Protein AF-A0A5C8J9L7-F1 (afdb_monomer_lite)

Foldseek 3Di:
DQAQAAEDDDCPDCCVPDADDLVVSVVVRYYHQVNQQVVVCVVCVVVVWHKFKKFFALPCQQVLQVDDDDPPSGDGIWMWTDDPPDIATGRSNQHQWFADSLAADDRRSQWIQTPDPPTDHIDGHDRRPHWWWEKEKEWEWADQDPLFKIKIKIKMKITHPRLSVVVVVCVVDPQVVVLVVVQVLCCVQQVQKDFPDRKDKDDDRHRRMIMIIGMIMGGGQWDDDPVFPQKTKGKDFQSVVVVQQDDDPDLQDPFKAFHDPFYKYKYKYKYQYNAFDDDDWDKDWQDAPFKIKIWTWDADRVRRIIMIIIMIGTPDRIDGNVRSVVSNVSSVVVVVPTMDMDIDRVVLVVPPDVPQFDVVLVVLLVVLLVVLVVVLVVLLQDADAFPDDDDPVQFDAQDDVSVVVLVCLVCVLVVLVVCVVPVSLGGPSVLCQQPPPSHPSDNVLVVVLSSVVSSLSSSLSSLSVSLSVLSNVLARSNLVSVLVNLVCQQVVLVVSQVSCVVVVHDDDPVSVVSNVVSVVVSVPVNCCSVPPPNNSRRNRDGPDPPPDDPPDPDDDPPDPDDDD

Structure (mmCIF, N/CA/C/O backbone):
data_AF-A0A5C8J9L7-F1
#
_entry.id   AF-A0A5C8J9L7-F1
#
loop_
_atom_site.group_PDB
_atom_site.id
_atom_site.type_symbol
_atom_site.label_atom_id
_atom_site.label_alt_id
_atom_site.label_comp_id
_atom_site.label_asym_id
_atom_site.label_entity_id
_atom_site.label_seq_id
_atom_site.pdbx_PDB_ins_code
_atom_site.Cartn_x
_atom_site.Cartn_y
_atom_site.Cartn_z
_atom_site.occupancy
_atom_site.B_iso_or_equiv
_atom_site.auth_seq_id
_atom_site.auth_comp_id
_atom_site.auth_asym_id
_atom_site.auth_atom_id
_atom_site.pdbx_PDB_model_num
ATOM 1 N N . MET A 1 1 ? 9.520 -6.392 -34.028 1.00 87.94 1 MET A N 1
ATOM 2 C CA . MET A 1 1 ? 10.998 -6.379 -33.887 1.00 87.94 1 MET A CA 1
ATOM 3 C C . MET A 1 1 ? 11.422 -6.641 -32.448 1.00 87.94 1 MET A C 1
ATOM 5 O O . MET A 1 1 ? 12.147 -7.604 -32.248 1.00 87.94 1 MET A O 1
ATOM 9 N N . GLN A 1 2 ? 10.969 -5.848 -31.465 1.00 89.00 2 GLN A N 1
ATOM 10 C CA . GLN A 1 2 ? 11.336 -6.007 -30.044 1.00 89.00 2 GLN A CA 1
ATOM 11 C C . GLN A 1 2 ? 11.136 -7.438 -29.510 1.00 89.00 2 GLN A C 1
ATOM 13 O O . GLN A 1 2 ? 12.018 -7.952 -28.836 1.00 89.00 2 GLN A O 1
ATOM 18 N N . ASP A 1 3 ? 10.046 -8.108 -29.892 1.00 91.25 3 ASP A N 1
ATOM 19 C CA . ASP A 1 3 ? 9.745 -9.483 -29.458 1.00 91.25 3 ASP A CA 1
ATOM 20 C C . ASP A 1 3 ? 10.592 -10.576 -30.137 1.00 91.25 3 ASP A C 1
ATOM 22 O O . ASP A 1 3 ? 10.715 -11.671 -29.598 1.00 91.25 3 ASP A O 1
ATOM 26 N N . GLU A 1 4 ? 11.174 -10.279 -31.302 1.00 91.81 4 GLU A N 1
ATOM 27 C CA . GLU A 1 4 ? 11.815 -11.257 -32.198 1.00 91.81 4 GLU A CA 1
ATOM 28 C C . GLU A 1 4 ? 13.345 -11.150 -32.208 1.00 91.81 4 GLU A C 1
ATOM 30 O O . GLU A 1 4 ? 14.032 -12.033 -32.714 1.00 91.81 4 GLU A O 1
ATOM 35 N N . VAL A 1 5 ? 13.907 -10.048 -31.701 1.00 93.00 5 VAL A N 1
ATOM 36 C CA . VAL A 1 5 ? 15.355 -9.794 -31.699 1.00 93.00 5 VAL A CA 1
ATOM 37 C C . VAL A 1 5 ? 15.824 -9.612 -30.264 1.00 93.00 5 VAL A C 1
ATOM 39 O O . VAL A 1 5 ? 15.550 -8.583 -29.644 1.00 93.00 5 VAL A O 1
ATOM 42 N N . ARG A 1 6 ? 16.564 -10.590 -29.743 1.00 91.81 6 ARG A N 1
ATOM 43 C CA . ARG A 1 6 ? 17.053 -10.595 -28.358 1.00 91.81 6 ARG A CA 1
ATOM 44 C C . ARG A 1 6 ? 18.154 -9.558 -28.155 1.00 91.81 6 ARG A C 1
ATOM 46 O O . ARG A 1 6 ? 18.984 -9.343 -29.040 1.00 91.81 6 ARG A O 1
ATOM 53 N N . TYR A 1 7 ? 18.168 -8.922 -26.988 1.00 90.81 7 TYR A N 1
ATOM 54 C CA . TYR A 1 7 ? 19.268 -8.038 -26.622 1.00 90.81 7 TYR A CA 1
ATOM 55 C C . TYR A 1 7 ? 20.501 -8.860 -26.239 1.00 90.81 7 TYR A C 1
ATOM 57 O O . TYR A 1 7 ? 20.413 -9.748 -25.393 1.00 90.81 7 TYR A O 1
ATOM 65 N N . LEU A 1 8 ? 21.644 -8.562 -26.854 1.00 89.38 8 LEU A N 1
ATOM 66 C CA . LEU A 1 8 ? 22.938 -9.134 -26.491 1.00 89.38 8 LEU A CA 1
ATOM 67 C C . LEU A 1 8 ? 24.005 -8.046 -26.610 1.00 89.38 8 LEU A C 1
ATOM 69 O O . LEU A 1 8 ? 24.351 -7.643 -27.719 1.00 89.38 8 LEU A O 1
ATOM 73 N N . GLY A 1 9 ? 24.507 -7.575 -25.468 1.00 81.50 9 GLY A N 1
ATOM 74 C CA . GLY A 1 9 ? 25.546 -6.548 -25.414 1.00 81.50 9 GLY A CA 1
ATOM 75 C C . GLY A 1 9 ? 26.871 -7.064 -25.972 1.00 81.50 9 GLY A C 1
ATOM 76 O O . GLY A 1 9 ? 27.390 -8.076 -25.502 1.00 81.50 9 GLY A O 1
ATOM 77 N N . PHE A 1 10 ? 27.426 -6.371 -26.967 1.00 77.50 10 PHE A N 1
ATOM 78 C CA . PHE A 1 10 ? 28.761 -6.646 -27.489 1.00 77.50 10 PHE A CA 1
ATOM 79 C C . PHE A 1 10 ? 29.555 -5.341 -27.588 1.00 77.50 10 PHE A C 1
ATOM 81 O O . PHE A 1 10 ? 29.411 -4.569 -28.533 1.00 77.50 10 PHE A O 1
ATOM 88 N N . GLU A 1 11 ? 30.395 -5.090 -26.586 1.00 77.31 11 GLU A N 1
ATOM 89 C CA . GLU A 1 11 ? 31.050 -3.787 -26.393 1.00 77.31 11 GLU A CA 1
ATOM 90 C C . GLU A 1 11 ? 32.563 -3.820 -26.665 1.00 77.31 11 GLU A C 1
ATOM 92 O O . GLU A 1 11 ? 33.262 -2.824 -26.496 1.00 77.31 11 GLU A O 1
ATOM 97 N N . ALA A 1 12 ? 33.092 -4.957 -27.127 1.00 77.12 12 ALA A N 1
ATOM 98 C CA . ALA A 1 12 ? 34.522 -5.128 -27.352 1.00 77.12 12 ALA A CA 1
ATOM 99 C C . ALA A 1 12 ? 35.013 -4.427 -28.636 1.00 77.12 12 ALA A C 1
ATOM 101 O O . ALA A 1 12 ? 34.501 -4.651 -29.739 1.00 77.12 12 ALA A O 1
ATOM 102 N N . GLY A 1 13 ? 36.076 -3.625 -28.499 1.00 84.50 13 GLY A N 1
ATOM 103 C CA . GLY A 1 13 ? 36.803 -3.007 -29.612 1.00 84.50 13 GLY A CA 1
ATOM 104 C C . GLY A 1 13 ? 35.923 -2.133 -30.510 1.00 84.50 13 GLY A C 1
ATOM 105 O O . GLY A 1 13 ? 35.061 -1.392 -30.042 1.00 84.50 13 GLY A O 1
ATOM 106 N N . ILE A 1 14 ? 36.112 -2.234 -31.832 1.00 84.12 14 ILE A N 1
ATOM 107 C CA . ILE A 1 14 ? 35.293 -1.494 -32.811 1.00 84.12 14 ILE A CA 1
ATOM 108 C C . ILE A 1 14 ? 33.805 -1.861 -32.729 1.00 84.12 14 ILE A C 1
ATOM 110 O O . ILE A 1 14 ? 32.945 -1.046 -33.066 1.00 84.12 14 ILE A O 1
ATOM 114 N N . GLY A 1 15 ? 33.508 -3.069 -32.237 1.00 80.44 15 GLY A N 1
ATOM 115 C CA . GLY A 1 15 ? 32.158 -3.555 -31.998 1.00 80.44 15 GLY A CA 1
ATOM 116 C C . GLY A 1 15 ? 31.408 -2.743 -30.950 1.00 80.44 15 GLY A C 1
ATOM 117 O O . GLY A 1 15 ? 30.191 -2.764 -30.985 1.00 80.44 15 GLY A O 1
ATOM 118 N N . GLY A 1 16 ? 32.081 -1.964 -30.095 1.00 82.06 16 GLY A N 1
ATOM 119 C CA . GLY A 1 16 ? 31.428 -1.012 -29.190 1.00 82.06 16 GLY A CA 1
ATOM 120 C C . GLY A 1 16 ? 30.773 0.173 -29.911 1.00 82.06 16 GLY A C 1
ATOM 121 O O . GLY A 1 16 ? 29.731 0.653 -29.474 1.00 82.06 16 GLY A O 1
ATOM 122 N N . TYR A 1 17 ? 31.304 0.577 -31.069 1.00 85.44 17 TYR A N 1
ATOM 123 C CA . TYR A 1 17 ? 30.881 1.790 -31.787 1.00 85.44 17 TYR A CA 1
ATOM 124 C C . TYR A 1 17 ? 30.155 1.502 -33.101 1.00 85.44 17 TYR A C 1
ATOM 126 O O . TYR A 1 17 ? 29.214 2.207 -33.465 1.00 85.44 17 TYR A O 1
ATOM 134 N N . LYS A 1 18 ? 30.593 0.477 -33.837 1.00 90.94 18 LYS A N 1
ATOM 135 C CA . LYS A 1 18 ? 30.063 0.152 -35.162 1.00 90.94 18 LYS A CA 1
ATOM 136 C C . LYS A 1 18 ? 28.961 -0.910 -35.047 1.00 90.94 18 LYS A C 1
ATOM 138 O O . LYS A 1 18 ? 29.272 -2.022 -34.622 1.00 90.94 18 LYS A O 1
ATOM 143 N N . PRO A 1 19 ? 27.706 -0.614 -35.438 1.00 93.38 19 PRO A N 1
ATOM 144 C CA . PRO A 1 19 ? 26.652 -1.624 -35.474 1.00 93.38 19 PRO A CA 1
ATOM 145 C C . PRO A 1 19 ? 26.916 -2.662 -36.573 1.00 93.38 19 PRO A C 1
ATOM 147 O O . PRO A 1 19 ? 27.535 -2.361 -37.604 1.00 93.38 19 PRO A O 1
ATOM 150 N N . ARG A 1 20 ? 26.414 -3.880 -36.367 1.00 94.62 20 ARG A N 1
ATOM 151 C CA . ARG A 1 20 ? 26.351 -4.928 -37.395 1.00 94.62 20 ARG A CA 1
ATOM 152 C C . ARG A 1 20 ? 25.351 -4.553 -38.490 1.00 94.62 20 ARG A C 1
ATOM 154 O O . ARG A 1 20 ? 24.487 -3.691 -38.316 1.00 94.62 20 ARG A O 1
ATOM 161 N N . ALA A 1 21 ? 25.469 -5.207 -39.645 1.00 96.19 21 ALA A N 1
ATOM 162 C CA . ALA A 1 21 ? 24.557 -4.963 -40.757 1.00 96.19 21 ALA A CA 1
ATOM 163 C C . ALA A 1 21 ? 23.113 -5.355 -40.367 1.00 96.19 21 ALA A C 1
ATOM 165 O O . ALA A 1 21 ? 22.919 -6.432 -39.799 1.00 96.19 21 ALA A O 1
ATOM 166 N N . PRO A 1 22 ? 22.080 -4.557 -40.705 1.00 96.62 22 PRO A N 1
ATOM 167 C CA . PRO A 1 22 ? 20.687 -4.890 -40.386 1.00 96.62 22 PRO A CA 1
ATOM 168 C C . PRO A 1 22 ? 20.241 -6.268 -40.882 1.00 96.62 22 PRO A C 1
ATOM 170 O O . PRO A 1 22 ? 19.516 -6.963 -40.176 1.00 96.62 22 PRO A O 1
ATOM 173 N N . SER A 1 23 ? 20.705 -6.695 -42.061 1.00 96.75 23 SER A N 1
ATOM 174 C CA . SER A 1 23 ? 20.434 -8.031 -42.606 1.00 96.75 23 SER A CA 1
ATOM 175 C C . SER A 1 23 ? 20.997 -9.148 -41.724 1.00 96.75 23 SER A C 1
ATOM 177 O O . SER A 1 23 ? 20.335 -10.163 -41.519 1.00 96.75 23 SER A O 1
ATOM 179 N N . GLU A 1 24 ? 22.185 -8.947 -41.152 1.00 96.31 24 GLU A N 1
ATOM 180 C CA . GLU A 1 24 ? 22.815 -9.886 -40.227 1.00 96.31 24 GLU A CA 1
ATOM 181 C C . GLU A 1 24 ? 22.048 -9.955 -38.900 1.00 96.31 24 GLU A C 1
ATOM 183 O O . GLU A 1 24 ? 21.728 -11.049 -38.438 1.00 96.31 24 GLU A O 1
ATOM 188 N N . VAL A 1 25 ? 21.705 -8.804 -38.311 1.00 95.88 25 VAL A N 1
ATOM 189 C CA . VAL A 1 25 ? 20.923 -8.722 -37.061 1.00 95.88 25 VAL A CA 1
ATOM 190 C C . VAL A 1 25 ? 19.549 -9.372 -37.246 1.00 95.88 25 VAL A C 1
ATOM 192 O O . VAL A 1 25 ? 19.097 -10.140 -36.395 1.00 95.88 25 VAL A O 1
ATOM 195 N N . PHE A 1 26 ? 18.897 -9.112 -38.383 1.00 95.44 26 PHE A N 1
ATOM 196 C CA . PHE A 1 26 ? 17.609 -9.707 -38.723 1.00 95.44 26 PHE A CA 1
ATOM 197 C C . PHE A 1 26 ? 17.702 -11.230 -38.864 1.00 95.44 26 PHE A C 1
ATOM 199 O O . PHE A 1 26 ? 16.860 -11.931 -38.312 1.00 95.44 26 PHE A O 1
ATOM 206 N N . ALA A 1 27 ? 18.724 -11.748 -39.551 1.00 96.38 27 ALA A N 1
ATOM 207 C CA . ALA A 1 27 ? 18.914 -13.187 -39.720 1.00 96.38 27 ALA A CA 1
ATOM 208 C C . ALA A 1 27 ? 19.263 -13.892 -38.399 1.00 96.38 27 ALA A C 1
ATOM 210 O O . ALA A 1 27 ? 18.727 -14.958 -38.107 1.00 96.38 27 ALA A O 1
ATOM 211 N N . LYS A 1 28 ? 20.140 -13.289 -37.587 1.00 94.88 28 LYS A N 1
ATOM 212 C CA . LYS A 1 28 ? 20.638 -13.883 -36.336 1.00 94.88 28 LYS A CA 1
ATOM 213 C C . LYS A 1 28 ? 19.699 -13.709 -35.142 1.00 94.88 28 LYS A C 1
ATOM 215 O O . LYS A 1 28 ? 19.861 -14.417 -34.154 1.00 94.88 28 LYS A O 1
ATOM 220 N N . ARG A 1 29 ? 18.732 -12.785 -35.213 1.00 95.06 29 ARG A N 1
ATOM 221 C CA . ARG A 1 29 ? 17.742 -12.512 -34.150 1.00 95.06 29 ARG A CA 1
ATOM 222 C C . ARG A 1 29 ? 18.357 -12.084 -32.807 1.00 95.06 29 ARG A C 1
ATOM 224 O O . ARG A 1 29 ? 17.731 -12.243 -31.761 1.00 95.06 29 ARG A O 1
ATOM 231 N N . PHE A 1 30 ? 19.544 -11.475 -32.826 1.00 93.75 30 PHE A N 1
ATOM 232 C CA . PHE A 1 30 ? 20.129 -10.816 -31.656 1.00 93.75 30 PHE A CA 1
ATOM 233 C C . PHE A 1 30 ? 20.951 -9.577 -32.030 1.00 93.75 30 PHE A C 1
ATOM 235 O O . PHE A 1 30 ? 21.480 -9.479 -33.139 1.00 93.75 30 PHE A O 1
ATOM 242 N N . GLY A 1 31 ? 21.081 -8.644 -31.088 1.00 93.56 31 GLY A N 1
ATOM 243 C CA . GLY A 1 31 ? 21.946 -7.471 -31.212 1.00 93.56 31 GLY A CA 1
ATOM 244 C C . GLY A 1 31 ? 21.899 -6.572 -29.979 1.00 93.56 31 GLY A C 1
ATOM 245 O O . GLY A 1 31 ? 21.046 -6.749 -29.110 1.00 93.56 31 GLY A O 1
ATOM 246 N N . ASP A 1 32 ? 22.808 -5.609 -29.908 1.00 94.25 32 ASP A N 1
ATOM 247 C CA . ASP A 1 32 ? 22.848 -4.599 -28.848 1.00 94.25 32 ASP A CA 1
ATOM 248 C C . ASP A 1 32 ? 22.014 -3.349 -29.209 1.00 94.25 32 ASP A C 1
ATOM 250 O O . ASP A 1 32 ? 21.196 -3.364 -30.137 1.00 94.25 32 ASP A O 1
ATOM 254 N N . CYS A 1 33 ? 22.195 -2.252 -28.467 1.00 95.44 33 CYS A N 1
ATOM 255 C CA . CYS A 1 33 ? 21.412 -1.028 -28.631 1.00 95.44 33 CYS A CA 1
ATOM 256 C C . CYS A 1 33 ? 21.562 -0.380 -30.011 1.00 95.44 33 CYS A C 1
ATOM 258 O O . CYS A 1 33 ? 20.568 0.024 -30.619 1.00 95.44 33 CYS A O 1
ATOM 260 N N . LYS A 1 34 ? 22.779 -0.330 -30.556 1.00 95.12 34 LYS A N 1
ATOM 261 C CA . LYS A 1 34 ? 23.052 0.267 -31.871 1.00 95.12 34 LYS A CA 1
ATOM 262 C C . LYS A 1 34 ? 22.605 -0.651 -33.004 1.00 95.12 34 LYS A C 1
ATOM 264 O O . LYS A 1 34 ? 22.068 -0.155 -33.994 1.00 95.12 34 LYS A O 1
ATOM 269 N N . ASP A 1 35 ? 22.747 -1.966 -32.844 1.00 96.25 35 ASP A N 1
ATOM 270 C CA . ASP A 1 35 ? 22.267 -2.948 -33.820 1.00 96.25 35 ASP A CA 1
ATOM 271 C C . ASP A 1 35 ? 20.746 -2.884 -33.982 1.00 96.25 35 ASP A C 1
ATOM 273 O O . ASP A 1 35 ? 20.221 -2.782 -35.095 1.00 96.25 35 ASP A O 1
ATOM 277 N N . LYS A 1 36 ? 20.030 -2.922 -32.853 1.00 96.94 36 LYS A N 1
ATOM 278 C CA . LYS A 1 36 ? 18.566 -2.901 -32.821 1.00 96.94 36 LYS A CA 1
ATOM 279 C C . LYS A 1 36 ? 18.031 -1.549 -33.297 1.00 96.94 36 LYS A C 1
ATOM 281 O O . LYS A 1 36 ? 17.084 -1.525 -34.084 1.00 96.94 36 LYS A O 1
ATOM 286 N N . SER A 1 37 ? 18.673 -0.442 -32.924 1.00 97.19 37 SER A N 1
ATOM 287 C CA . SER A 1 37 ? 18.328 0.894 -33.428 1.00 97.19 37 SER A CA 1
ATOM 288 C C . SER A 1 37 ? 18.534 1.030 -34.933 1.00 97.19 37 SER A C 1
ATOM 290 O O . SER A 1 37 ? 17.633 1.498 -35.632 1.00 97.19 37 SER A O 1
ATOM 292 N N . LEU A 1 38 ? 19.659 0.554 -35.473 1.00 97.38 38 LEU A N 1
ATOM 293 C CA . LEU A 1 38 ? 19.900 0.606 -36.915 1.00 97.38 38 LEU A CA 1
ATOM 294 C C . LEU A 1 38 ? 18.933 -0.294 -37.702 1.00 97.38 38 LEU A C 1
ATOM 296 O O . LEU A 1 38 ? 18.458 0.103 -38.772 1.00 97.38 38 LEU A O 1
ATOM 300 N N . LEU A 1 39 ? 18.613 -1.481 -37.176 1.00 97.62 39 LEU A N 1
ATOM 301 C CA . LEU A 1 39 ? 17.615 -2.369 -37.772 1.00 97.62 39 LEU A CA 1
ATOM 302 C C . LEU A 1 39 ? 16.234 -1.700 -37.822 1.00 97.62 39 LEU A C 1
ATOM 304 O O . LEU A 1 39 ? 15.619 -1.673 -38.887 1.00 97.62 39 LEU A O 1
ATOM 308 N N . LEU A 1 40 ? 15.772 -1.110 -36.713 1.00 96.94 40 LEU A N 1
ATOM 309 C CA . LEU A 1 40 ? 14.484 -0.410 -36.669 1.00 96.94 40 LEU A CA 1
ATOM 310 C C . LEU A 1 40 ? 14.442 0.760 -37.658 1.00 96.94 40 LEU A C 1
ATOM 312 O O . LEU A 1 40 ? 13.490 0.876 -38.426 1.00 96.94 40 LEU A O 1
ATOM 316 N N . VAL A 1 41 ? 15.491 1.587 -37.693 1.00 97.94 41 VAL A N 1
ATOM 317 C CA . VAL A 1 41 ? 15.600 2.704 -38.647 1.00 97.94 41 VAL A CA 1
ATOM 318 C C . VAL A 1 41 ? 15.521 2.211 -40.088 1.00 97.94 41 VAL A C 1
ATOM 320 O O . VAL A 1 41 ? 14.837 2.820 -40.907 1.00 97.94 41 VAL A O 1
ATOM 323 N N . THR A 1 42 ? 16.196 1.107 -40.405 1.00 97.75 42 THR A N 1
ATOM 324 C CA . THR A 1 42 ? 16.203 0.533 -41.756 1.00 97.75 42 THR A CA 1
ATOM 325 C C . THR A 1 42 ? 14.811 0.041 -42.150 1.00 97.75 42 THR A C 1
ATOM 327 O O . THR A 1 42 ? 14.355 0.331 -43.254 1.00 97.75 42 THR A O 1
ATOM 330 N N . MET A 1 43 ? 14.108 -0.639 -41.240 1.00 96.94 43 MET A N 1
ATOM 331 C CA . MET A 1 43 ? 12.731 -1.090 -41.465 1.00 96.94 43 MET A CA 1
ATOM 332 C C . MET A 1 43 ? 11.767 0.088 -41.664 1.00 96.94 43 MET A C 1
ATOM 334 O O . MET A 1 43 ? 10.991 0.081 -42.613 1.00 96.94 43 MET A O 1
ATOM 338 N N . LEU A 1 44 ? 11.838 1.120 -40.817 1.00 96.75 44 LEU A N 1
ATOM 339 C CA . LEU A 1 44 ? 10.973 2.302 -40.921 1.00 96.75 44 LEU A CA 1
ATOM 340 C C . LEU A 1 44 ? 11.217 3.082 -42.217 1.00 96.75 44 LEU A C 1
ATOM 342 O O . LEU A 1 44 ? 10.267 3.429 -42.915 1.00 96.75 44 LEU A O 1
ATOM 346 N N . ARG A 1 45 ? 12.484 3.291 -42.592 1.00 97.19 45 ARG A N 1
ATOM 347 C CA . ARG A 1 45 ? 12.832 3.973 -43.848 1.00 97.19 45 ARG A CA 1
ATOM 348 C C . ARG A 1 45 ? 12.362 3.199 -45.077 1.00 97.19 45 ARG A C 1
ATOM 350 O O . ARG A 1 45 ? 11.917 3.820 -46.035 1.00 97.19 45 ARG A O 1
ATOM 357 N N . ALA A 1 46 ? 12.408 1.865 -45.044 1.00 97.25 46 ALA A N 1
ATOM 358 C CA . ALA A 1 46 ? 11.859 1.030 -46.114 1.00 97.25 46 ALA A CA 1
ATOM 359 C C . ALA A 1 46 ? 10.330 1.177 -46.263 1.00 97.25 46 ALA A C 1
ATOM 361 O O . ALA A 1 46 ? 9.805 0.966 -47.352 1.00 97.25 46 ALA A O 1
ATOM 362 N N . LEU A 1 47 ? 9.629 1.583 -45.198 1.00 96.56 47 LEU A N 1
ATOM 363 C CA . LEU A 1 47 ? 8.198 1.909 -45.201 1.00 96.56 47 LEU A CA 1
ATOM 364 C C . LEU A 1 47 ? 7.911 3.388 -45.532 1.00 96.56 47 LEU A C 1
ATOM 366 O O . LEU A 1 47 ? 6.772 3.830 -45.413 1.00 96.56 47 LEU A O 1
ATOM 370 N N . GLY A 1 48 ? 8.925 4.171 -45.918 1.00 96.50 48 GLY A N 1
ATOM 371 C CA . GLY A 1 48 ? 8.776 5.600 -46.212 1.00 96.50 48 GLY A CA 1
ATOM 372 C C . GLY A 1 48 ? 8.677 6.499 -44.974 1.00 96.50 48 GLY A C 1
ATOM 373 O O . GLY A 1 48 ? 8.336 7.671 -45.103 1.00 96.50 48 GLY A O 1
ATOM 374 N N . ILE A 1 49 ? 8.983 5.980 -43.781 1.00 96.75 49 ILE A N 1
ATOM 375 C CA . ILE A 1 49 ? 8.946 6.738 -42.526 1.00 96.75 49 ILE A CA 1
ATOM 376 C C . ILE A 1 49 ? 10.338 7.310 -42.229 1.00 96.75 49 ILE A C 1
ATOM 378 O O . ILE A 1 49 ? 11.336 6.583 -42.191 1.00 96.75 49 ILE A O 1
ATOM 382 N N . GLU A 1 50 ? 10.422 8.621 -41.980 1.00 96.31 50 GLU A N 1
ATOM 383 C CA . GLU A 1 50 ? 11.683 9.260 -41.601 1.00 96.31 50 GLU A CA 1
ATOM 384 C C . GLU A 1 50 ? 12.086 8.832 -40.180 1.00 96.31 50 GLU A C 1
ATOM 386 O O . GLU A 1 50 ? 11.408 9.136 -39.200 1.00 96.31 50 GLU A O 1
ATOM 391 N N . ALA A 1 51 ? 13.227 8.154 -40.057 1.00 97.00 51 ALA A N 1
ATOM 392 C CA . ALA A 1 51 ? 13.785 7.729 -38.777 1.00 97.00 51 ALA A CA 1
ATOM 393 C C . ALA A 1 51 ? 15.308 7.894 -38.744 1.00 97.00 51 ALA A C 1
ATOM 395 O O . ALA A 1 51 ? 15.969 7.760 -39.779 1.00 97.00 51 ALA A O 1
ATOM 396 N N . HIS A 1 52 ? 15.879 8.150 -37.566 1.00 97.56 52 HIS A N 1
ATOM 397 C CA . HIS A 1 52 ? 17.321 8.328 -37.359 1.00 97.56 52 HIS A CA 1
ATOM 398 C C . HIS A 1 52 ? 17.774 7.667 -36.051 1.00 97.56 52 HIS A C 1
ATOM 400 O O . HIS A 1 52 ? 17.072 7.795 -35.046 1.00 97.56 52 HIS A O 1
ATOM 406 N N . PRO A 1 53 ? 18.946 7.003 -36.016 1.00 97.38 53 PRO A N 1
ATOM 407 C CA . PRO A 1 53 ? 19.550 6.589 -34.757 1.00 97.38 53 PRO A CA 1
ATOM 408 C C . PRO A 1 53 ? 19.882 7.820 -33.913 1.00 97.38 53 PRO A C 1
ATOM 410 O O . PRO A 1 53 ? 20.233 8.875 -34.453 1.00 97.38 53 PRO A O 1
ATOM 413 N N . ALA A 1 54 ? 19.808 7.691 -32.597 1.00 96.88 54 ALA A N 1
ATOM 414 C CA . ALA A 1 54 ? 20.134 8.767 -31.680 1.00 96.88 54 ALA A CA 1
ATOM 415 C C . ALA A 1 54 ? 20.883 8.232 -30.460 1.00 96.88 54 ALA A C 1
ATOM 417 O O . ALA A 1 54 ? 20.450 7.276 -29.820 1.00 96.88 54 ALA A O 1
ATOM 418 N N . LEU A 1 55 ? 22.012 8.858 -30.142 1.00 96.12 55 LEU A N 1
ATOM 419 C CA . LEU A 1 55 ? 22.826 8.492 -28.990 1.00 96.12 55 LEU A CA 1
ATOM 420 C C . LEU A 1 55 ? 22.316 9.212 -27.744 1.00 96.12 55 LEU A C 1
ATOM 422 O O . LEU A 1 55 ? 22.050 10.414 -27.787 1.00 96.12 55 LEU A O 1
ATOM 426 N N . VAL A 1 56 ? 22.199 8.484 -26.640 1.00 95.62 56 VAL A N 1
ATOM 427 C CA . VAL A 1 56 ? 21.749 9.003 -25.343 1.00 95.62 56 VAL A CA 1
ATOM 428 C C . VAL A 1 56 ? 22.676 8.527 -24.233 1.00 95.62 56 VAL A C 1
ATOM 430 O O . VAL A 1 56 ? 23.512 7.639 -24.424 1.00 95.62 56 VAL A O 1
ATOM 433 N N . ASN A 1 57 ? 22.529 9.129 -23.059 1.00 94.56 57 ASN A N 1
ATOM 434 C CA . ASN A 1 57 ? 23.142 8.625 -21.842 1.00 94.56 57 ASN A CA 1
ATOM 435 C C . ASN A 1 57 ? 22.044 8.223 -20.855 1.00 94.56 57 ASN A C 1
ATOM 437 O O . ASN A 1 57 ? 21.278 9.069 -20.394 1.00 94.56 57 ASN A O 1
ATOM 441 N N . SER A 1 58 ? 21.949 6.931 -20.550 1.00 89.50 58 SER A N 1
ATOM 442 C CA . SER A 1 58 ? 20.931 6.371 -19.653 1.00 89.50 58 SER A CA 1
ATOM 443 C C . SER A 1 58 ? 21.093 6.816 -18.196 1.00 89.50 58 SER A C 1
ATOM 445 O O . SER A 1 58 ? 20.105 6.864 -17.460 1.00 89.50 58 SER A O 1
ATOM 447 N N . SER A 1 59 ? 22.312 7.193 -17.799 1.00 87.94 59 SER A N 1
ATOM 448 C CA . SER A 1 59 ? 22.653 7.559 -16.422 1.00 87.94 59 SER A CA 1
ATOM 449 C C . SER A 1 59 ? 22.671 9.073 -16.227 1.00 87.94 59 SER A C 1
ATOM 451 O O . SER A 1 59 ? 21.911 9.604 -15.425 1.00 87.94 59 SER A O 1
ATOM 453 N N . SER A 1 60 ? 23.505 9.785 -16.989 1.00 87.38 60 SER A N 1
ATOM 454 C CA . SER A 1 60 ? 23.648 11.243 -16.894 1.00 87.38 60 SER A CA 1
ATOM 455 C C . SER A 1 60 ? 22.483 11.999 -17.535 1.00 87.38 60 SER A C 1
ATOM 457 O O . SER A 1 60 ? 22.278 13.167 -17.219 1.00 87.38 60 SER A O 1
ATOM 459 N N . ARG A 1 61 ? 21.690 11.347 -18.398 1.00 89.06 61 ARG A N 1
ATOM 460 C CA . ARG A 1 61 ? 20.463 11.898 -18.998 1.00 89.06 61 ARG A CA 1
ATOM 461 C C . ARG A 1 61 ? 20.695 13.304 -19.568 1.00 89.06 61 ARG A C 1
ATOM 463 O O . ARG A 1 61 ? 21.435 13.462 -20.531 1.00 89.06 61 ARG A O 1
ATOM 470 N N . GLY A 1 62 ? 20.102 14.332 -18.956 1.00 88.19 62 GLY A N 1
ATOM 471 C CA . GLY A 1 62 ? 20.209 15.726 -19.391 1.00 88.19 62 GLY A CA 1
ATOM 472 C C . GLY A 1 62 ? 21.551 16.387 -19.076 1.00 88.19 62 GLY A C 1
ATOM 473 O O . GLY A 1 62 ? 21.952 17.297 -19.801 1.00 88.19 62 GLY A O 1
ATOM 474 N N . GLU A 1 63 ? 22.276 15.895 -18.068 1.00 88.94 63 GLU A N 1
ATOM 475 C CA . GLU A 1 63 ? 23.560 16.457 -17.624 1.00 88.94 63 GLU A CA 1
ATOM 476 C C . GLU A 1 63 ? 24.649 16.349 -18.695 1.00 88.94 63 GLU A C 1
ATOM 478 O O . GLU A 1 63 ? 25.621 17.099 -18.672 1.00 88.94 63 GLU A O 1
ATOM 483 N N . ILE A 1 64 ? 24.468 15.486 -19.703 1.00 93.06 64 ILE A N 1
ATOM 484 C CA . ILE A 1 64 ? 25.382 15.412 -20.852 1.00 93.06 64 ILE A CA 1
ATOM 485 C C . ILE A 1 64 ? 25.502 16.741 -21.604 1.00 93.06 64 ILE A C 1
ATOM 487 O O . ILE A 1 64 ? 26.512 16.977 -22.258 1.00 93.06 64 ILE A O 1
ATOM 491 N N . ALA A 1 65 ? 24.498 17.621 -21.513 1.00 92.25 65 ALA A N 1
ATOM 492 C CA . ALA A 1 65 ? 24.544 18.943 -22.133 1.00 92.25 65 ALA A CA 1
ATOM 493 C C . ALA A 1 65 ? 25.565 19.886 -21.475 1.00 92.25 65 ALA A C 1
ATOM 495 O O . ALA A 1 65 ? 25.953 20.876 -22.088 1.00 92.25 65 ALA A O 1
ATOM 496 N N . GLN A 1 66 ? 25.995 19.579 -20.249 1.00 91.88 66 GLN A N 1
ATOM 497 C CA . GLN A 1 66 ? 27.011 20.331 -19.511 1.00 91.88 66 GLN A CA 1
ATOM 498 C C . GLN A 1 66 ? 28.410 19.707 -19.650 1.00 91.88 66 GLN A C 1
ATOM 500 O O . GLN A 1 66 ? 29.393 20.261 -19.161 1.00 91.88 66 GLN A O 1
ATOM 505 N N . MET A 1 67 ? 28.515 18.548 -20.306 1.00 90.62 67 MET A N 1
ATOM 506 C CA . MET A 1 67 ? 29.780 17.849 -20.509 1.00 90.62 67 MET A CA 1
ATOM 507 C C . MET A 1 67 ? 30.504 18.363 -21.753 1.00 90.62 67 MET A C 1
ATOM 509 O O . MET A 1 67 ? 29.892 18.791 -22.732 1.00 90.62 67 MET A O 1
ATOM 513 N N . LEU A 1 68 ? 31.833 18.259 -21.741 1.00 91.50 68 LEU A N 1
ATOM 514 C CA . LEU A 1 68 ? 32.625 18.489 -22.945 1.00 91.50 68 LEU A CA 1
ATOM 515 C C . LEU A 1 68 ? 32.299 17.426 -24.012 1.00 91.50 68 LEU A C 1
ATOM 517 O O . LEU A 1 68 ? 32.099 16.257 -23.663 1.00 91.50 68 LEU A O 1
ATOM 521 N N . PRO A 1 69 ? 32.289 17.791 -25.309 1.00 89.44 69 PRO A N 1
ATOM 522 C CA . PRO A 1 69 ? 32.074 16.834 -26.387 1.00 89.44 69 PRO A CA 1
ATOM 523 C C . PRO A 1 69 ? 33.063 15.668 -26.318 1.00 89.44 69 PRO A C 1
ATOM 525 O O . PRO A 1 69 ? 34.278 15.862 -26.322 1.00 89.44 69 PRO A O 1
ATOM 528 N N . SER A 1 70 ? 32.536 14.447 -26.272 1.00 90.19 70 SER A N 1
ATOM 529 C CA . SER A 1 70 ? 33.332 13.226 -26.188 1.00 90.19 70 SER A CA 1
ATOM 530 C C . SER A 1 70 ? 32.582 12.056 -26.827 1.00 90.19 70 SER A C 1
ATOM 532 O O . SER A 1 70 ? 31.373 11.931 -26.614 1.00 90.19 70 SER A O 1
ATOM 534 N N . PRO A 1 71 ? 33.262 11.156 -27.564 1.00 83.75 71 PRO A N 1
ATOM 535 C CA . PRO A 1 71 ? 32.641 9.923 -28.048 1.00 83.75 71 PRO A CA 1
ATOM 536 C C . PRO A 1 71 ? 32.196 8.995 -26.904 1.00 83.75 71 PRO A C 1
ATOM 538 O O . PRO A 1 71 ? 31.352 8.135 -27.124 1.00 83.75 71 PRO A O 1
ATOM 541 N N . TYR A 1 72 ? 32.715 9.198 -25.688 1.00 87.44 72 TYR A N 1
ATOM 542 C CA . TYR A 1 72 ? 32.351 8.453 -24.479 1.00 87.44 72 TYR A CA 1
ATOM 543 C C . TYR A 1 72 ? 31.189 9.085 -23.693 1.00 87.44 72 TYR A C 1
ATOM 545 O O . TYR A 1 72 ? 30.778 8.547 -22.669 1.00 87.44 72 TYR A O 1
ATOM 553 N N . ALA A 1 73 ? 30.660 10.233 -24.135 1.00 92.00 73 ALA A N 1
ATOM 554 C CA . ALA A 1 73 ? 29.563 10.917 -23.440 1.00 92.00 73 ALA A CA 1
ATOM 555 C C . ALA A 1 73 ? 28.227 10.155 -23.525 1.00 92.00 73 ALA A C 1
ATOM 557 O O . ALA A 1 73 ? 27.311 10.414 -22.743 1.00 92.00 73 ALA A O 1
ATOM 558 N N . PHE A 1 74 ? 28.112 9.213 -24.463 1.00 93.31 74 PHE A N 1
ATOM 559 C CA . PHE A 1 74 ? 26.916 8.415 -24.703 1.00 93.31 74 PHE A CA 1
ATOM 560 C C . PHE A 1 74 ? 27.192 6.949 -24.383 1.00 93.31 74 PHE A C 1
ATOM 562 O O . PHE A 1 74 ? 28.248 6.427 -24.731 1.00 93.31 74 PHE A O 1
ATOM 569 N N . ASN A 1 75 ? 26.228 6.285 -23.749 1.00 93.06 75 ASN A N 1
ATOM 570 C CA . ASN A 1 75 ? 26.329 4.875 -23.363 1.00 93.06 75 ASN A CA 1
ATOM 571 C C . ASN A 1 75 ? 25.195 4.015 -23.944 1.00 93.06 75 ASN A C 1
ATOM 573 O O . ASN A 1 75 ? 25.141 2.818 -23.683 1.00 93.06 75 ASN A O 1
ATOM 577 N N . HIS A 1 76 ? 24.277 4.614 -24.710 1.00 95.56 76 HIS A N 1
ATOM 578 C CA . HIS A 1 76 ? 23.113 3.922 -25.253 1.00 95.56 76 HIS A CA 1
ATOM 579 C C . HIS A 1 76 ? 22.646 4.536 -26.579 1.00 95.56 76 HIS A C 1
ATOM 581 O O . HIS A 1 76 ? 22.961 5.686 -26.894 1.00 95.56 76 HIS A O 1
ATOM 587 N N . CYS A 1 77 ? 21.891 3.769 -27.367 1.00 96.00 77 CYS A N 1
ATOM 588 C CA . CYS A 1 77 ? 21.403 4.174 -28.686 1.00 96.00 77 CYS A CA 1
ATOM 589 C C . CYS A 1 77 ? 19.920 3.828 -28.847 1.00 96.00 77 CYS A C 1
ATOM 591 O O . CYS A 1 77 ? 19.536 2.668 -28.700 1.00 96.00 77 CYS A O 1
ATOM 593 N N . ILE A 1 78 ? 19.121 4.836 -29.194 1.00 96.69 78 ILE A N 1
ATOM 594 C CA . ILE A 1 78 ? 17.673 4.757 -29.427 1.00 96.69 78 ILE A CA 1
ATOM 595 C C . ILE A 1 78 ? 17.333 5.273 -30.835 1.00 96.69 78 ILE A C 1
ATOM 597 O O . ILE A 1 78 ? 18.225 5.564 -31.639 1.00 96.69 78 ILE A O 1
ATOM 601 N N . VAL A 1 79 ? 16.045 5.411 -31.152 1.00 96.75 79 VAL A N 1
ATOM 602 C CA . VAL A 1 79 ? 15.575 5.869 -32.467 1.00 96.75 79 VAL A CA 1
ATOM 603 C C . VAL A 1 79 ? 14.658 7.082 -32.343 1.00 96.75 79 VAL A C 1
ATOM 605 O O . VAL A 1 79 ? 13.669 7.048 -31.616 1.00 96.75 79 VAL A O 1
ATOM 608 N N . GLN A 1 80 ? 14.960 8.131 -33.111 1.00 96.19 80 GLN A N 1
ATOM 609 C CA . GLN A 1 80 ? 14.033 9.222 -33.407 1.00 96.19 80 GLN A CA 1
ATOM 610 C C . GLN A 1 80 ? 13.211 8.858 -34.646 1.00 96.19 80 GLN A C 1
ATOM 612 O O . GLN A 1 80 ? 13.783 8.483 -35.670 1.00 96.19 80 GLN A O 1
ATOM 617 N N . VAL A 1 81 ? 11.894 9.025 -34.581 1.00 95.19 81 VAL A N 1
ATOM 618 C CA . VAL A 1 81 ? 10.963 8.782 -35.691 1.00 95.19 81 VAL A CA 1
ATOM 619 C C . VAL A 1 81 ? 10.118 10.024 -35.908 1.00 95.19 81 VAL A C 1
ATOM 621 O O . VAL A 1 81 ? 9.563 10.566 -34.955 1.00 95.19 81 VAL A O 1
ATOM 624 N N . LYS A 1 82 ? 9.996 10.479 -37.152 1.00 93.38 82 LYS A N 1
ATOM 625 C CA . LYS A 1 82 ? 9.041 11.525 -37.510 1.00 93.38 82 LYS A CA 1
ATOM 626 C C . LYS A 1 82 ? 7.828 10.901 -38.173 1.00 93.38 82 LYS A C 1
ATOM 628 O O . LYS A 1 82 ? 7.946 10.241 -39.206 1.00 93.38 82 LYS A O 1
ATOM 633 N N . LEU A 1 83 ? 6.673 11.129 -37.563 1.00 90.19 83 LEU A N 1
ATOM 634 C CA . LEU A 1 83 ? 5.381 10.695 -38.069 1.00 90.19 83 LEU A CA 1
ATOM 635 C C . LEU A 1 83 ? 4.488 11.931 -38.153 1.00 90.19 83 LEU A C 1
ATOM 637 O O . LEU A 1 83 ? 4.167 12.537 -37.128 1.00 90.19 83 LEU A O 1
ATOM 641 N N . TRP A 1 84 ? 4.126 12.319 -39.377 1.00 87.19 84 TRP A N 1
ATOM 642 C CA . TRP A 1 84 ? 3.442 13.587 -39.652 1.00 87.19 84 TRP A CA 1
ATOM 643 C C . TRP A 1 84 ? 4.211 14.773 -39.037 1.00 87.19 84 TRP A C 1
ATOM 645 O O . TRP A 1 84 ? 5.433 14.841 -39.169 1.00 87.19 84 TRP A O 1
ATOM 655 N N . ASP A 1 85 ? 3.529 15.675 -38.330 1.00 88.06 85 ASP A N 1
ATOM 656 C CA . ASP A 1 85 ? 4.135 16.847 -37.684 1.00 88.06 85 ASP A CA 1
ATOM 657 C C . ASP A 1 85 ? 4.676 16.560 -36.270 1.00 88.06 85 ASP A C 1
ATOM 659 O O . ASP A 1 85 ? 4.974 17.482 -35.507 1.00 88.06 85 ASP A O 1
ATOM 663 N N . LYS A 1 86 ? 4.798 15.282 -35.884 1.00 90.81 86 LYS A N 1
ATOM 664 C CA . LYS A 1 86 ? 5.236 14.870 -34.545 1.00 90.81 86 LYS A CA 1
ATOM 665 C C . LYS A 1 86 ? 6.534 14.072 -34.587 1.00 90.81 86 LYS A C 1
ATOM 667 O O . LYS A 1 86 ? 6.793 13.271 -35.484 1.00 90.81 86 LYS A O 1
ATOM 672 N N . THR A 1 87 ? 7.355 14.296 -33.564 1.00 91.75 87 THR A N 1
ATOM 673 C CA . THR A 1 87 ? 8.575 13.525 -33.315 1.00 91.75 87 THR A CA 1
ATOM 674 C C . THR A 1 87 ? 8.324 12.546 -32.179 1.00 91.75 87 THR A C 1
ATOM 676 O O . THR A 1 87 ? 7.917 12.949 -31.093 1.00 91.75 87 THR A O 1
ATOM 679 N N . TYR A 1 88 ? 8.607 11.276 -32.436 1.00 92.38 88 TYR A N 1
ATOM 680 C CA . TYR A 1 88 ? 8.519 10.173 -31.492 1.00 92.38 88 TYR A CA 1
ATOM 681 C C . TYR A 1 88 ? 9.905 9.594 -31.221 1.00 92.38 88 TYR A C 1
ATOM 683 O O . TYR A 1 88 ? 10.821 9.698 -32.045 1.00 92.38 88 TYR A O 1
ATOM 691 N N . TRP A 1 89 ? 10.047 8.964 -30.062 1.00 93.44 89 TRP A N 1
ATOM 692 C CA . TRP A 1 89 ? 11.285 8.347 -29.611 1.00 93.44 89 TRP A CA 1
ATOM 693 C C . TRP A 1 89 ? 10.994 6.926 -29.160 1.00 93.44 89 TRP A C 1
ATOM 695 O O . TRP A 1 89 ? 10.090 6.706 -28.357 1.00 93.44 89 TRP A O 1
ATOM 705 N N . TYR A 1 90 ? 11.770 5.974 -29.666 1.00 93.38 90 TYR A N 1
ATOM 706 C CA . TYR A 1 90 ? 11.618 4.564 -29.331 1.00 93.38 90 TYR A CA 1
ATOM 707 C C . TYR A 1 90 ? 12.955 3.987 -28.913 1.00 93.38 90 TYR A C 1
ATOM 709 O O . TYR A 1 90 ? 13.959 4.168 -29.608 1.00 93.38 90 TYR A O 1
ATOM 717 N N . ASP A 1 91 ? 12.949 3.246 -27.811 1.00 93.88 91 ASP A N 1
ATOM 718 C CA . ASP A 1 91 ? 14.069 2.405 -27.427 1.00 93.88 91 ASP A CA 1
ATOM 719 C C . ASP A 1 91 ? 13.785 0.950 -27.845 1.00 93.88 91 ASP A C 1
ATOM 721 O O . ASP A 1 91 ? 13.042 0.226 -27.177 1.00 93.88 91 ASP A O 1
ATOM 725 N N . PRO A 1 92 ? 14.382 0.473 -28.950 1.00 93.81 92 PRO A N 1
ATOM 726 C CA . PRO A 1 92 ? 14.134 -0.876 -29.437 1.00 93.81 92 PRO A CA 1
ATOM 727 C C . PRO A 1 92 ? 14.742 -1.971 -28.552 1.00 93.81 92 PRO A C 1
ATOM 729 O O . PRO A 1 92 ? 14.557 -3.155 -28.853 1.00 93.81 92 PRO A O 1
ATOM 732 N N . THR A 1 93 ? 15.506 -1.612 -27.517 1.00 92.88 93 THR A N 1
ATOM 733 C CA . THR A 1 93 ? 16.108 -2.557 -26.566 1.00 92.88 93 THR A CA 1
ATOM 734 C C . THR A 1 93 ? 15.146 -3.007 -25.479 1.00 92.88 93 THR A C 1
ATOM 736 O O . THR A 1 93 ? 15.293 -4.119 -24.969 1.00 92.88 93 THR A O 1
ATOM 739 N N . ILE A 1 94 ? 14.110 -2.213 -25.213 1.00 90.19 94 ILE A N 1
ATOM 740 C CA . ILE A 1 94 ? 13.033 -2.588 -24.302 1.00 90.19 94 ILE A CA 1
ATOM 741 C C . ILE A 1 94 ? 12.196 -3.675 -24.984 1.00 90.19 94 ILE A C 1
ATOM 743 O O . ILE A 1 94 ? 11.724 -3.515 -26.111 1.00 90.19 94 ILE A O 1
ATOM 747 N N . SER A 1 95 ? 12.078 -4.827 -24.331 1.00 88.25 95 SER A N 1
ATOM 748 C CA . SER A 1 95 ? 11.393 -6.001 -24.878 1.00 88.25 95 SER A CA 1
ATOM 749 C C . SER A 1 95 ? 9.932 -6.037 -24.441 1.00 88.25 95 SER A C 1
ATOM 751 O O . SER A 1 95 ? 9.570 -5.440 -23.433 1.00 88.25 95 SER A O 1
ATOM 753 N N . LYS A 1 96 ? 9.093 -6.748 -25.206 1.00 91.19 96 LYS A N 1
ATOM 754 C CA . LYS A 1 96 ? 7.682 -7.013 -24.871 1.00 91.19 96 LYS A CA 1
ATOM 755 C C . LYS A 1 96 ? 6.830 -5.767 -24.601 1.00 91.19 96 LYS A C 1
ATOM 757 O O . LYS A 1 96 ? 5.799 -5.876 -23.942 1.00 91.19 96 LYS A O 1
ATOM 762 N N . GLN A 1 97 ? 7.212 -4.619 -25.161 1.00 90.88 97 GLN A N 1
ATOM 763 C CA . GLN A 1 97 ? 6.418 -3.405 -25.025 1.00 90.88 97 GLN A CA 1
ATOM 764 C C . GLN A 1 97 ? 5.057 -3.554 -25.695 1.00 90.88 97 GLN A C 1
ATOM 766 O O . GLN A 1 97 ? 4.953 -4.170 -26.766 1.00 90.88 97 GLN A O 1
ATOM 771 N N . ARG A 1 98 ? 4.021 -3.007 -25.060 1.00 91.69 98 ARG A N 1
ATOM 772 C CA . ARG A 1 98 ? 2.649 -2.948 -25.588 1.00 91.69 98 ARG A CA 1
ATOM 773 C C . ARG A 1 98 ? 2.085 -1.523 -25.497 1.00 91.69 98 ARG A C 1
ATOM 775 O O . ARG A 1 98 ? 2.788 -0.596 -25.111 1.00 91.69 98 ARG A O 1
ATOM 782 N N . GLY A 1 99 ? 0.826 -1.347 -25.893 1.00 88.25 99 GLY A N 1
ATOM 783 C CA . GLY A 1 99 ? 0.194 -0.042 -26.095 1.00 88.25 99 GLY A CA 1
ATOM 784 C C . GLY A 1 99 ? 0.230 0.427 -27.553 1.00 88.25 99 GLY A C 1
ATOM 785 O O . GLY A 1 99 ? 0.653 -0.297 -28.459 1.00 88.25 99 GLY A O 1
ATOM 786 N N . SER A 1 100 ? -0.258 1.643 -27.790 1.00 86.62 100 SER A N 1
ATOM 787 C CA . SER A 1 100 ? -0.212 2.293 -29.102 1.00 86.62 100 SER A CA 1
ATOM 788 C C . SER A 1 100 ? 1.164 2.900 -29.378 1.00 86.62 100 SER A C 1
ATOM 790 O O . SER A 1 100 ? 1.951 3.153 -28.471 1.00 86.62 100 SER A O 1
ATOM 792 N N . TYR A 1 101 ? 1.456 3.190 -30.647 1.00 85.31 101 TYR A N 1
ATOM 793 C CA . TYR A 1 101 ? 2.734 3.779 -31.067 1.00 85.31 101 TYR A CA 1
ATOM 794 C C . TYR A 1 101 ? 3.065 5.118 -30.375 1.00 85.31 101 TYR A C 1
ATOM 796 O O . TYR A 1 101 ? 4.231 5.500 -30.324 1.00 85.31 101 TYR A O 1
ATOM 804 N N . ASP A 1 102 ? 2.068 5.835 -29.858 1.00 84.12 102 ASP A N 1
ATOM 805 C CA . ASP A 1 102 ? 2.185 7.113 -29.152 1.00 84.12 102 ASP A CA 1
ATOM 806 C C . ASP A 1 102 ? 2.023 7.005 -27.624 1.00 84.12 102 ASP A C 1
ATOM 808 O O . ASP A 1 102 ? 2.142 8.016 -26.932 1.00 84.12 102 ASP A O 1
ATOM 812 N N . ALA A 1 103 ? 1.817 5.795 -27.095 1.00 80.94 103 ALA A N 1
ATOM 813 C CA . ALA A 1 103 ? 1.673 5.501 -25.667 1.00 80.94 103 ALA A CA 1
ATOM 814 C C . ALA A 1 103 ? 2.585 4.339 -25.216 1.00 80.94 103 ALA A C 1
ATOM 816 O O . ALA A 1 103 ? 2.214 3.520 -24.376 1.00 80.94 103 ALA A O 1
ATOM 817 N N . ILE A 1 104 ? 3.790 4.263 -25.786 1.00 84.62 104 ILE A N 1
ATOM 818 C CA . ILE A 1 104 ? 4.841 3.312 -25.395 1.00 84.62 104 ILE A CA 1
ATOM 819 C C . ILE A 1 104 ? 5.732 3.926 -24.313 1.00 84.62 104 ILE A C 1
ATOM 821 O O . ILE A 1 104 ? 6.099 5.097 -24.393 1.00 84.62 104 ILE A O 1
ATOM 825 N N . SER A 1 105 ? 6.125 3.126 -23.321 1.00 84.25 105 SER A N 1
ATOM 826 C CA . SER A 1 105 ? 7.038 3.575 -22.268 1.00 84.25 105 SER A CA 1
ATOM 827 C C . SER A 1 105 ? 8.431 3.896 -22.820 1.00 84.25 105 SER A C 1
ATOM 829 O O . SER A 1 105 ? 9.000 3.130 -23.602 1.00 84.25 105 SER A O 1
ATOM 831 N N . LEU A 1 106 ? 9.002 5.017 -22.379 1.00 87.12 106 LEU A N 1
ATOM 832 C CA . LEU A 1 106 ? 10.370 5.414 -22.689 1.00 87.12 106 LEU A CA 1
ATOM 833 C C . LEU A 1 106 ? 11.045 5.954 -21.420 1.00 87.12 106 LEU A C 1
ATOM 835 O O . LEU A 1 106 ? 10.497 6.859 -20.784 1.00 87.12 106 LEU A O 1
ATOM 839 N N . PRO A 1 107 ? 12.247 5.468 -21.064 1.00 86.00 107 PRO A N 1
ATOM 840 C CA . PRO A 1 107 ? 13.034 6.063 -19.996 1.00 86.00 107 PRO A CA 1
ATOM 841 C C . PRO A 1 107 ? 13.296 7.557 -20.234 1.00 86.00 107 PRO A C 1
ATOM 843 O O . PRO A 1 107 ? 13.450 8.015 -21.368 1.00 86.00 107 PRO A O 1
ATOM 846 N N . HIS A 1 108 ? 13.397 8.328 -19.149 1.00 85.38 108 HIS A N 1
ATOM 847 C CA . HIS A 1 108 ? 13.652 9.772 -19.192 1.00 85.38 108 HIS A CA 1
ATOM 848 C C . HIS A 1 108 ? 15.103 10.098 -19.602 1.00 85.38 108 HIS A C 1
ATOM 850 O O . HIS A 1 108 ? 15.899 10.586 -18.803 1.00 85.38 108 HIS A O 1
ATOM 856 N N . TYR A 1 109 ? 15.462 9.871 -20.869 1.00 89.00 109 TYR A N 1
ATOM 857 C CA . TYR A 1 109 ? 16.803 10.168 -21.393 1.00 89.00 109 TYR A CA 1
ATOM 858 C C . TYR A 1 109 ? 17.129 11.670 -21.436 1.00 89.00 109 TYR A C 1
ATOM 860 O O . TYR A 1 109 ? 18.300 12.034 -21.395 1.00 89.00 109 TYR A O 1
ATOM 868 N N . LYS A 1 110 ? 16.108 12.542 -21.468 1.00 90.56 110 LYS A N 1
ATOM 869 C CA . LYS A 1 110 ? 16.165 14.022 -21.498 1.00 90.56 110 LYS A CA 1
ATOM 870 C C . LYS A 1 110 ? 16.865 14.627 -22.729 1.00 90.56 110 LYS A C 1
ATOM 872 O O . LYS A 1 110 ? 16.282 15.498 -23.365 1.00 90.56 110 LYS A O 1
ATOM 877 N N . LYS A 1 111 ? 18.067 14.181 -23.105 1.00 94.50 111 LYS A N 1
ATOM 878 C CA . LYS A 1 111 ? 18.854 14.706 -24.236 1.00 94.50 111 LYS A CA 1
ATOM 879 C C . LYS A 1 111 ? 19.384 13.579 -25.126 1.00 94.50 111 LYS A C 1
ATOM 881 O O . LYS A 1 111 ? 19.783 12.527 -24.633 1.00 94.50 111 LYS A O 1
ATOM 886 N N . ALA A 1 112 ? 19.430 13.829 -26.434 1.00 95.88 112 ALA A N 1
ATOM 887 C CA . ALA A 1 112 ? 19.968 12.907 -27.431 1.00 95.88 112 ALA A CA 1
ATOM 888 C C . ALA A 1 112 ? 20.792 13.618 -28.510 1.00 95.88 112 ALA A C 1
ATOM 890 O O . ALA A 1 112 ? 20.467 14.731 -28.928 1.00 95.88 112 ALA A O 1
ATOM 891 N N . LEU A 1 113 ? 21.810 12.941 -29.037 1.00 96.12 113 LEU A N 1
ATOM 892 C CA . LEU A 1 113 ? 22.501 13.334 -30.262 1.00 96.12 113 LEU A CA 1
ATOM 893 C C . LEU A 1 113 ? 21.935 12.544 -31.445 1.00 96.12 113 LEU A C 1
ATOM 895 O O . LEU A 1 113 ? 22.225 11.359 -31.610 1.00 96.12 113 LEU A O 1
ATOM 899 N N . VAL A 1 114 ? 21.128 13.200 -32.281 1.00 96.88 114 VAL A N 1
ATOM 900 C CA . VAL A 1 114 ? 20.523 12.573 -33.466 1.00 96.88 114 VAL A CA 1
ATOM 901 C C . VAL A 1 114 ? 21.564 12.418 -34.571 1.00 96.88 114 VAL A C 1
ATOM 903 O O . VAL A 1 114 ? 22.138 13.407 -35.034 1.00 96.88 114 VAL A O 1
ATOM 906 N N . ILE A 1 115 ? 21.766 11.195 -35.053 1.00 95.25 115 ILE A N 1
ATOM 907 C CA . ILE A 1 115 ? 22.765 10.872 -36.073 1.00 95.25 115 ILE A CA 1
ATOM 908 C C . ILE A 1 115 ? 22.206 11.173 -37.468 1.00 95.25 115 ILE A C 1
ATOM 910 O O . ILE A 1 115 ? 21.687 10.304 -38.169 1.00 95.25 115 ILE A O 1
ATOM 914 N N . LYS A 1 116 ? 22.317 12.444 -37.864 1.00 93.38 116 LYS A N 1
ATOM 915 C CA . LYS A 1 116 ? 22.026 12.957 -39.212 1.00 93.38 116 LYS A CA 1
ATOM 916 C C . LYS A 1 116 ? 23.049 14.042 -39.588 1.00 93.38 116 LYS A C 1
ATOM 918 O O . LYS A 1 116 ? 23.484 14.773 -38.697 1.00 93.38 116 LYS A O 1
ATOM 923 N N . PRO A 1 117 ? 23.403 14.211 -40.878 1.00 88.88 117 PRO A N 1
ATOM 924 C CA . PRO A 1 117 ? 24.463 15.138 -41.301 1.00 88.88 117 PRO A CA 1
ATOM 925 C C . PRO A 1 117 ? 24.287 16.591 -40.833 1.00 88.88 117 PRO A C 1
ATOM 927 O O . PRO A 1 117 ? 25.265 17.290 -40.603 1.00 88.88 117 PRO A O 1
ATOM 930 N N . ALA A 1 118 ? 23.042 17.050 -40.679 1.00 90.00 118 ALA A N 1
ATOM 931 C CA . ALA A 1 118 ? 22.727 18.422 -40.283 1.00 90.00 118 ALA A CA 1
ATOM 932 C C . ALA A 1 118 ? 22.708 18.661 -38.757 1.00 90.00 118 ALA A C 1
ATOM 934 O O . ALA A 1 118 ? 22.459 19.789 -38.327 1.00 90.00 118 ALA A O 1
ATOM 935 N N . THR A 1 119 ? 22.915 17.637 -37.920 1.00 93.75 119 THR A N 1
ATOM 936 C CA . THR A 1 119 ? 22.878 17.808 -36.459 1.00 93.75 119 THR A CA 1
ATOM 937 C C . THR A 1 119 ? 24.105 18.563 -35.966 1.00 93.75 119 THR A C 1
ATOM 939 O O . THR A 1 119 ? 25.232 18.139 -36.193 1.00 93.75 119 THR A O 1
ATOM 942 N N . LYS A 1 120 ? 23.872 19.659 -35.239 1.00 90.94 120 LYS A N 1
ATOM 943 C CA . LYS A 1 120 ? 24.924 20.449 -34.576 1.00 90.94 120 LYS A CA 1
ATOM 944 C C . LYS A 1 120 ? 24.786 20.507 -33.054 1.00 90.94 120 LYS A C 1
ATOM 946 O O . LYS A 1 120 ? 25.756 20.811 -32.378 1.00 90.94 120 LYS A O 1
ATOM 951 N N . ASN A 1 121 ? 23.596 20.210 -32.533 1.00 92.69 121 ASN A N 1
ATOM 952 C CA . ASN A 1 121 ? 23.247 20.345 -31.122 1.00 92.69 121 ASN A CA 1
ATOM 953 C C . ASN A 1 121 ? 22.553 19.078 -30.616 1.00 92.69 121 ASN A C 1
ATOM 955 O O . ASN A 1 121 ? 21.967 18.321 -31.399 1.00 92.69 121 ASN A O 1
ATOM 959 N N . LEU A 1 122 ? 22.564 18.892 -29.297 1.00 94.69 122 LEU A N 1
ATOM 960 C CA . LEU A 1 122 ? 21.695 17.923 -28.638 1.00 94.69 122 LEU A CA 1
ATOM 961 C C . LEU A 1 122 ? 20.226 18.310 -28.838 1.00 94.69 122 LEU A C 1
ATOM 963 O O . LEU A 1 122 ? 19.869 19.487 -28.837 1.00 94.69 122 LEU A O 1
ATOM 967 N N . THR A 1 123 ? 19.381 17.303 -29.006 1.00 94.62 123 THR A N 1
ATOM 968 C CA . THR A 1 123 ? 17.927 17.434 -29.125 1.00 94.62 123 THR A CA 1
ATOM 969 C C . THR A 1 123 ? 17.276 16.974 -27.827 1.00 94.62 123 THR A C 1
ATOM 971 O O . THR A 1 123 ? 17.739 16.011 -27.214 1.00 94.62 123 THR A O 1
ATOM 974 N N . ASP A 1 124 ? 16.208 17.647 -27.410 1.00 93.81 124 ASP A N 1
ATOM 975 C CA . ASP A 1 124 ? 15.385 17.191 -26.294 1.00 93.81 124 ASP A CA 1
ATOM 976 C C . ASP A 1 124 ? 14.658 15.888 -26.636 1.00 93.81 124 ASP A C 1
ATOM 978 O O . ASP A 1 124 ? 14.056 15.744 -27.704 1.00 93.81 124 ASP A O 1
ATOM 982 N N . VAL A 1 125 ? 14.723 14.934 -25.710 1.00 90.44 125 VAL A N 1
ATOM 983 C CA . VAL A 1 125 ? 13.961 13.687 -25.772 1.00 90.44 125 VAL A CA 1
ATOM 984 C C . VAL A 1 125 ? 12.692 13.887 -24.966 1.00 90.44 125 VAL A C 1
ATOM 986 O O . VAL A 1 125 ? 12.701 13.825 -23.736 1.00 90.44 125 VAL A O 1
ATOM 989 N N . THR A 1 126 ? 11.595 14.140 -25.666 1.00 80.69 126 THR A N 1
ATOM 990 C CA . THR A 1 126 ? 10.267 14.225 -25.062 1.00 80.69 126 THR A CA 1
ATOM 991 C C . THR A 1 126 ? 9.663 12.826 -25.032 1.00 80.69 126 THR A C 1
ATOM 993 O O . THR A 1 126 ? 9.333 12.272 -26.080 1.00 80.69 126 THR A O 1
ATOM 996 N N . ALA A 1 127 ? 9.558 12.232 -23.843 1.00 66.38 127 ALA A N 1
ATOM 997 C CA . ALA A 1 127 ? 8.844 10.971 -23.676 1.00 66.38 127 ALA A CA 1
ATOM 998 C C . ALA A 1 127 ? 7.338 11.183 -23.938 1.00 66.38 127 ALA A C 1
ATOM 1000 O O . ALA A 1 127 ? 6.812 12.253 -23.610 1.00 66.38 127 ALA A O 1
ATOM 1001 N N . PRO A 1 128 ? 6.626 10.202 -24.519 1.00 60.16 128 PRO A N 1
ATOM 1002 C CA . PRO A 1 128 ? 5.172 10.250 -24.577 1.00 60.16 128 PRO A CA 1
ATOM 1003 C C . PRO A 1 128 ? 4.598 10.299 -23.151 1.00 60.16 128 PRO A C 1
ATOM 1005 O O . PRO A 1 128 ? 4.939 9.493 -22.290 1.00 60.16 128 PRO A O 1
ATOM 1008 N N . VAL A 1 129 ? 3.727 11.279 -22.908 1.00 51.66 129 VAL A N 1
ATOM 1009 C CA . VAL A 1 129 ? 3.183 11.649 -21.585 1.00 51.66 129 VAL A CA 1
ATOM 1010 C C . VAL A 1 129 ? 2.295 10.548 -20.967 1.00 51.66 129 VAL A C 1
ATOM 1012 O O . VAL A 1 129 ? 1.989 10.586 -19.783 1.00 51.66 129 VAL A O 1
ATOM 1015 N N . ALA A 1 130 ? 1.873 9.546 -21.743 1.00 50.72 130 ALA A N 1
ATOM 1016 C CA . ALA A 1 130 ? 0.720 8.704 -21.414 1.00 50.72 130 ALA A CA 1
ATOM 1017 C C . ALA A 1 130 ? 1.011 7.362 -20.703 1.00 50.72 130 ALA A C 1
ATOM 1019 O O . ALA A 1 130 ? 0.082 6.582 -20.523 1.00 50.72 130 ALA A O 1
ATOM 1020 N N . GLY A 1 131 ? 2.247 7.051 -20.297 1.00 55.62 131 GLY A N 1
ATOM 1021 C CA . GLY A 1 131 ? 2.601 5.674 -19.900 1.00 55.62 131 GLY A CA 1
ATOM 1022 C C . GLY A 1 131 ? 3.547 5.536 -18.713 1.00 55.62 131 GLY A C 1
ATOM 1023 O O . GLY A 1 131 ? 4.443 4.693 -18.751 1.00 55.62 131 GLY A O 1
ATOM 1024 N N . HIS A 1 132 ? 3.404 6.375 -17.687 1.00 68.31 132 HIS A N 1
ATOM 1025 C CA . HIS A 1 132 ? 4.203 6.246 -16.468 1.00 68.31 132 HIS A CA 1
ATOM 1026 C C . HIS A 1 132 ? 3.943 4.907 -15.764 1.00 68.31 132 HIS A C 1
ATOM 1028 O O . HIS A 1 132 ? 2.827 4.388 -15.797 1.00 68.31 132 HIS A O 1
ATOM 1034 N N . GLY A 1 133 ? 4.992 4.351 -15.152 1.00 76.25 133 GLY A N 1
ATOM 1035 C CA . GLY A 1 133 ? 4.893 3.128 -14.364 1.00 76.25 133 GLY A CA 1
ATOM 1036 C C . GLY A 1 133 ? 3.915 3.320 -13.210 1.00 76.25 133 GLY A C 1
ATOM 1037 O O . GLY A 1 133 ? 4.039 4.266 -12.423 1.00 76.25 133 GLY A O 1
ATOM 1038 N N . LYS A 1 134 ? 2.901 2.460 -13.162 1.00 91.19 134 LYS A N 1
ATOM 1039 C CA . LYS A 1 134 ? 1.911 2.429 -12.094 1.00 91.19 134 LYS A CA 1
ATOM 1040 C C . LYS A 1 134 ? 1.674 0.989 -11.691 1.00 91.19 134 LYS A C 1
ATOM 1042 O O . LYS A 1 134 ? 1.514 0.119 -12.549 1.00 91.19 134 LYS A O 1
ATOM 1047 N N . VAL A 1 135 ? 1.586 0.770 -10.387 1.00 96.94 135 VAL A N 1
ATOM 1048 C CA . VAL A 1 135 ? 1.249 -0.527 -9.807 1.00 96.94 135 VAL A CA 1
ATOM 1049 C C . VAL A 1 135 ? 0.065 -0.363 -8.870 1.00 96.94 135 VAL A C 1
ATOM 1051 O O . VAL A 1 135 ? 0.047 0.538 -8.030 1.00 96.94 135 VAL A O 1
ATOM 1054 N N . LYS A 1 136 ? -0.937 -1.223 -9.032 1.00 98.19 136 LYS A N 1
ATOM 1055 C CA . LYS A 1 136 ? -2.057 -1.352 -8.102 1.00 98.19 136 LYS A CA 1
ATOM 1056 C C . LYS A 1 136 ? -2.043 -2.742 -7.498 1.00 98.19 136 LYS A C 1
ATOM 1058 O O . LYS A 1 136 ? -1.998 -3.716 -8.240 1.00 98.19 136 LYS A O 1
ATOM 1063 N N . VAL A 1 137 ? -2.103 -2.824 -6.180 1.00 98.62 137 VAL A N 1
ATOM 1064 C CA . VAL A 1 137 ? -2.108 -4.082 -5.435 1.00 98.62 137 VAL A CA 1
ATOM 1065 C C . VAL A 1 137 ? -3.369 -4.136 -4.598 1.00 98.62 137 VAL A C 1
ATOM 1067 O O . VAL A 1 137 ? -3.710 -3.161 -3.927 1.00 98.62 137 VAL A O 1
ATOM 1070 N N . GLN A 1 138 ? -4.046 -5.273 -4.637 1.00 98.75 138 GLN A N 1
ATOM 1071 C CA . GLN A 1 138 ? -5.131 -5.592 -3.729 1.00 98.75 138 GLN A CA 1
ATOM 1072 C C . GLN A 1 138 ? -4.835 -6.936 -3.073 1.00 98.75 138 GLN A C 1
ATOM 1074 O O . GLN A 1 138 ? -4.734 -7.945 -3.767 1.00 98.75 138 GLN A O 1
ATOM 1079 N N . GLU A 1 139 ? -4.733 -6.932 -1.752 1.00 98.62 139 GLU A N 1
ATOM 1080 C CA . GLU A 1 139 ? -4.607 -8.123 -0.915 1.00 98.62 139 GLU A CA 1
ATOM 1081 C C . GLU A 1 139 ? -5.918 -8.293 -0.147 1.00 98.62 139 GLU A C 1
ATOM 1083 O O . GLU A 1 139 ? -6.360 -7.371 0.537 1.00 98.62 139 GLU A O 1
ATOM 1088 N N . ALA A 1 140 ? -6.580 -9.434 -0.292 1.00 98.69 140 ALA A N 1
ATOM 1089 C CA . ALA A 1 140 ? -7.826 -9.739 0.397 1.00 98.69 140 ALA A CA 1
ATOM 1090 C C . ALA A 1 140 ? -7.634 -10.946 1.314 1.00 98.69 140 ALA A C 1
ATOM 1092 O O . ALA A 1 140 ? -7.406 -12.058 0.846 1.00 98.69 140 ALA A O 1
ATOM 1093 N N . PHE A 1 141 ? -7.745 -10.702 2.617 1.00 98.44 141 PHE A N 1
ATOM 1094 C CA . PHE A 1 141 ? -7.659 -11.702 3.672 1.00 98.44 141 PHE A CA 1
ATOM 1095 C C . PHE A 1 141 ? -9.070 -12.096 4.108 1.00 98.44 141 PHE A C 1
ATOM 1097 O O . PHE A 1 141 ? -9.870 -11.231 4.480 1.00 98.44 141 PHE A O 1
ATOM 1104 N N . PHE A 1 142 ? -9.373 -13.390 4.079 1.00 97.94 142 PHE A N 1
ATOM 1105 C CA . PHE A 1 142 ? -10.665 -13.938 4.483 1.00 97.94 142 PHE A CA 1
ATOM 1106 C C . PHE A 1 142 ? -10.506 -14.797 5.732 1.00 97.94 142 PHE A C 1
ATOM 1108 O O . PHE A 1 142 ? -9.824 -15.823 5.704 1.00 97.94 142 PHE A O 1
ATOM 1115 N N . PHE A 1 143 ? -11.160 -14.372 6.811 1.00 96.00 143 PHE A N 1
ATOM 1116 C CA . PHE A 1 143 ? -11.116 -15.023 8.115 1.00 96.00 143 PHE A CA 1
ATOM 1117 C C . PHE A 1 143 ? -12.407 -15.817 8.320 1.00 96.00 143 PHE A C 1
ATOM 1119 O O . PHE A 1 143 ? -13.493 -15.233 8.360 1.00 96.00 143 PHE A O 1
ATOM 1126 N N . ASN A 1 144 ? -12.299 -17.137 8.469 1.00 90.56 144 ASN A N 1
ATOM 1127 C CA . ASN A 1 144 ? -13.443 -17.973 8.852 1.00 90.56 144 ASN A CA 1
ATOM 1128 C C . ASN A 1 144 ? -13.677 -17.920 10.368 1.00 90.56 144 ASN A C 1
ATOM 1130 O O . ASN A 1 144 ? -14.811 -17.783 10.826 1.00 90.56 144 ASN A O 1
ATOM 1134 N N . ASP A 1 145 ? -12.589 -17.942 11.129 1.00 87.50 145 ASP A N 1
ATOM 1135 C CA . ASP A 1 145 ? -12.533 -17.888 12.583 1.00 87.50 145 ASP A CA 1
ATOM 1136 C C . ASP A 1 145 ? -11.219 -17.221 13.026 1.00 87.50 145 ASP A C 1
ATOM 1138 O O . ASP A 1 145 ? -10.323 -16.970 12.216 1.00 87.50 145 ASP A O 1
ATOM 1142 N N . ILE A 1 146 ? -11.137 -16.836 14.300 1.00 86.38 146 ILE A N 1
ATOM 1143 C CA . ILE A 1 146 ? -9.940 -16.198 14.855 1.00 86.38 146 ILE A CA 1
ATOM 1144 C C . ILE A 1 146 ? -8.984 -17.276 15.366 1.00 86.38 146 ILE A C 1
ATOM 1146 O O . ILE A 1 146 ? -9.379 -18.113 16.172 1.00 86.38 146 ILE A O 1
ATOM 1150 N N . GLY A 1 147 ? -7.723 -17.218 14.935 1.00 83.88 147 GLY A N 1
ATOM 1151 C CA . GLY A 1 147 ? -6.703 -18.223 15.249 1.00 83.88 147 GLY A CA 1
ATOM 1152 C C . GLY A 1 147 ? -6.609 -19.373 14.240 1.00 83.88 147 GLY A C 1
ATOM 1153 O O . GLY A 1 147 ? -5.635 -20.112 14.294 1.00 83.88 147 GLY A O 1
ATOM 1154 N N . GLY A 1 148 ? -7.575 -19.517 13.328 1.00 89.06 148 GLY A N 1
ATOM 1155 C CA . GLY A 1 148 ? -7.531 -20.501 12.245 1.00 89.06 148 GLY A CA 1
ATOM 1156 C C . GLY A 1 148 ? -6.838 -20.004 10.973 1.00 89.06 148 GLY A C 1
ATOM 1157 O O . GLY A 1 148 ? -6.385 -18.857 10.886 1.00 89.06 148 GLY A O 1
ATOM 1158 N N . ASP A 1 149 ? -6.819 -20.879 9.966 1.00 94.38 149 ASP A N 1
ATOM 1159 C CA . ASP A 1 149 ? -6.250 -20.610 8.647 1.00 94.38 149 ASP A CA 1
ATOM 1160 C C . ASP A 1 149 ? -6.941 -19.423 7.957 1.00 94.38 149 ASP A C 1
ATOM 1162 O O . ASP A 1 149 ? -8.173 -19.299 7.934 1.00 94.38 149 ASP A O 1
ATOM 1166 N N . VAL A 1 150 ? -6.142 -18.579 7.306 1.00 97.19 150 VAL A N 1
ATOM 1167 C CA . VAL A 1 150 ? -6.622 -17.407 6.566 1.00 97.19 150 VAL A CA 1
ATOM 1168 C C . VAL A 1 150 ? -6.341 -17.570 5.083 1.00 97.19 150 VAL A C 1
ATOM 1170 O O . VAL A 1 150 ? -5.213 -17.836 4.668 1.00 97.19 150 VAL A O 1
ATOM 1173 N N . LYS A 1 151 ? -7.370 -17.365 4.259 1.00 98.19 151 LYS A N 1
ATOM 1174 C CA . LYS A 1 151 ? -7.205 -17.303 2.805 1.00 98.19 151 LYS A CA 1
ATOM 1175 C C . LYS A 1 151 ? -6.718 -15.910 2.411 1.00 98.19 151 LYS A C 1
ATOM 1177 O O . LYS A 1 151 ? -7.346 -14.923 2.792 1.00 98.19 151 LYS A O 1
ATOM 1182 N N . LEU A 1 152 ? -5.662 -15.837 1.608 1.00 98.50 152 LEU A N 1
ATOM 1183 C CA . LEU A 1 152 ? -5.155 -14.604 1.008 1.00 98.50 152 LEU A CA 1
ATOM 1184 C C . LEU A 1 152 ? -5.313 -14.659 -0.515 1.00 98.50 152 LEU A C 1
ATOM 1186 O O . LEU A 1 152 ? -4.725 -15.508 -1.178 1.00 98.50 152 LEU A O 1
ATOM 1190 N N . GLU A 1 153 ? -6.072 -13.724 -1.078 1.00 98.69 153 GLU A N 1
ATOM 1191 C CA . GLU A 1 153 ? -6.111 -13.462 -2.519 1.00 98.69 153 GLU A CA 1
ATOM 1192 C C . GLU A 1 153 ? -5.299 -12.205 -2.836 1.00 98.69 153 GLU A C 1
ATOM 1194 O O . GLU A 1 153 ? -5.555 -11.141 -2.267 1.00 98.69 153 GLU A O 1
ATOM 1199 N N . VAL A 1 154 ? -4.351 -12.301 -3.769 1.00 98.62 154 VAL A N 1
ATOM 1200 C CA . VAL A 1 154 ? -3.554 -11.152 -4.221 1.00 98.62 154 VAL A CA 1
ATOM 1201 C C . VAL A 1 154 ? -3.820 -10.892 -5.695 1.00 98.62 154 VAL A C 1
ATOM 1203 O O . VAL A 1 154 ? -3.665 -11.765 -6.550 1.00 98.62 154 VAL A O 1
ATOM 1206 N N . LYS A 1 155 ? -4.191 -9.652 -6.006 1.00 98.69 155 LYS A N 1
ATOM 1207 C CA . LYS A 1 155 ? -4.282 -9.142 -7.371 1.00 98.69 155 LYS A CA 1
ATOM 1208 C C . LYS A 1 155 ? -3.318 -7.978 -7.531 1.00 98.69 155 LYS A C 1
ATOM 1210 O O . LYS A 1 155 ? -3.504 -6.937 -6.901 1.00 98.69 155 LYS A O 1
ATOM 1215 N N . THR A 1 156 ? -2.359 -8.113 -8.445 1.00 98.50 156 THR A N 1
ATOM 1216 C CA . THR A 1 156 ? -1.470 -7.004 -8.810 1.00 98.50 156 THR A CA 1
ATOM 1217 C C . THR A 1 156 ? -1.664 -6.606 -10.265 1.00 98.50 156 THR A C 1
ATOM 1219 O O . THR A 1 156 ? -1.538 -7.426 -11.169 1.00 98.50 156 THR A O 1
ATOM 1222 N N . GLU A 1 157 ? -1.965 -5.333 -10.506 1.00 98.25 157 GLU A N 1
ATOM 1223 C CA . GLU A 1 157 ? -2.082 -4.736 -11.833 1.00 98.25 157 GLU A CA 1
ATOM 1224 C C . GLU A 1 157 ? -0.898 -3.808 -12.090 1.00 98.25 157 GLU A C 1
ATOM 1226 O O . GLU A 1 157 ? -0.678 -2.827 -11.377 1.00 98.25 157 GLU A O 1
ATOM 1231 N N . TYR A 1 158 ? -0.162 -4.107 -13.149 1.00 96.31 158 TYR A N 1
ATOM 1232 C CA . TYR A 1 158 ? 0.964 -3.329 -13.635 1.00 96.31 158 TYR A CA 1
ATOM 1233 C C . TYR A 1 158 ? 0.548 -2.586 -14.900 1.00 96.31 158 TYR A C 1
ATOM 1235 O O . TYR A 1 158 ? -0.129 -3.154 -15.762 1.00 96.31 158 TYR A O 1
ATOM 1243 N N . PHE A 1 159 ? 0.984 -1.337 -15.033 1.00 93.25 159 PHE A N 1
ATOM 1244 C CA . PHE A 1 159 ? 0.682 -0.475 -16.174 1.00 93.25 159 PHE A CA 1
ATOM 1245 C C . PHE A 1 159 ? 1.968 0.096 -16.775 1.00 93.25 159 PHE A C 1
ATOM 1247 O O . PHE A 1 159 ? 2.960 0.307 -16.072 1.00 93.25 159 PHE A O 1
ATOM 1254 N N . GLY A 1 160 ? 1.951 0.379 -18.078 1.00 90.44 160 GLY A N 1
ATOM 1255 C CA . GLY A 1 160 ? 3.054 1.073 -18.742 1.00 90.44 160 GLY A CA 1
ATOM 1256 C C . GLY A 1 160 ? 4.378 0.310 -18.632 1.00 90.44 160 GLY A C 1
ATOM 1257 O O . GLY A 1 160 ? 4.462 -0.872 -18.963 1.00 90.44 160 GLY A O 1
ATOM 1258 N N . ALA A 1 161 ? 5.419 0.990 -18.140 1.00 88.25 161 ALA A N 1
ATOM 1259 C CA . ALA A 1 161 ? 6.757 0.414 -17.975 1.00 88.25 161 ALA A CA 1
ATOM 1260 C C . ALA A 1 161 ? 6.774 -0.856 -17.103 1.00 88.25 161 ALA A C 1
ATOM 1262 O O . ALA A 1 161 ? 7.493 -1.805 -17.419 1.00 88.25 161 ALA A O 1
ATOM 1263 N N . ASP A 1 162 ? 5.976 -0.889 -16.032 1.00 91.81 162 ASP A N 1
ATOM 1264 C CA . ASP A 1 162 ? 5.918 -2.036 -15.123 1.00 91.81 162 ASP A CA 1
ATOM 1265 C C . ASP A 1 162 ? 5.236 -3.238 -15.788 1.00 91.81 162 ASP A C 1
ATOM 1267 O O . ASP A 1 162 ? 5.660 -4.378 -15.601 1.00 91.81 162 ASP A O 1
ATOM 1271 N N . ALA A 1 163 ? 4.228 -2.998 -16.635 1.00 94.38 163 ALA A N 1
ATOM 1272 C CA . ALA A 1 163 ? 3.597 -4.057 -17.421 1.00 94.38 163 ALA A CA 1
ATOM 1273 C C . ALA A 1 163 ? 4.579 -4.664 -18.433 1.00 94.38 163 ALA A C 1
ATOM 1275 O O . ALA A 1 163 ? 4.679 -5.887 -18.553 1.00 94.38 163 ALA A O 1
ATOM 1276 N N . ASP A 1 164 ? 5.341 -3.821 -19.136 1.00 92.44 164 ASP A N 1
ATOM 1277 C CA . ASP A 1 164 ? 6.379 -4.252 -20.081 1.00 92.44 164 ASP A CA 1
ATOM 1278 C C . ASP A 1 164 ? 7.479 -5.074 -19.379 1.00 92.44 164 ASP A C 1
ATOM 1280 O O . ASP A 1 164 ? 7.926 -6.111 -19.893 1.00 92.44 164 ASP A O 1
ATOM 1284 N N . PHE A 1 165 ? 7.884 -4.643 -18.177 1.00 91.56 165 PHE A N 1
ATOM 1285 C CA . PHE A 1 165 ? 8.840 -5.361 -17.336 1.00 91.56 165 PHE A CA 1
ATOM 1286 C C . PHE A 1 165 ? 8.307 -6.739 -16.930 1.00 91.56 165 PHE A C 1
ATOM 1288 O O . PHE A 1 165 ? 8.996 -7.743 -17.128 1.00 91.56 165 PHE A O 1
ATOM 1295 N N . GLN A 1 166 ? 7.067 -6.813 -16.440 1.00 95.31 166 GLN A N 1
ATOM 1296 C CA . GLN A 1 166 ? 6.463 -8.078 -16.018 1.00 95.31 166 GLN A CA 1
ATOM 1297 C C . GLN A 1 166 ? 6.261 -9.035 -17.197 1.00 95.31 166 GLN A C 1
ATOM 1299 O O . GLN A 1 166 ? 6.627 -10.204 -17.086 1.00 95.31 166 GLN A O 1
ATOM 1304 N N . ARG A 1 167 ? 5.820 -8.559 -18.370 1.00 95.56 167 ARG A N 1
ATOM 1305 C CA . ARG A 1 167 ? 5.771 -9.394 -19.588 1.00 95.56 167 ARG A CA 1
ATOM 1306 C C . ARG A 1 167 ? 7.137 -9.951 -19.962 1.00 95.56 167 ARG A C 1
ATOM 1308 O O . ARG A 1 167 ? 7.248 -11.118 -20.336 1.00 95.56 167 ARG A O 1
ATOM 1315 N N . SER A 1 168 ? 8.178 -9.122 -19.888 1.00 93.19 168 SER A N 1
ATOM 1316 C CA . SER A 1 168 ? 9.546 -9.554 -20.183 1.00 93.19 168 SER A CA 1
ATOM 1317 C C . SER A 1 168 ? 10.031 -10.603 -19.185 1.00 93.19 168 SER A C 1
ATOM 1319 O O . SER A 1 168 ? 10.611 -11.606 -19.601 1.00 93.19 168 SER A O 1
ATOM 1321 N N . ARG A 1 169 ? 9.746 -10.411 -17.892 1.00 93.31 169 ARG A N 1
ATOM 1322 C CA . ARG A 1 169 ? 10.062 -11.368 -16.828 1.00 93.31 169 ARG A CA 1
ATOM 1323 C C . ARG A 1 169 ? 9.350 -12.703 -17.054 1.00 93.31 169 ARG A C 1
ATOM 1325 O O . ARG A 1 169 ? 10.027 -13.716 -17.171 1.00 93.31 169 ARG A O 1
ATOM 1332 N N . PHE A 1 170 ? 8.028 -12.698 -17.222 1.00 94.81 170 PHE A N 1
ATOM 1333 C CA . PHE A 1 170 ? 7.222 -13.910 -17.433 1.00 94.81 170 PHE A CA 1
ATOM 1334 C C . PHE A 1 170 ? 7.546 -14.631 -18.750 1.00 94.81 170 PHE A C 1
ATOM 1336 O O . PHE A 1 170 ? 7.362 -15.837 -18.856 1.00 94.81 170 PHE A O 1
ATOM 1343 N N . ALA A 1 171 ? 8.053 -13.921 -19.763 1.00 92.81 171 ALA A N 1
ATOM 1344 C CA . ALA A 1 171 ? 8.555 -14.552 -20.983 1.00 92.81 171 ALA A CA 1
ATOM 1345 C C . ALA A 1 171 ? 9.938 -15.207 -20.801 1.00 92.81 171 ALA A C 1
ATOM 1347 O O . ALA A 1 171 ? 10.319 -16.055 -21.609 1.00 92.81 171 ALA A O 1
ATOM 1348 N N . ALA A 1 172 ? 10.705 -14.786 -19.791 1.00 91.44 172 ALA A N 1
ATOM 1349 C CA . ALA A 1 172 ? 12.060 -15.262 -19.518 1.00 91.44 172 ALA A CA 1
ATOM 1350 C C . ALA A 1 172 ? 12.124 -16.326 -18.407 1.00 91.44 172 ALA A C 1
ATOM 1352 O O . ALA A 1 172 ? 13.080 -17.101 -18.376 1.00 91.44 172 ALA A O 1
ATOM 1353 N N . THR A 1 173 ? 11.134 -16.379 -17.513 1.00 93.62 173 THR A N 1
ATOM 1354 C CA . THR A 1 173 ? 11.045 -17.338 -16.401 1.00 93.62 173 THR A CA 1
ATOM 1355 C C . THR A 1 173 ? 9.844 -18.265 -16.559 1.00 93.62 173 THR A C 1
ATOM 1357 O O . THR A 1 173 ? 8.829 -17.894 -17.139 1.00 93.62 173 THR A O 1
ATOM 1360 N N . SER A 1 174 ? 9.934 -19.492 -16.039 1.00 95.19 174 SER A N 1
ATOM 1361 C CA . SER A 1 174 ? 8.765 -20.376 -15.989 1.00 95.19 174 SER A CA 1
ATOM 1362 C C . SER A 1 174 ? 7.739 -19.848 -14.979 1.00 95.19 174 SER A C 1
ATOM 1364 O O . SER A 1 174 ? 8.093 -19.167 -14.009 1.00 95.19 174 SER A O 1
ATOM 1366 N N . LEU A 1 175 ? 6.462 -20.191 -15.177 1.00 94.75 175 LEU A N 1
ATOM 1367 C CA . LEU A 1 175 ? 5.407 -19.821 -14.229 1.00 94.75 175 LEU A CA 1
ATOM 1368 C C . LEU A 1 175 ? 5.678 -20.383 -12.833 1.00 94.75 175 LEU A C 1
ATOM 1370 O O . LEU A 1 175 ? 5.554 -19.648 -11.864 1.00 94.75 175 LEU A O 1
ATOM 1374 N N . LYS A 1 176 ? 6.156 -21.628 -12.726 1.00 95.38 176 LYS A N 1
ATOM 1375 C CA . LYS A 1 176 ? 6.461 -22.246 -11.429 1.00 95.38 176 LYS A CA 1
ATOM 1376 C C . LYS A 1 176 ? 7.628 -21.599 -10.686 1.00 95.38 176 LYS A C 1
ATOM 1378 O O . LYS A 1 176 ? 7.560 -21.453 -9.473 1.00 95.38 176 LYS A O 1
ATOM 1383 N N . GLU A 1 177 ? 8.667 -21.147 -11.387 1.00 96.44 177 GLU A N 1
ATOM 1384 C CA . GLU A 1 177 ? 9.740 -20.378 -10.737 1.00 96.44 177 GLU A CA 1
ATOM 1385 C C . GLU A 1 177 ? 9.236 -19.004 -10.268 1.00 96.44 177 GLU A C 1
ATOM 1387 O O . GLU A 1 177 ? 9.627 -18.506 -9.213 1.00 96.44 177 GLU A O 1
ATOM 1392 N N . THR A 1 178 ? 8.326 -18.400 -11.035 1.00 96.06 178 THR A N 1
ATOM 1393 C CA . THR A 1 178 ? 7.711 -17.115 -10.684 1.00 96.06 178 THR A CA 1
ATOM 1394 C C . THR A 1 178 ? 6.794 -17.249 -9.465 1.00 96.06 178 THR A C 1
ATOM 1396 O O . THR A 1 178 ? 6.939 -16.475 -8.524 1.00 96.06 178 THR A O 1
ATOM 1399 N N . GLU A 1 179 ? 5.939 -18.273 -9.436 1.00 97.25 179 GLU A N 1
ATOM 1400 C CA . GLU A 1 179 ? 5.085 -18.642 -8.298 1.00 97.25 179 GLU A CA 1
ATOM 1401 C C . GLU A 1 179 ? 5.921 -18.889 -7.039 1.00 97.25 179 GLU A C 1
ATOM 1403 O O . GLU A 1 179 ? 5.665 -18.293 -5.999 1.00 97.25 179 GLU A O 1
ATOM 1408 N N . LYS A 1 180 ? 7.010 -19.661 -7.148 1.00 96.94 180 LYS A N 1
ATOM 1409 C CA . LYS A 1 180 ? 7.948 -19.874 -6.038 1.00 96.94 180 LYS A CA 1
ATOM 1410 C C . LYS A 1 180 ? 8.569 -18.566 -5.538 1.00 96.94 180 LYS A C 1
ATOM 1412 O O . LYS A 1 180 ? 8.743 -18.385 -4.335 1.00 96.94 180 LYS A O 1
ATOM 1417 N N . SER A 1 181 ? 8.930 -17.654 -6.442 1.00 96.00 181 SER A N 1
ATOM 1418 C CA . SER A 1 181 ? 9.459 -16.338 -6.067 1.00 96.00 181 SER A CA 1
ATOM 1419 C C . SER A 1 181 ? 8.426 -15.482 -5.331 1.00 96.00 181 SER A C 1
ATOM 1421 O O . SER A 1 181 ? 8.834 -14.711 -4.465 1.00 96.00 181 SER A O 1
ATOM 1423 N N . PHE A 1 182 ? 7.144 -15.571 -5.687 1.00 96.25 182 PHE A N 1
ATOM 1424 C CA . PHE A 1 182 ? 6.067 -14.827 -5.027 1.00 96.25 182 PHE A CA 1
ATOM 1425 C C . PHE A 1 182 ? 5.702 -15.447 -3.675 1.00 96.25 182 PHE A C 1
ATOM 1427 O O . PHE A 1 182 ? 5.634 -14.729 -2.680 1.00 96.25 182 PHE A O 1
ATOM 1434 N N . LEU A 1 183 ? 5.628 -16.778 -3.595 1.00 97.12 183 LEU A N 1
ATOM 1435 C CA . LEU A 1 183 ? 5.459 -17.488 -2.329 1.00 97.12 183 LEU A CA 1
ATOM 1436 C C . LEU A 1 183 ? 6.568 -17.115 -1.336 1.00 97.12 183 LEU A C 1
ATOM 1438 O O . LEU A 1 183 ? 6.289 -16.685 -0.223 1.00 97.12 183 LEU A O 1
ATOM 1442 N N . ASN A 1 184 ? 7.835 -17.187 -1.762 1.00 96.12 184 ASN A N 1
ATOM 1443 C CA . ASN A 1 184 ? 8.975 -16.803 -0.922 1.00 96.12 184 ASN A CA 1
ATOM 1444 C C . ASN A 1 184 ? 8.954 -15.326 -0.514 1.00 96.12 184 ASN A C 1
ATOM 1446 O O . ASN A 1 184 ? 9.529 -14.966 0.511 1.00 96.12 184 ASN A O 1
ATOM 1450 N N . TYR A 1 185 ? 8.354 -14.457 -1.329 1.00 94.94 185 TYR A N 1
ATOM 1451 C CA . TYR A 1 185 ? 8.214 -13.048 -0.991 1.00 94.94 185 TYR A CA 1
ATOM 1452 C C . TYR A 1 185 ? 7.287 -12.876 0.219 1.00 94.94 185 TYR A C 1
ATOM 1454 O O . TYR A 1 185 ? 7.710 -12.267 1.206 1.00 94.94 185 TYR A O 1
ATOM 1462 N N . TYR A 1 186 ? 6.097 -13.485 0.183 1.00 95.12 186 TYR A N 1
ATOM 1463 C CA . TYR A 1 186 ? 5.132 -13.444 1.287 1.00 95.12 186 TYR A CA 1
ATOM 1464 C C . TYR A 1 186 ? 5.551 -14.285 2.501 1.00 95.12 186 TYR A C 1
ATOM 1466 O O . TYR A 1 186 ? 5.274 -13.885 3.630 1.00 95.12 186 TYR A O 1
ATOM 1474 N N . ALA A 1 187 ? 6.303 -15.371 2.304 1.00 95.12 187 ALA A N 1
ATOM 1475 C CA . ALA A 1 187 ? 6.794 -16.226 3.389 1.00 95.12 187 ALA A CA 1
ATOM 1476 C C . ALA A 1 187 ? 7.690 -15.492 4.406 1.00 95.12 187 ALA A C 1
ATOM 1478 O O . ALA A 1 187 ? 7.810 -15.925 5.547 1.00 95.12 187 ALA A O 1
ATOM 1479 N N . ASN A 1 188 ? 8.292 -14.352 4.034 1.00 91.75 188 ASN A N 1
ATOM 1480 C CA . ASN A 1 188 ? 9.052 -13.522 4.980 1.00 91.75 188 ASN A CA 1
ATOM 1481 C C . ASN A 1 188 ? 8.166 -12.826 6.023 1.00 91.75 188 ASN A C 1
ATOM 1483 O O . ASN A 1 188 ? 8.675 -12.398 7.054 1.00 91.75 188 ASN A O 1
ATOM 1487 N N . SER A 1 189 ? 6.879 -12.630 5.724 1.00 90.62 189 SER A N 1
ATOM 1488 C CA . SER A 1 189 ? 5.891 -12.068 6.657 1.00 90.62 189 SER A CA 1
ATOM 1489 C C . SER A 1 189 ? 4.967 -13.140 7.225 1.00 90.62 189 SER A C 1
ATOM 1491 O O . SER A 1 189 ? 4.507 -12.992 8.346 1.00 90.62 189 SER A O 1
ATOM 1493 N N . TYR A 1 190 ? 4.725 -14.214 6.470 1.00 94.12 190 TYR A N 1
ATOM 1494 C CA . TYR A 1 190 ? 3.803 -15.288 6.826 1.00 94.12 190 TYR A CA 1
ATOM 1495 C C . TYR A 1 190 ? 4.499 -16.648 6.654 1.00 94.12 190 TYR A C 1
ATOM 1497 O O . TYR A 1 190 ? 4.366 -17.261 5.598 1.00 94.12 190 TYR A O 1
ATOM 1505 N N . PRO A 1 191 ? 5.279 -17.131 7.639 1.00 91.31 191 PRO A N 1
ATOM 1506 C CA . PRO A 1 191 ? 6.123 -18.320 7.469 1.00 91.31 191 PRO A CA 1
ATOM 1507 C C . PRO A 1 191 ? 5.375 -19.603 7.070 1.00 91.31 191 PRO A C 1
ATOM 1509 O O . PRO A 1 191 ? 5.929 -20.410 6.328 1.00 91.31 191 PRO A O 1
ATOM 1512 N N . GLY A 1 192 ? 4.128 -19.770 7.527 1.00 93.06 192 GLY A N 1
ATOM 1513 C CA . GLY A 1 192 ? 3.243 -20.898 7.195 1.00 93.06 192 GLY A CA 1
ATOM 1514 C C . GLY A 1 192 ? 2.389 -20.698 5.935 1.00 93.06 192 GLY A C 1
ATOM 1515 O O . GLY A 1 192 ? 1.362 -21.350 5.783 1.00 93.06 192 GLY A O 1
ATOM 1516 N N . ILE A 1 193 ? 2.740 -19.752 5.055 1.00 97.50 193 ILE A N 1
ATOM 1517 C CA . ILE A 1 193 ? 1.983 -19.513 3.822 1.00 97.50 193 ILE A CA 1
ATOM 1518 C C . ILE A 1 193 ? 2.217 -20.620 2.785 1.00 97.50 193 ILE A C 1
ATOM 1520 O O . ILE A 1 193 ? 3.356 -20.974 2.475 1.00 97.50 193 ILE A O 1
ATOM 1524 N N . GLU A 1 194 ? 1.138 -21.113 2.183 1.00 98.00 194 GLU A N 1
ATOM 1525 C CA . GLU A 1 194 ? 1.158 -22.115 1.117 1.00 98.00 194 GLU A CA 1
ATOM 1526 C C . GLU A 1 194 ? 0.321 -21.666 -0.087 1.00 98.00 194 GLU A C 1
ATOM 1528 O O . GLU A 1 194 ? -0.668 -20.949 0.053 1.00 98.00 194 GLU A O 1
ATOM 1533 N N . VAL A 1 195 ? 0.711 -22.092 -1.294 1.00 98.12 195 VAL A N 1
ATOM 1534 C CA . VAL A 1 195 ? -0.057 -21.834 -2.526 1.00 98.12 195 VAL A CA 1
ATOM 1535 C C . VAL A 1 195 ? -1.326 -22.680 -2.510 1.00 98.12 195 VAL A C 1
ATOM 1537 O O . VAL A 1 195 ? -1.245 -23.908 -2.493 1.00 98.12 195 VAL A O 1
ATOM 1540 N N . SER A 1 196 ? -2.491 -22.039 -2.579 1.00 97.25 196 SER A N 1
ATOM 1541 C CA . SER A 1 196 ? -3.785 -22.730 -2.654 1.00 97.25 196 SER A CA 1
ATOM 1542 C C . SER A 1 196 ? -4.333 -22.811 -4.082 1.00 97.25 196 SER A C 1
ATOM 1544 O O . SER A 1 196 ? -5.099 -23.725 -4.399 1.00 97.25 196 SER A O 1
ATOM 1546 N N . ARG A 1 197 ? -3.893 -21.915 -4.977 1.00 97.50 197 ARG A N 1
ATOM 1547 C CA . ARG A 1 197 ? -4.184 -21.953 -6.418 1.00 97.50 197 ARG A CA 1
ATOM 1548 C C . ARG A 1 197 ? -2.954 -21.576 -7.233 1.00 97.50 197 ARG A C 1
ATOM 1550 O O . ARG A 1 197 ? -2.235 -20.649 -6.875 1.00 97.50 197 ARG A O 1
ATOM 1557 N N . ASP A 1 198 ? -2.761 -22.266 -8.356 1.00 97.31 198 ASP A N 1
ATOM 1558 C CA . ASP A 1 198 ? -1.692 -21.960 -9.308 1.00 97.31 198 ASP A CA 1
ATOM 1559 C C . ASP A 1 198 ? -1.714 -20.480 -9.733 1.00 97.31 198 ASP A C 1
ATOM 1561 O O . ASP A 1 198 ? -2.779 -19.915 -10.001 1.00 97.31 198 ASP A O 1
ATOM 1565 N N . LEU A 1 199 ? -0.526 -19.876 -9.846 1.00 97.69 199 LEU A N 1
ATOM 1566 C CA . LEU A 1 199 ? -0.358 -18.501 -10.322 1.00 97.69 199 LEU A CA 1
ATOM 1567 C C . LEU A 1 199 ? -0.966 -18.328 -11.721 1.00 97.69 199 LEU A C 1
ATOM 1569 O O . LEU A 1 199 ? -0.548 -18.972 -12.690 1.00 97.69 199 LEU A O 1
ATOM 1573 N N . GLU A 1 200 ? -1.869 -17.361 -11.846 1.00 97.69 200 GLU A N 1
ATOM 1574 C CA . GLU A 1 200 ? -2.465 -16.958 -13.116 1.00 97.69 200 GLU A CA 1
ATOM 1575 C C . GLU A 1 200 ? -2.058 -15.525 -13.479 1.00 97.69 200 GLU A C 1
ATOM 1577 O O . GLU A 1 200 ? -1.723 -14.695 -12.631 1.00 97.69 200 GLU A O 1
ATOM 1582 N N . PHE A 1 201 ? -2.093 -15.210 -14.774 1.00 97.69 201 PHE A N 1
ATOM 1583 C CA . PHE A 1 201 ? -1.914 -13.843 -15.243 1.00 97.69 201 PHE A CA 1
ATOM 1584 C C . PHE A 1 201 ? -2.846 -13.524 -16.411 1.00 97.69 201 PHE A C 1
ATOM 1586 O O . PHE A 1 201 ? -3.208 -14.393 -17.204 1.00 97.69 201 PHE A O 1
ATOM 1593 N N . LEU A 1 202 ? -3.201 -12.249 -16.533 1.00 98.12 202 LEU A N 1
ATOM 1594 C CA . LEU A 1 202 ? -3.985 -11.698 -17.632 1.00 98.12 202 LEU A CA 1
ATOM 1595 C C . LEU A 1 202 ? -3.167 -10.601 -18.313 1.00 98.12 202 LEU A C 1
ATOM 1597 O O . LEU A 1 202 ? -2.674 -9.684 -17.655 1.00 98.12 202 LEU A O 1
ATOM 1601 N N . ASP A 1 203 ? -3.031 -10.680 -19.634 1.00 97.06 203 ASP A N 1
ATOM 1602 C CA . ASP A 1 203 ? -2.357 -9.654 -20.428 1.00 97.06 203 ASP A CA 1
ATOM 1603 C C . ASP A 1 203 ? -3.376 -8.859 -21.250 1.00 97.06 203 ASP A C 1
ATOM 1605 O O . ASP A 1 203 ? -4.173 -9.430 -21.997 1.00 97.06 203 ASP A O 1
ATOM 1609 N N . PHE A 1 204 ? -3.313 -7.532 -21.147 1.00 95.50 204 PHE A N 1
ATOM 1610 C CA . PHE A 1 204 ? -4.124 -6.583 -21.906 1.00 95.50 204 PHE A CA 1
ATOM 1611 C C . PHE A 1 204 ? -3.206 -5.686 -22.758 1.00 95.50 204 PHE A C 1
ATOM 1613 O O . PHE A 1 204 ? -2.867 -4.564 -22.358 1.00 95.50 204 PHE A O 1
ATOM 1620 N N . PRO A 1 205 ? -2.790 -6.147 -23.955 1.00 92.12 205 PRO A N 1
ATOM 1621 C CA . PRO A 1 205 ? -1.826 -5.438 -24.795 1.00 92.12 205 PRO A CA 1
ATOM 1622 C C . PRO A 1 205 ? -2.255 -4.030 -25.220 1.00 92.12 205 PRO A C 1
ATOM 1624 O O . PRO A 1 205 ? -1.428 -3.125 -25.275 1.00 92.12 205 PRO A O 1
ATOM 1627 N N . ALA A 1 206 ? -3.538 -3.824 -25.527 1.00 90.38 206 ALA A N 1
ATOM 1628 C CA . ALA A 1 206 ? -4.028 -2.527 -25.996 1.00 90.38 206 ALA A CA 1
ATOM 1629 C C . ALA A 1 206 ? -3.966 -1.447 -24.902 1.00 90.38 206 ALA A C 1
ATOM 1631 O O . ALA A 1 206 ? -3.646 -0.299 -25.189 1.00 90.38 206 ALA A O 1
ATOM 1632 N N . GLU A 1 207 ? -4.216 -1.831 -23.648 1.00 90.56 207 GLU A N 1
ATOM 1633 C CA . GLU A 1 207 ? -4.180 -0.946 -22.474 1.00 90.56 207 GLU A CA 1
ATOM 1634 C C . GLU A 1 207 ? -2.772 -0.806 -21.873 1.00 90.56 207 GLU A C 1
ATOM 1636 O O . GLU A 1 207 ? -2.584 -0.075 -20.906 1.00 90.56 207 GLU A O 1
ATOM 1641 N N . ASN A 1 208 ? -1.791 -1.542 -22.407 1.00 92.31 208 ASN A N 1
ATOM 1642 C CA . ASN A 1 208 ? -0.495 -1.770 -21.778 1.00 92.31 208 ASN A CA 1
ATOM 1643 C C . ASN A 1 208 ? -0.619 -2.117 -20.277 1.00 92.31 208 ASN A C 1
ATOM 1645 O O . ASN A 1 208 ? 0.000 -1.488 -19.415 1.00 92.31 208 ASN A O 1
ATOM 1649 N N . LYS A 1 209 ? -1.440 -3.133 -19.982 1.00 94.88 209 LYS A N 1
ATOM 1650 C CA . LYS A 1 209 ? -1.709 -3.617 -18.621 1.00 94.88 209 LYS A CA 1
ATOM 1651 C C . LYS A 1 209 ? -1.413 -5.109 -18.504 1.00 94.88 209 LYS A C 1
ATOM 1653 O O . LYS A 1 209 ? -1.750 -5.878 -19.403 1.00 94.88 209 LYS A O 1
ATOM 1658 N N . PHE A 1 210 ? -0.778 -5.504 -17.410 1.00 97.31 210 PHE A N 1
ATOM 1659 C CA . PHE A 1 210 ? -0.480 -6.895 -17.073 1.00 97.31 210 PHE A CA 1
ATOM 1660 C C . PHE A 1 210 ? -0.957 -7.156 -15.646 1.00 97.31 210 PHE A C 1
ATOM 1662 O O . PHE A 1 210 ? -0.675 -6.354 -14.759 1.00 97.31 210 PHE A O 1
ATOM 1669 N N . THR A 1 211 ? -1.687 -8.240 -15.418 1.00 98.56 211 THR A N 1
ATOM 1670 C CA . THR A 1 211 ? -2.278 -8.553 -14.112 1.00 98.56 211 THR A CA 1
ATOM 1671 C C . THR A 1 211 ? -1.819 -9.922 -13.646 1.00 98.56 211 THR A C 1
ATOM 1673 O O . THR A 1 211 ? -1.913 -10.866 -14.422 1.00 98.56 211 THR A O 1
ATOM 1676 N N . THR A 1 212 ? -1.374 -10.042 -12.397 1.00 98.56 212 THR A N 1
ATOM 1677 C CA . THR A 1 212 ? -1.144 -11.330 -11.725 1.00 98.56 212 THR A CA 1
ATOM 1678 C C . THR A 1 212 ? -2.259 -11.604 -10.723 1.00 98.56 212 THR A C 1
ATOM 1680 O O . THR A 1 212 ? -2.803 -10.669 -10.125 1.00 98.56 212 THR A O 1
ATOM 1683 N N . LEU A 1 213 ? -2.617 -12.878 -10.592 1.00 98.56 213 LEU A N 1
ATOM 1684 C CA . LEU A 1 213 ? -3.631 -13.385 -9.675 1.00 98.56 213 LEU A CA 1
ATOM 1685 C C . LEU A 1 213 ? -3.021 -14.539 -8.884 1.00 98.56 213 LEU A C 1
ATOM 1687 O O . LEU A 1 213 ? -2.543 -15.511 -9.473 1.00 98.56 213 LEU A O 1
ATOM 1691 N N . GLU A 1 214 ? -3.028 -14.408 -7.566 1.00 98.44 214 GLU A N 1
ATOM 1692 C CA . GLU A 1 214 ? -2.405 -15.349 -6.642 1.00 98.44 214 GLU A CA 1
ATOM 1693 C C . GLU A 1 214 ? -3.401 -15.706 -5.539 1.00 98.44 214 GLU A C 1
ATOM 1695 O O . GLU A 1 214 ? -4.204 -14.867 -5.118 1.00 98.44 214 GLU A O 1
ATOM 1700 N N . GLU A 1 215 ? -3.336 -16.945 -5.064 1.00 98.62 215 GLU A N 1
ATOM 1701 C CA . GLU A 1 215 ? -4.145 -17.415 -3.947 1.00 98.62 215 GLU A CA 1
ATOM 1702 C C . GLU A 1 215 ? -3.279 -18.246 -3.006 1.00 98.62 215 GLU A C 1
ATOM 1704 O O . GLU A 1 215 ? -2.553 -19.151 -3.438 1.00 98.62 215 GLU A O 1
ATOM 1709 N N . TYR A 1 216 ? -3.377 -17.931 -1.721 1.00 98.38 216 TYR A N 1
ATOM 1710 C CA . TYR A 1 216 ? -2.623 -18.576 -0.665 1.00 98.38 216 TYR A CA 1
ATOM 1711 C C . TYR A 1 216 ? -3.518 -18.950 0.517 1.00 98.38 216 TYR A C 1
ATOM 1713 O O . TYR A 1 216 ? -4.569 -18.341 0.743 1.00 98.38 216 TYR A O 1
ATOM 1721 N N . THR A 1 217 ? -3.051 -19.913 1.302 1.00 98.19 217 THR A N 1
ATOM 1722 C CA . THR A 1 217 ? -3.538 -20.202 2.655 1.00 98.19 217 THR A CA 1
ATOM 1723 C C . THR A 1 217 ? -2.427 -19.872 3.645 1.00 98.19 217 THR A C 1
ATOM 1725 O O . THR A 1 217 ? -1.270 -20.190 3.387 1.00 98.19 217 THR A O 1
ATOM 1728 N N . ILE A 1 218 ? -2.758 -19.226 4.761 1.00 97.31 218 ILE A N 1
ATOM 1729 C CA . ILE A 1 218 ? -1.826 -18.889 5.842 1.00 97.31 218 ILE A CA 1
ATOM 1730 C C . ILE A 1 218 ? -2.308 -19.598 7.109 1.00 97.31 218 ILE A C 1
ATOM 1732 O O . ILE A 1 218 ? -3.353 -19.218 7.635 1.00 97.31 218 ILE A O 1
ATOM 1736 N N . SER A 1 219 ? -1.566 -20.598 7.592 1.00 93.25 219 SER A N 1
ATOM 1737 C CA . SER A 1 219 ? -1.920 -21.357 8.806 1.00 93.25 219 SER A CA 1
ATOM 1738 C C . SER A 1 219 ? -1.621 -20.606 10.104 1.00 93.25 219 SER A C 1
ATOM 1740 O O . SER A 1 219 ? -2.387 -20.668 11.056 1.00 93.25 219 SER A O 1
ATOM 1742 N N . ASP A 1 220 ? -0.529 -19.841 10.127 1.00 88.12 220 ASP A N 1
ATOM 1743 C CA . ASP A 1 220 ? 0.022 -19.248 11.353 1.00 88.12 220 ASP A CA 1
ATOM 1744 C C . ASP A 1 220 ? 0.048 -17.716 11.271 1.00 88.12 220 ASP A C 1
ATOM 1746 O O . ASP A 1 220 ? 1.075 -17.076 11.489 1.00 88.12 220 ASP A O 1
ATOM 1750 N N . LEU A 1 221 ? -1.075 -17.105 10.872 1.00 93.75 221 LEU A N 1
ATOM 1751 C CA . LEU A 1 221 ? -1.178 -15.640 10.799 1.00 93.75 221 LEU A CA 1
ATOM 1752 C C . LEU A 1 221 ? -1.187 -14.993 12.192 1.00 93.75 221 LEU A C 1
ATOM 1754 O O . LEU A 1 221 ? -0.719 -13.867 12.357 1.00 93.75 221 LEU A O 1
ATOM 1758 N N . TRP A 1 222 ? -1.799 -15.676 13.160 1.00 91.06 222 TRP A N 1
ATOM 1759 C CA . TRP A 1 222 ? -1.979 -15.175 14.514 1.00 91.06 222 TRP A CA 1
ATOM 1760 C C . TRP A 1 222 ? -0.791 -15.569 15.384 1.00 91.06 222 TRP A C 1
ATOM 1762 O O . TRP A 1 222 ? -0.540 -16.748 15.613 1.00 91.06 222 TRP A O 1
ATOM 1772 N N . GLU A 1 223 ? -0.101 -14.567 15.910 1.00 89.06 223 GLU A N 1
ATOM 1773 C CA . GLU A 1 223 ? 0.977 -14.726 16.876 1.00 89.06 223 GLU A CA 1
ATOM 1774 C C . GLU A 1 223 ? 0.430 -14.492 18.282 1.00 89.06 223 GLU A C 1
ATOM 1776 O O . GLU A 1 223 ? -0.175 -13.451 18.562 1.00 89.06 223 GLU A O 1
ATOM 1781 N N . GLU A 1 224 ? 0.634 -15.458 19.172 1.00 84.62 224 GLU A N 1
ATOM 1782 C CA . GLU A 1 224 ? 0.305 -15.305 20.584 1.00 84.62 224 GLU A CA 1
ATOM 1783 C C . GLU A 1 224 ? 1.352 -14.435 21.289 1.00 84.62 224 GLU A C 1
ATOM 1785 O O . GLU A 1 224 ? 2.557 -14.568 21.076 1.00 84.62 224 GLU A O 1
ATOM 1790 N N . SER A 1 225 ? 0.883 -13.511 22.123 1.00 79.19 225 SER A N 1
ATOM 1791 C CA . SER A 1 225 ? 1.741 -12.621 22.892 1.00 79.19 225 SER A CA 1
ATOM 1792 C C . SER A 1 225 ? 2.504 -13.392 23.968 1.00 79.19 225 SER A C 1
ATOM 1794 O O . SER A 1 225 ? 1.901 -14.063 24.800 1.00 79.19 225 SER A O 1
ATOM 1796 N N . GLU A 1 226 ? 3.826 -13.208 24.027 1.00 76.31 226 GLU A N 1
ATOM 1797 C CA . GLU A 1 226 ? 4.654 -13.759 25.113 1.00 76.31 226 GLU A CA 1
ATOM 1798 C C . GLU A 1 226 ? 4.301 -13.159 26.489 1.00 76.31 226 GLU A C 1
ATOM 1800 O O . GLU A 1 226 ? 4.479 -13.809 27.519 1.00 76.31 226 GLU A O 1
ATOM 1805 N N . ASP A 1 227 ? 3.791 -11.923 26.511 1.00 71.31 227 ASP A N 1
ATOM 1806 C CA . ASP A 1 227 ? 3.504 -11.169 27.735 1.00 71.31 227 ASP A CA 1
ATOM 1807 C C . ASP A 1 227 ? 2.092 -11.425 28.285 1.00 71.31 227 ASP A C 1
ATOM 1809 O O . ASP A 1 227 ? 1.818 -11.150 29.456 1.00 71.31 227 ASP A O 1
ATOM 1813 N N . THR A 1 228 ? 1.151 -11.872 27.449 1.00 70.06 228 THR A N 1
ATOM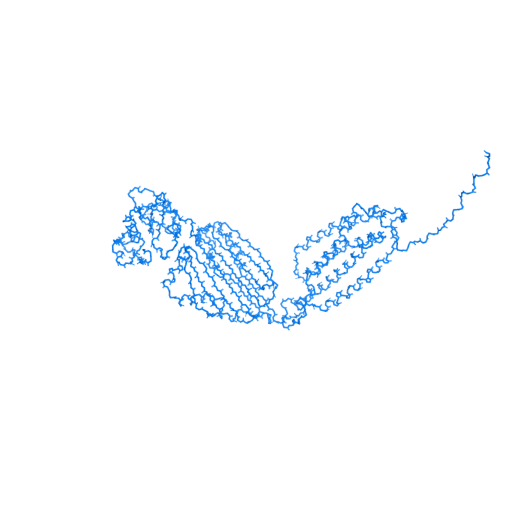 1814 C CA . THR A 1 228 ? -0.261 -12.028 27.828 1.00 70.06 228 THR A CA 1
ATOM 1815 C C . THR A 1 228 ? -0.853 -13.285 27.204 1.00 70.06 228 THR A C 1
ATOM 1817 O O . THR A 1 228 ? -1.176 -13.311 26.020 1.00 70.06 228 THR A O 1
ATOM 1820 N N . ASP A 1 229 ? -1.052 -14.295 28.049 1.00 70.75 229 ASP A N 1
ATOM 1821 C CA . ASP A 1 229 ? -1.654 -15.585 27.697 1.00 70.75 229 ASP A CA 1
ATOM 1822 C C . ASP A 1 229 ? -3.037 -15.399 27.041 1.00 70.75 229 ASP A C 1
ATOM 1824 O O . ASP A 1 229 ? -3.897 -14.672 27.563 1.00 70.75 229 ASP A O 1
ATOM 1828 N N . GLY A 1 230 ? -3.247 -16.015 25.874 1.00 74.38 230 GLY A N 1
ATOM 1829 C CA . GLY A 1 230 ? -4.480 -15.902 25.094 1.00 74.38 230 GLY A CA 1
ATOM 1830 C C . GLY A 1 230 ? -4.675 -14.582 24.334 1.00 74.38 230 GLY A C 1
ATOM 1831 O O . GLY A 1 230 ? -5.763 -14.360 23.792 1.00 74.38 230 GLY A O 1
ATOM 1832 N N . LEU A 1 231 ? -3.682 -13.685 24.280 1.00 83.56 231 LEU A N 1
ATOM 1833 C CA . LEU A 1 231 ? -3.711 -12.510 23.400 1.00 83.56 231 LEU A CA 1
ATOM 1834 C C . LEU A 1 231 ? -3.071 -12.852 22.051 1.00 83.56 231 LEU A C 1
ATOM 1836 O O . LEU A 1 231 ? -1.853 -12.904 21.929 1.00 83.56 231 LEU A O 1
ATOM 1840 N N . LEU A 1 232 ? -3.895 -13.017 21.024 1.00 88.44 232 LEU A N 1
ATOM 1841 C CA . LEU A 1 232 ? -3.453 -13.173 19.646 1.00 88.44 232 LEU A CA 1
ATOM 1842 C C . LEU A 1 232 ? -3.242 -11.818 18.975 1.00 88.44 232 LEU A C 1
ATOM 1844 O O . LEU A 1 232 ? -3.970 -10.856 19.233 1.00 88.44 232 LEU A O 1
ATOM 1848 N N . SER A 1 233 ? -2.294 -11.752 18.051 1.00 90.81 233 SER A N 1
ATOM 1849 C CA . SER A 1 233 ? -2.046 -10.583 17.218 1.00 90.81 233 SER A CA 1
ATOM 1850 C C . SER A 1 233 ? -1.760 -10.972 15.771 1.00 90.81 233 SER A C 1
ATOM 1852 O O . SER A 1 233 ? -1.155 -12.002 15.513 1.00 90.81 233 SER A O 1
ATOM 1854 N N . ALA A 1 234 ? -2.218 -10.164 14.820 1.00 93.75 234 ALA A N 1
ATOM 1855 C CA . ALA A 1 234 ? -1.946 -10.346 13.398 1.00 93.75 234 ALA A CA 1
ATOM 1856 C C . ALA A 1 234 ? -1.561 -9.001 12.781 1.00 93.75 234 ALA A C 1
ATOM 1858 O O . ALA A 1 234 ? -2.260 -8.002 12.976 1.00 93.75 234 ALA A O 1
ATOM 1859 N N . SER A 1 235 ? -0.458 -8.980 12.032 1.00 93.75 235 SER A N 1
ATOM 1860 C CA . SER A 1 235 ? 0.112 -7.753 11.468 1.00 93.75 235 SER A CA 1
ATOM 1861 C C . SER A 1 235 ? 0.004 -7.730 9.941 1.00 93.75 235 SER A C 1
ATOM 1863 O O . SER A 1 235 ? 0.347 -8.695 9.254 1.00 93.75 235 SER A O 1
ATOM 1865 N N . PHE A 1 236 ? -0.442 -6.601 9.391 1.00 95.94 236 PHE A N 1
ATOM 1866 C CA . PHE A 1 236 ? -0.680 -6.413 7.956 1.00 95.94 236 PHE A CA 1
ATOM 1867 C C . PHE A 1 236 ? 0.128 -5.230 7.444 1.00 95.94 236 PHE A C 1
ATOM 1869 O O . PHE A 1 236 ? -0.060 -4.108 7.906 1.00 95.94 236 PHE A O 1
ATOM 1876 N N . TYR A 1 237 ? 1.002 -5.456 6.464 1.00 94.69 237 TYR A N 1
ATOM 1877 C CA . TYR A 1 237 ? 1.884 -4.427 5.914 1.00 94.69 237 TYR A CA 1
ATOM 1878 C C . TYR A 1 237 ? 1.745 -4.352 4.393 1.00 94.69 237 TYR A C 1
ATOM 1880 O O . TYR A 1 237 ? 1.763 -5.395 3.744 1.00 94.69 237 TYR A O 1
ATOM 1888 N N . PRO A 1 238 ? 1.709 -3.150 3.785 1.00 96.56 238 PRO A N 1
ATOM 1889 C CA . PRO A 1 238 ? 1.651 -3.010 2.333 1.00 96.56 238 PRO A CA 1
ATOM 1890 C C . PRO A 1 238 ? 3.028 -3.281 1.698 1.00 96.56 238 PRO A C 1
ATOM 1892 O O . PRO A 1 238 ? 3.707 -2.364 1.216 1.00 96.56 238 PRO A O 1
ATOM 1895 N N . GLN A 1 239 ? 3.470 -4.543 1.715 1.00 92.75 239 GLN A N 1
ATOM 1896 C CA . GLN A 1 239 ? 4.849 -4.944 1.402 1.00 92.75 239 GLN A CA 1
ATOM 1897 C C . GLN A 1 239 ? 5.277 -4.522 -0.006 1.00 92.75 239 GLN A C 1
ATOM 1899 O O . GLN A 1 239 ? 6.398 -4.036 -0.212 1.00 92.75 239 GLN A O 1
ATOM 1904 N N . VAL A 1 240 ? 4.377 -4.646 -0.987 1.00 93.44 240 VAL A N 1
ATOM 1905 C CA . VAL A 1 240 ? 4.695 -4.248 -2.362 1.00 93.44 240 VAL A CA 1
ATOM 1906 C C . VAL A 1 240 ? 4.992 -2.757 -2.406 1.00 93.44 240 VAL A C 1
ATOM 1908 O O . VAL A 1 240 ? 6.021 -2.366 -2.941 1.00 93.44 240 VAL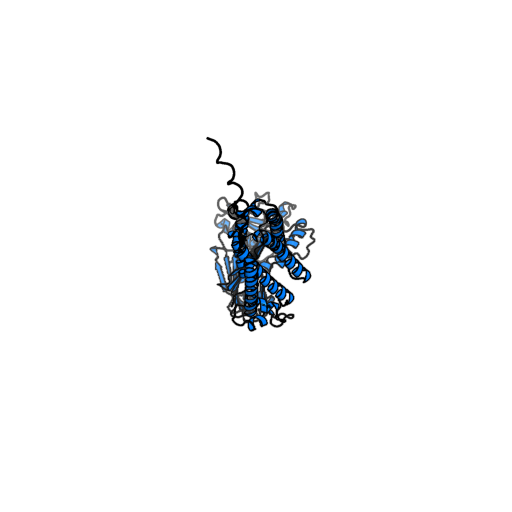 A O 1
ATOM 1911 N N . LEU A 1 241 ? 4.176 -1.916 -1.768 1.00 95.44 241 LEU A N 1
ATOM 1912 C CA . LEU A 1 241 ? 4.404 -0.471 -1.739 1.00 95.44 241 LEU A CA 1
ATOM 1913 C C . LEU A 1 241 ? 5.696 -0.125 -0.990 1.00 95.44 241 LEU A C 1
ATOM 1915 O O . LEU A 1 241 ? 6.477 0.699 -1.473 1.00 95.44 241 LEU A O 1
ATOM 1919 N N . ARG A 1 242 ? 5.987 -0.812 0.122 1.00 93.81 242 ARG A N 1
ATOM 1920 C CA . ARG A 1 242 ? 7.252 -0.672 0.860 1.00 93.81 242 ARG A CA 1
ATOM 1921 C C . ARG A 1 242 ? 8.480 -0.910 -0.024 1.00 93.81 242 ARG A C 1
ATOM 1923 O O . ARG A 1 242 ? 9.488 -0.219 0.166 1.00 93.81 242 ARG A O 1
ATOM 1930 N N . SER A 1 243 ? 8.399 -1.831 -0.988 1.00 92.06 243 SER A N 1
ATOM 1931 C CA . SER A 1 243 ? 9.495 -2.136 -1.920 1.00 92.06 243 SER A CA 1
ATOM 1932 C C . SER A 1 243 ? 9.824 -0.999 -2.901 1.00 92.06 243 SER A C 1
ATOM 1934 O O . SER A 1 243 ? 10.964 -0.899 -3.354 1.00 92.06 243 SER A O 1
ATOM 1936 N N . TYR A 1 244 ? 8.876 -0.089 -3.164 1.00 91.94 244 TYR A N 1
ATOM 1937 C CA . TYR A 1 244 ? 9.091 1.100 -4.007 1.00 91.94 244 TYR A CA 1
ATOM 1938 C C . TYR A 1 244 ? 9.663 2.299 -3.237 1.00 91.94 244 TYR A C 1
ATOM 1940 O O . TYR A 1 244 ? 10.099 3.280 -3.847 1.00 91.94 244 TYR A O 1
ATOM 1948 N N . ILE A 1 245 ? 9.709 2.237 -1.903 1.00 92.19 245 ILE A N 1
ATOM 1949 C CA . ILE A 1 245 ? 10.273 3.304 -1.072 1.00 92.19 245 ILE A CA 1
ATOM 1950 C C . ILE A 1 245 ? 11.788 3.126 -0.950 1.00 92.19 245 ILE A C 1
ATOM 1952 O O . ILE A 1 245 ? 12.292 2.225 -0.277 1.00 92.19 245 ILE A O 1
ATOM 1956 N N . SER A 1 246 ? 12.524 4.048 -1.572 1.00 87.06 246 SER A N 1
ATOM 1957 C CA . SER A 1 246 ? 13.992 4.047 -1.608 1.00 87.06 246 SER A CA 1
ATOM 1958 C C . SER A 1 246 ? 14.610 4.437 -0.263 1.00 87.06 246 SER A C 1
ATOM 1960 O O . SER A 1 246 ? 14.656 5.618 0.072 1.00 87.06 246 SER A O 1
ATOM 1962 N N . SER A 1 247 ? 15.135 3.478 0.500 1.00 84.94 247 SER A N 1
ATOM 1963 C CA . SER A 1 247 ? 15.829 3.755 1.767 1.00 84.94 247 SER A CA 1
ATOM 1964 C C . SER A 1 247 ? 17.310 4.123 1.540 1.00 84.94 247 SER A C 1
ATOM 1966 O O . SER A 1 247 ? 18.058 3.320 0.970 1.00 84.94 247 SER A O 1
ATOM 1968 N N . PRO A 1 248 ? 17.785 5.304 1.983 1.00 84.75 248 PRO A N 1
ATOM 1969 C CA . PRO A 1 248 ? 19.182 5.688 1.831 1.00 84.75 248 PRO A CA 1
ATOM 1970 C C . PRO A 1 248 ? 20.074 4.851 2.750 1.00 84.75 248 PRO A C 1
ATOM 1972 O O . PRO A 1 248 ? 19.875 4.811 3.959 1.00 84.75 248 PRO A O 1
ATOM 1975 N N . ARG A 1 249 ? 21.134 4.249 2.195 1.00 81.69 249 ARG A N 1
ATOM 1976 C CA . ARG A 1 249 ? 22.190 3.598 3.000 1.00 81.69 249 ARG A CA 1
ATOM 1977 C C . ARG A 1 249 ? 23.038 4.603 3.785 1.00 81.69 249 ARG A C 1
ATOM 1979 O O . ARG A 1 249 ? 23.612 4.266 4.811 1.00 81.69 249 ARG A O 1
ATOM 1986 N N . VAL A 1 250 ? 23.147 5.828 3.267 1.00 85.12 250 VAL A N 1
ATOM 1987 C CA . VAL A 1 250 ? 23.898 6.936 3.865 1.00 85.12 250 VAL A CA 1
ATOM 1988 C C . VAL A 1 250 ? 23.054 8.198 3.743 1.00 85.12 250 VAL A C 1
ATOM 1990 O O . VAL A 1 250 ? 22.788 8.653 2.628 1.00 85.12 250 VAL A O 1
ATOM 1993 N N . SER A 1 251 ? 22.646 8.757 4.882 1.00 83.81 251 SER A N 1
ATOM 1994 C CA . SER A 1 251 ? 21.768 9.935 4.942 1.00 83.81 251 SER A CA 1
ATOM 1995 C C . SER A 1 251 ? 22.519 11.259 4.787 1.00 83.81 251 SER A C 1
ATOM 1997 O O . SER A 1 251 ? 21.974 12.214 4.246 1.00 83.81 251 SER A O 1
ATOM 1999 N N . LYS A 1 252 ? 23.785 11.327 5.224 1.00 89.94 252 LYS A N 1
ATOM 2000 C CA . LYS A 1 252 ? 24.656 12.494 5.014 1.00 89.94 252 LYS A CA 1
ATOM 2001 C C . LYS A 1 252 ? 25.373 12.350 3.677 1.00 89.94 252 LYS A C 1
ATOM 2003 O O . LYS A 1 252 ? 26.337 11.596 3.573 1.00 89.94 252 LYS A O 1
ATOM 2008 N N . ARG A 1 253 ? 24.880 13.038 2.650 1.00 89.50 253 ARG A N 1
ATOM 2009 C CA . ARG A 1 253 ? 25.370 12.907 1.272 1.00 89.50 253 ARG A CA 1
ATOM 2010 C C . ARG A 1 253 ? 25.938 14.227 0.773 1.00 89.50 253 ARG A C 1
ATOM 2012 O O . ARG A 1 253 ? 25.468 15.287 1.157 1.00 89.50 253 ARG A O 1
ATOM 2019 N N . THR A 1 254 ? 26.916 14.139 -0.119 1.00 92.38 254 THR A N 1
ATOM 2020 C CA . THR A 1 254 ? 27.458 15.276 -0.884 1.00 92.38 254 THR A CA 1
ATOM 2021 C C . THR A 1 254 ? 27.004 15.264 -2.344 1.00 92.38 254 THR A C 1
ATOM 2023 O O . THR A 1 254 ? 27.329 16.172 -3.097 1.00 92.38 254 THR A O 1
ATOM 2026 N N . MET A 1 255 ? 26.259 14.233 -2.750 1.00 90.19 255 MET A N 1
ATOM 2027 C CA . MET A 1 255 ? 25.730 14.058 -4.099 1.00 90.19 255 MET A CA 1
ATOM 2028 C C . MET A 1 255 ? 24.257 13.627 -4.040 1.00 90.19 255 MET A C 1
ATOM 2030 O O . MET A 1 255 ? 23.867 12.968 -3.061 1.00 90.19 255 MET A O 1
ATOM 2034 N N . PRO A 1 256 ? 23.455 13.931 -5.076 1.00 91.06 256 PRO A N 1
ATOM 2035 C CA . PRO A 1 256 ? 22.056 13.526 -5.133 1.00 91.06 256 PRO A CA 1
ATOM 2036 C C . PRO A 1 256 ? 21.844 12.017 -4.932 1.00 91.06 256 PRO A C 1
ATOM 2038 O O . PRO A 1 256 ? 22.726 11.184 -5.183 1.00 91.06 256 PRO A O 1
ATOM 2041 N N . MET A 1 257 ? 20.663 11.647 -4.447 1.00 91.62 257 MET A N 1
ATOM 2042 C CA . MET A 1 257 ? 20.206 10.260 -4.381 1.00 91.62 257 MET A CA 1
ATOM 2043 C C . MET A 1 257 ? 19.173 10.018 -5.476 1.00 91.62 257 MET A C 1
ATOM 2045 O O . MET A 1 257 ? 18.180 10.726 -5.523 1.00 91.62 257 MET A O 1
ATOM 2049 N N . HIS A 1 258 ? 19.377 9.015 -6.326 1.00 88.50 258 HIS A N 1
ATOM 2050 C CA . HIS A 1 258 ? 18.394 8.632 -7.341 1.00 88.50 258 HIS A CA 1
ATOM 2051 C C . HIS A 1 258 ? 17.106 8.084 -6.705 1.00 88.50 258 HIS A C 1
ATOM 2053 O O . HIS A 1 258 ? 17.172 7.312 -5.745 1.00 88.50 258 HIS A O 1
ATOM 2059 N N . LEU A 1 259 ? 15.961 8.424 -7.297 1.00 89.19 259 LEU A N 1
ATOM 2060 C CA . LEU A 1 259 ? 14.655 7.823 -7.033 1.00 89.19 259 LEU A CA 1
ATOM 2061 C C . LEU A 1 259 ? 14.096 7.213 -8.317 1.00 89.19 259 LEU A C 1
ATOM 2063 O O . LEU A 1 259 ? 14.257 7.764 -9.406 1.00 89.19 259 LEU A O 1
ATOM 2067 N N . SER A 1 260 ? 13.394 6.089 -8.187 1.00 84.75 260 SER A N 1
ATOM 2068 C CA . SER A 1 260 ? 12.592 5.561 -9.290 1.00 84.75 260 SER A CA 1
ATOM 2069 C C . SER A 1 260 ? 11.501 6.568 -9.642 1.00 84.75 260 SER A C 1
ATOM 2071 O O . SER A 1 260 ? 10.636 6.880 -8.822 1.00 84.75 260 SER A O 1
ATOM 2073 N N . TYR A 1 261 ? 11.562 7.095 -10.859 1.00 84.25 261 TYR A N 1
ATOM 2074 C CA . TYR A 1 261 ? 10.641 8.110 -11.341 1.00 84.25 261 TYR A CA 1
ATOM 2075 C C . TYR A 1 261 ? 10.395 7.951 -12.841 1.00 84.25 261 TYR A C 1
ATOM 2077 O O . TYR A 1 261 ? 11.349 7.712 -13.593 1.00 84.25 261 TYR A O 1
ATOM 2085 N N . PRO A 1 262 ? 9.155 8.180 -13.293 1.00 83.06 262 PRO A N 1
ATOM 2086 C CA . PRO A 1 262 ? 7.948 8.372 -12.479 1.00 83.06 262 PRO A CA 1
ATOM 2087 C C . PRO A 1 262 ? 7.477 7.048 -11.867 1.00 83.06 262 PRO A C 1
ATOM 2089 O O . PRO A 1 262 ? 7.618 6.001 -12.494 1.00 83.06 262 PRO A O 1
ATOM 2092 N N . SER A 1 263 ? 6.956 7.093 -10.640 1.00 87.75 263 SER A N 1
ATOM 2093 C CA . SER A 1 263 ? 6.462 5.912 -9.926 1.00 87.75 263 SER A CA 1
ATOM 2094 C C . SER A 1 263 ? 5.216 6.254 -9.117 1.00 87.75 263 SER A C 1
ATOM 2096 O O . SER A 1 263 ? 5.225 7.214 -8.341 1.00 87.75 263 SER A O 1
ATOM 2098 N N . GLN A 1 264 ? 4.161 5.457 -9.284 1.00 93.94 264 GLN A N 1
ATOM 2099 C CA . GLN A 1 264 ? 2.943 5.521 -8.482 1.00 93.94 264 GLN A CA 1
ATOM 2100 C C . GLN A 1 264 ? 2.528 4.114 -8.054 1.00 93.94 264 GLN A C 1
ATOM 2102 O O . GLN A 1 264 ? 2.322 3.237 -8.893 1.00 93.94 264 GLN A O 1
ATOM 2107 N N . VAL A 1 265 ? 2.341 3.922 -6.750 1.00 97.12 265 VAL A N 1
ATOM 2108 C CA . VAL A 1 265 ? 1.876 2.656 -6.180 1.00 97.12 265 VAL A CA 1
ATOM 2109 C C . VAL A 1 265 ? 0.627 2.897 -5.348 1.00 97.12 265 VAL A C 1
ATOM 2111 O O . VAL A 1 265 ? 0.630 3.740 -4.450 1.00 97.12 265 VAL A O 1
ATOM 2114 N N . GLU A 1 266 ? -0.427 2.150 -5.651 1.00 98.19 266 GLU A N 1
ATOM 2115 C CA . GLU A 1 266 ? -1.656 2.051 -4.861 1.00 98.19 266 GLU A CA 1
ATOM 2116 C C . GLU A 1 266 ? -1.703 0.645 -4.256 1.00 98.19 266 GLU A C 1
ATOM 2118 O O . GLU A 1 266 ? -1.531 -0.336 -4.978 1.00 98.19 266 GLU A O 1
ATOM 2123 N N . HIS A 1 267 ? -1.903 0.533 -2.947 1.00 98.62 267 HIS A N 1
ATOM 2124 C CA . HIS A 1 267 ? -1.969 -0.751 -2.253 1.00 98.62 267 HIS A CA 1
ATOM 2125 C C . HIS A 1 267 ? -3.175 -0.755 -1.317 1.00 98.62 267 HIS A C 1
ATOM 2127 O O . HIS A 1 267 ? -3.266 0.093 -0.431 1.00 98.62 267 HIS A O 1
ATOM 2133 N N . SER A 1 268 ? -4.076 -1.715 -1.496 1.00 98.50 268 SER A N 1
ATOM 2134 C CA . SER A 1 268 ? -5.247 -1.914 -0.644 1.00 98.50 268 SER A CA 1
ATOM 2135 C C . SER A 1 268 ? -5.203 -3.286 0.019 1.00 98.50 268 SER A C 1
ATOM 2137 O O . SER A 1 268 ? -5.115 -4.294 -0.673 1.00 98.50 268 SER A O 1
ATOM 2139 N N . ILE A 1 269 ? -5.311 -3.315 1.344 1.00 98.62 269 ILE A N 1
ATOM 2140 C CA . ILE A 1 269 ? -5.471 -4.538 2.132 1.00 98.62 269 ILE A CA 1
ATOM 2141 C C . ILE A 1 269 ? -6.913 -4.582 2.639 1.00 98.62 269 ILE A C 1
ATOM 2143 O O . ILE A 1 269 ? -7.380 -3.659 3.313 1.00 98.62 269 ILE A O 1
ATOM 2147 N N . LEU A 1 270 ? -7.629 -5.640 2.278 1.00 98.56 270 LEU A N 1
ATOM 2148 C CA . LEU A 1 270 ? -9.025 -5.882 2.614 1.00 98.56 270 LEU A CA 1
ATOM 2149 C C . LEU A 1 270 ? -9.090 -7.026 3.623 1.00 98.56 270 LEU A C 1
ATOM 2151 O O . LEU A 1 270 ? -8.694 -8.144 3.306 1.00 98.56 270 LEU A O 1
ATOM 2155 N N . LEU A 1 271 ? -9.594 -6.758 4.824 1.00 98.25 271 LEU A N 1
ATOM 2156 C CA . LEU A 1 271 ? -9.726 -7.758 5.884 1.00 98.25 271 LEU A CA 1
ATOM 2157 C C . LEU A 1 271 ? -11.208 -8.099 6.064 1.00 98.25 271 LEU A C 1
ATOM 2159 O O . LEU A 1 271 ? -11.965 -7.309 6.637 1.00 98.25 271 LEU A O 1
ATOM 2163 N N . TYR A 1 272 ? -11.627 -9.255 5.550 1.00 97.50 272 TYR A N 1
ATOM 2164 C CA . TYR A 1 272 ? -12.977 -9.798 5.716 1.00 97.50 272 TYR A CA 1
ATOM 2165 C C . TYR A 1 272 ? -13.043 -10.614 7.007 1.00 97.50 272 TYR A C 1
ATOM 2167 O O . TYR A 1 272 ? -12.769 -11.814 7.009 1.00 97.50 272 TYR A O 1
ATOM 2175 N N . LEU A 1 273 ? -13.370 -9.944 8.110 1.00 95.44 273 LEU A N 1
ATOM 2176 C CA . LEU A 1 273 ? -13.327 -10.516 9.455 1.00 95.44 273 LEU A CA 1
ATOM 2177 C C . LEU A 1 273 ? -14.529 -11.439 9.719 1.00 95.44 273 LEU A C 1
ATOM 2179 O O . LEU A 1 273 ? -15.647 -11.183 9.260 1.00 95.44 273 LEU A O 1
ATOM 2183 N N . SER A 1 274 ? -14.315 -12.486 10.519 1.00 92.56 274 SER A N 1
ATOM 2184 C CA . SER A 1 274 ? -15.349 -13.459 10.907 1.00 92.56 274 SER A CA 1
ATOM 2185 C C . SER A 1 274 ? -16.428 -12.843 11.810 1.00 92.56 274 SER A C 1
ATOM 2187 O O . SER A 1 274 ? -17.612 -13.199 11.736 1.00 92.56 274 SER A O 1
ATOM 2189 N N . GLU A 1 275 ? -16.067 -11.832 12.600 1.00 87.75 275 GLU A N 1
ATOM 2190 C CA . GLU A 1 275 ? -16.941 -11.142 13.551 1.00 87.75 275 GLU A CA 1
ATOM 2191 C C . GLU A 1 275 ? -16.763 -9.610 13.543 1.00 87.75 275 GLU A C 1
ATOM 2193 O O . GLU A 1 275 ? -15.887 -9.095 12.845 1.00 87.75 275 GLU A O 1
ATOM 2198 N N . PRO A 1 276 ? -17.641 -8.837 14.216 1.00 84.44 276 PRO A N 1
ATOM 2199 C CA . PRO A 1 276 ? -17.495 -7.387 14.328 1.00 84.44 276 PRO A CA 1
ATOM 2200 C C . PRO A 1 276 ? -16.332 -6.967 15.241 1.00 84.44 276 PRO A C 1
ATOM 2202 O O . PRO A 1 276 ? -16.148 -7.542 16.306 1.00 84.44 276 PRO A O 1
ATOM 2205 N N . TRP A 1 277 ? -15.592 -5.925 14.856 1.00 85.75 277 TRP A N 1
ATOM 2206 C CA . TRP A 1 277 ? -14.421 -5.406 15.575 1.00 85.75 277 TRP A CA 1
ATOM 2207 C C . TRP A 1 277 ? -14.550 -3.907 15.874 1.00 85.75 277 TRP A C 1
ATOM 2209 O O . TRP A 1 277 ? -15.278 -3.178 15.199 1.00 85.75 277 TRP A O 1
ATOM 2219 N N . SER A 1 278 ? -13.799 -3.423 16.864 1.00 83.25 278 SER A N 1
ATOM 2220 C CA . SER A 1 278 ? -13.691 -1.994 17.190 1.00 83.25 278 SER A CA 1
ATOM 2221 C C . SER A 1 278 ? -12.480 -1.374 16.491 1.00 83.25 278 SER A C 1
ATOM 2223 O O . SER A 1 278 ? -11.440 -1.160 17.107 1.00 83.25 278 SER A O 1
ATOM 2225 N N . ILE A 1 279 ? -12.606 -1.106 15.190 1.00 84.88 279 ILE A N 1
ATOM 2226 C CA . ILE A 1 279 ? -11.543 -0.487 14.385 1.00 84.88 279 ILE A CA 1
ATOM 2227 C C . ILE A 1 279 ? -11.791 1.017 14.261 1.00 84.88 279 ILE A C 1
ATOM 2229 O O . ILE A 1 279 ? -12.806 1.456 13.714 1.00 84.88 279 ILE A O 1
ATOM 2233 N N . THR A 1 280 ? -10.840 1.811 14.748 1.00 84.31 280 THR A N 1
ATOM 2234 C CA . THR A 1 280 ? -10.864 3.270 14.616 1.00 84.31 280 THR A CA 1
ATOM 2235 C C . THR A 1 280 ? -10.447 3.672 13.209 1.00 84.31 280 THR A C 1
ATOM 2237 O O . THR A 1 280 ? -9.354 3.331 12.759 1.00 84.31 280 THR A O 1
ATOM 2240 N N . ALA A 1 281 ? -11.306 4.429 12.527 1.00 88.56 281 ALA A N 1
ATOM 2241 C CA . ALA A 1 281 ? -10.967 4.994 11.231 1.00 88.56 281 ALA A CA 1
ATOM 2242 C C . ALA A 1 281 ? -9.866 6.053 11.377 1.00 88.56 281 ALA A C 1
ATOM 2244 O O . ALA A 1 281 ? -9.932 6.913 12.261 1.00 88.56 281 ALA A O 1
ATOM 2245 N N . THR A 1 282 ? -8.873 6.014 10.496 1.00 92.19 282 THR A N 1
ATOM 2246 C CA . THR A 1 282 ? -7.770 6.978 10.481 1.00 92.19 282 THR A CA 1
ATOM 2247 C C . THR A 1 282 ? -7.496 7.435 9.058 1.00 92.19 282 THR A C 1
ATOM 2249 O O . THR A 1 282 ? -7.704 6.708 8.093 1.00 92.19 282 THR A O 1
ATOM 2252 N N . ASN A 1 283 ? -7.027 8.670 8.924 1.00 95.50 283 ASN A N 1
ATOM 2253 C CA . ASN A 1 283 ? -6.563 9.206 7.657 1.00 95.50 283 ASN A CA 1
ATOM 2254 C C . ASN A 1 283 ? -5.286 9.995 7.915 1.00 95.50 283 ASN A C 1
ATOM 2256 O O . ASN A 1 283 ? -5.243 10.844 8.814 1.00 95.50 283 ASN A O 1
ATOM 2260 N N . LYS A 1 284 ? -4.246 9.725 7.131 1.00 96.75 284 LYS A N 1
ATOM 2261 C CA . LYS A 1 284 ? -2.979 10.438 7.230 1.00 96.75 284 LYS A CA 1
ATOM 2262 C C . LYS A 1 284 ? -2.442 10.746 5.851 1.00 96.75 284 LYS A C 1
ATOM 2264 O O . LYS A 1 284 ? -2.497 9.943 4.924 1.00 96.75 284 LYS A O 1
ATOM 2269 N N . LYS A 1 285 ? -1.853 11.930 5.734 1.00 97.81 285 LYS A N 1
ATOM 2270 C CA . LYS A 1 285 ? -1.155 12.371 4.534 1.00 97.81 285 LYS A CA 1
ATOM 2271 C C . LYS A 1 285 ? 0.205 12.922 4.917 1.00 97.81 285 LYS A C 1
ATOM 2273 O O . LYS A 1 285 ? 0.312 13.760 5.809 1.00 97.81 285 LYS A O 1
ATOM 2278 N N . ILE A 1 286 ? 1.235 12.468 4.216 1.00 97.06 286 ILE A N 1
ATOM 2279 C CA . ILE A 1 286 ? 2.607 12.948 4.354 1.00 97.06 286 ILE A CA 1
ATOM 2280 C C . ILE A 1 286 ? 3.021 13.499 2.994 1.00 97.06 286 ILE A C 1
ATOM 2282 O O . ILE A 1 286 ? 2.919 12.822 1.972 1.00 97.06 286 ILE A O 1
ATOM 2286 N N . THR A 1 287 ? 3.428 14.762 2.972 1.00 94.94 287 THR A N 1
ATOM 2287 C CA . THR A 1 287 ? 3.855 15.458 1.754 1.00 94.94 287 THR A CA 1
ATOM 2288 C C . THR A 1 287 ? 5.292 15.916 1.936 1.00 94.94 287 THR A C 1
ATOM 2290 O O . THR A 1 287 ? 5.617 16.529 2.951 1.00 94.94 287 THR A O 1
ATOM 2293 N N . ASP A 1 288 ? 6.125 15.600 0.954 1.00 94.50 288 ASP A N 1
ATOM 2294 C CA . ASP A 1 288 ? 7.509 16.038 0.827 1.00 94.50 288 ASP A CA 1
ATOM 2295 C C . ASP A 1 288 ? 7.696 16.685 -0.558 1.00 94.50 288 ASP A C 1
ATOM 2297 O O . ASP A 1 288 ? 6.860 16.513 -1.449 1.00 94.50 288 ASP A O 1
ATOM 2301 N N . ASP A 1 289 ? 8.794 17.407 -0.764 1.00 93.88 289 ASP A N 1
ATOM 2302 C CA . ASP A 1 289 ? 9.115 18.018 -2.059 1.00 93.88 289 ASP A CA 1
ATOM 2303 C C . ASP A 1 289 ? 9.385 16.967 -3.151 1.00 93.88 289 ASP A C 1
ATOM 2305 O O . ASP A 1 289 ? 9.235 17.250 -4.346 1.00 93.88 289 ASP A O 1
ATOM 2309 N N . VAL A 1 290 ? 9.799 15.752 -2.761 1.00 94.94 290 VAL A N 1
ATOM 2310 C CA . VAL A 1 290 ? 10.192 14.686 -3.701 1.00 94.94 290 VAL A CA 1
ATOM 2311 C C . VAL A 1 290 ? 9.212 13.512 -3.762 1.00 94.94 290 VAL A C 1
ATOM 2313 O O . VAL A 1 290 ? 9.297 12.707 -4.692 1.00 94.94 290 VAL A O 1
ATOM 2316 N N . PHE A 1 291 ? 8.269 13.394 -2.820 1.00 96.06 291 PHE A N 1
ATOM 2317 C CA . PHE A 1 291 ? 7.253 12.337 -2.826 1.00 96.06 291 PHE A CA 1
ATOM 2318 C C . PHE A 1 291 ? 5.966 12.731 -2.085 1.00 96.06 291 PHE A C 1
ATOM 2320 O O . PHE A 1 291 ? 5.953 13.612 -1.227 1.00 96.06 291 PHE A O 1
ATOM 2327 N N . THR A 1 292 ? 4.886 12.000 -2.352 1.00 97.31 292 THR A N 1
ATOM 2328 C CA . THR A 1 292 ? 3.647 12.048 -1.560 1.00 97.31 292 THR A CA 1
ATOM 2329 C C . THR A 1 292 ? 3.265 10.667 -1.053 1.00 97.31 292 THR A C 1
ATOM 2331 O O . THR A 1 292 ? 3.421 9.682 -1.776 1.00 97.31 292 THR A O 1
ATOM 2334 N N . TYR A 1 293 ? 2.716 10.611 0.159 1.00 98.06 293 TYR A N 1
ATOM 2335 C CA . TYR A 1 293 ? 2.154 9.410 0.764 1.00 98.06 293 TYR A CA 1
ATOM 2336 C C . TYR A 1 293 ? 0.800 9.701 1.418 1.00 98.06 293 TYR A C 1
ATOM 2338 O O . TYR A 1 293 ? 0.606 10.764 2.017 1.00 98.06 293 TYR A O 1
ATOM 2346 N N . SER A 1 294 ? -0.116 8.743 1.347 1.00 98.12 294 SER A N 1
ATOM 2347 C CA . SER A 1 294 ? -1.350 8.756 2.131 1.00 98.12 294 SER A CA 1
ATOM 2348 C C . SER A 1 294 ? -1.737 7.360 2.592 1.00 98.12 294 SER A C 1
ATOM 2350 O O . SER A 1 294 ? -1.575 6.405 1.831 1.00 98.12 294 SER A O 1
ATOM 2352 N N . SER A 1 295 ? -2.300 7.284 3.793 1.00 98.06 295 SER A N 1
ATOM 2353 C CA . SER A 1 295 ? -2.964 6.109 4.351 1.00 98.06 295 SER A CA 1
ATOM 2354 C C . SER A 1 295 ? -4.389 6.457 4.771 1.00 98.06 295 SER A C 1
ATOM 2356 O O . SER A 1 295 ? -4.659 7.547 5.284 1.00 98.06 295 SER A O 1
ATOM 2358 N N . ASP A 1 296 ? -5.306 5.534 4.521 1.00 97.62 296 ASP A N 1
ATOM 2359 C CA . ASP A 1 296 ? -6.706 5.626 4.912 1.00 97.62 296 ASP A CA 1
ATOM 2360 C C . ASP A 1 296 ? -7.159 4.267 5.444 1.00 97.62 296 ASP A C 1
ATOM 2362 O O . ASP A 1 296 ? -7.059 3.254 4.748 1.00 97.62 296 ASP A O 1
ATOM 2366 N N . ILE A 1 297 ? -7.604 4.247 6.697 1.00 96.69 297 ILE A N 1
ATOM 2367 C CA . ILE A 1 297 ? -8.106 3.061 7.383 1.00 96.69 297 ILE A CA 1
ATOM 2368 C C . ILE A 1 297 ? -9.577 3.291 7.673 1.00 96.69 297 ILE A C 1
ATOM 2370 O O . ILE A 1 297 ? -9.953 4.262 8.331 1.00 96.69 297 ILE A O 1
ATOM 2374 N N . SER A 1 298 ? -10.411 2.369 7.213 1.00 93.38 298 SER A N 1
ATOM 2375 C CA . SER A 1 298 ? -11.849 2.407 7.449 1.00 93.38 298 SER A CA 1
ATOM 2376 C C . SER A 1 298 ? -12.380 1.029 7.816 1.00 93.38 298 SER A C 1
ATOM 2378 O O . SER A 1 298 ? -11.789 -0.001 7.486 1.00 93.38 298 SER A O 1
ATOM 2380 N N . TYR A 1 299 ? -13.510 1.011 8.519 1.00 94.31 299 TYR A N 1
ATOM 2381 C CA . TYR A 1 299 ? -14.169 -0.218 8.927 1.00 94.31 299 TYR A CA 1
ATOM 2382 C C . TYR A 1 299 ? -15.683 -0.102 8.816 1.00 94.31 299 TYR A C 1
ATOM 2384 O O . TYR A 1 299 ? -16.283 0.890 9.234 1.00 94.31 299 TYR A O 1
ATOM 2392 N N . ASN A 1 300 ? -16.304 -1.144 8.271 1.00 86.25 300 ASN A N 1
ATOM 2393 C CA . ASN A 1 300 ? -17.749 -1.286 8.224 1.00 8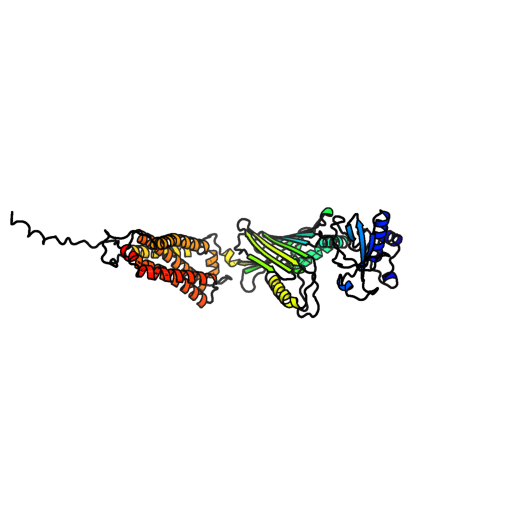6.25 300 ASN A CA 1
ATOM 2394 C C . ASN A 1 300 ? -18.171 -2.505 9.049 1.00 86.25 300 ASN A C 1
ATOM 2396 O O . ASN A 1 300 ? -17.996 -3.646 8.624 1.00 86.25 300 ASN A O 1
ATOM 2400 N N . SER A 1 301 ? -18.785 -2.255 10.207 1.00 83.31 301 SER A N 1
ATOM 2401 C CA . SER A 1 301 ? -19.214 -3.301 11.142 1.00 83.31 301 SER A CA 1
ATOM 2402 C C . SER A 1 301 ? -20.325 -4.206 10.608 1.00 83.31 301 SER A C 1
ATOM 2404 O O . SER A 1 301 ? -20.430 -5.351 11.038 1.00 83.31 301 SER A O 1
ATOM 2406 N N . ARG A 1 302 ? -21.141 -3.739 9.651 1.00 79.38 302 ARG A N 1
ATOM 2407 C CA . ARG A 1 302 ? -22.213 -4.558 9.055 1.00 79.38 302 ARG A CA 1
ATOM 2408 C C . ARG A 1 302 ? -21.665 -5.579 8.071 1.00 79.38 302 ARG A C 1
ATOM 2410 O O . ARG A 1 302 ? -22.125 -6.715 8.064 1.00 79.38 302 ARG A O 1
ATOM 2417 N N . SER A 1 303 ? -20.711 -5.170 7.237 1.00 87.00 303 SER A N 1
ATOM 2418 C CA . SER A 1 303 ? -20.048 -6.064 6.283 1.00 87.00 303 SER A CA 1
ATOM 2419 C C . SER A 1 303 ? -18.804 -6.742 6.860 1.00 87.00 303 SER A C 1
ATOM 2421 O O . SER A 1 303 ? -18.182 -7.522 6.150 1.00 87.00 303 SER A O 1
ATOM 2423 N N . LYS A 1 304 ? -18.430 -6.423 8.109 1.00 93.19 304 LYS A N 1
ATOM 2424 C CA . LYS A 1 304 ? -17.224 -6.906 8.804 1.00 93.19 304 LYS A CA 1
ATOM 2425 C C . LYS A 1 304 ? -15.939 -6.706 7.989 1.00 93.19 304 LYS A C 1
ATOM 2427 O O . LYS A 1 304 ? -15.012 -7.503 8.066 1.00 93.19 304 LYS A O 1
ATOM 2432 N N . LEU A 1 305 ? -15.893 -5.633 7.200 1.00 96.38 305 LEU A N 1
ATOM 2433 C CA . LEU A 1 305 ? -14.789 -5.352 6.286 1.00 96.38 305 LEU A CA 1
ATOM 2434 C C . LEU A 1 305 ? -13.961 -4.189 6.821 1.00 96.38 305 LEU A C 1
ATOM 2436 O O . LEU A 1 305 ? -14.476 -3.070 6.925 1.00 96.38 305 LEU A O 1
ATOM 2440 N N . ALA A 1 306 ? -12.689 -4.449 7.117 1.00 97.00 306 ALA A N 1
ATOM 2441 C CA . ALA A 1 306 ? -11.690 -3.403 7.303 1.00 97.00 306 ALA A CA 1
ATOM 2442 C C . ALA A 1 306 ? -10.947 -3.165 5.986 1.00 97.00 306 ALA A C 1
ATOM 2444 O O . ALA A 1 306 ? -10.597 -4.109 5.281 1.00 97.00 306 ALA A O 1
ATOM 2445 N N . THR A 1 307 ? -10.730 -1.903 5.636 1.00 98.25 307 THR A N 1
ATOM 2446 C CA . THR A 1 307 ? -10.011 -1.504 4.423 1.00 98.25 307 THR A CA 1
ATOM 2447 C C . THR A 1 307 ? -8.844 -0.613 4.814 1.00 98.25 307 THR A C 1
ATOM 2449 O O . THR A 1 307 ? -9.054 0.455 5.388 1.00 98.25 307 THR A O 1
ATOM 2452 N N . LEU A 1 308 ? -7.631 -1.050 4.481 1.00 98.25 308 LEU A N 1
ATOM 2453 C CA . LEU A 1 308 ? -6.384 -0.312 4.663 1.00 98.25 308 LEU A CA 1
ATOM 2454 C C . LEU A 1 308 ? -5.890 0.109 3.277 1.00 98.25 308 LEU A C 1
ATOM 2456 O O . LEU A 1 308 ? -5.480 -0.733 2.479 1.00 98.25 308 LEU A O 1
ATOM 2460 N N . SER A 1 309 ? -5.966 1.395 2.953 1.00 98.31 309 SER A N 1
ATOM 2461 C CA . SER A 1 309 ? -5.566 1.923 1.646 1.00 98.31 309 SER A CA 1
ATOM 2462 C C . SER A 1 309 ? -4.334 2.799 1.770 1.00 98.31 309 SER A C 1
ATOM 2464 O O . SER A 1 309 ? -4.315 3.746 2.548 1.00 98.31 309 SER A O 1
ATOM 2466 N N . TYR A 1 310 ? -3.327 2.519 0.952 1.00 98.44 310 TYR A N 1
ATOM 2467 C CA . TYR A 1 310 ? -2.052 3.219 0.933 1.00 98.44 310 TYR A CA 1
ATOM 2468 C C . TYR A 1 310 ? -1.740 3.704 -0.482 1.00 98.44 310 TYR A C 1
ATOM 2470 O O . TYR A 1 310 ? -1.982 3.013 -1.473 1.00 98.44 310 TYR A O 1
ATOM 2478 N N . THR A 1 311 ? -1.183 4.904 -0.605 1.00 97.94 311 THR A N 1
ATOM 2479 C CA . THR A 1 311 ? -0.702 5.436 -1.886 1.00 97.94 311 THR A CA 1
ATOM 2480 C C . THR A 1 311 ? 0.651 6.091 -1.696 1.00 97.94 311 THR A C 1
ATOM 2482 O O . THR A 1 311 ? 0.839 6.862 -0.757 1.00 97.94 311 THR A O 1
ATOM 2485 N N . TYR A 1 312 ? 1.587 5.802 -2.596 1.00 97.19 312 TYR A N 1
ATOM 2486 C CA . TYR A 1 312 ? 2.905 6.428 -2.654 1.00 97.19 312 TYR A CA 1
ATOM 2487 C C . TYR A 1 312 ? 3.194 6.888 -4.082 1.00 97.19 312 TYR A C 1
ATOM 2489 O O . TYR A 1 312 ? 2.902 6.179 -5.047 1.00 97.19 312 TYR A O 1
ATOM 2497 N N . SER A 1 313 ? 3.748 8.086 -4.246 1.00 95.38 313 SER A N 1
ATOM 2498 C CA . SER A 1 313 ? 4.136 8.602 -5.563 1.00 95.38 313 SER A CA 1
ATOM 2499 C C . SER A 1 313 ? 5.405 9.431 -5.477 1.00 95.38 313 SER A C 1
ATOM 2501 O O . SER A 1 313 ? 5.535 10.267 -4.582 1.00 95.38 313 SER A O 1
ATOM 2503 N N . THR A 1 314 ? 6.328 9.222 -6.413 1.00 93.44 314 THR A N 1
ATOM 2504 C CA . THR A 1 314 ? 7.527 10.056 -6.546 1.00 93.44 314 THR A CA 1
ATOM 2505 C C . THR A 1 314 ? 7.232 11.263 -7.429 1.00 93.44 314 THR A C 1
ATOM 2507 O O . THR A 1 314 ? 6.610 11.151 -8.485 1.00 93.44 314 THR A O 1
ATOM 2510 N N . LEU A 1 315 ? 7.674 12.440 -6.989 1.00 92.31 315 LEU A N 1
ATOM 2511 C CA . LEU A 1 315 ? 7.479 13.705 -7.702 1.00 92.31 315 LEU A CA 1
ATOM 2512 C C . LEU A 1 315 ? 8.701 14.088 -8.545 1.00 92.31 315 LEU A C 1
ATOM 2514 O O . LEU A 1 315 ? 8.576 14.867 -9.487 1.00 92.31 315 LEU A O 1
ATOM 2518 N N . GLN A 1 316 ? 9.872 13.541 -8.209 1.00 90.12 316 GLN A N 1
ATOM 2519 C CA . GLN A 1 316 ? 11.154 13.837 -8.849 1.00 90.12 316 GLN A CA 1
ATOM 2520 C C . GLN A 1 316 ? 12.005 12.565 -8.983 1.00 90.12 316 GLN A C 1
ATOM 2522 O O . GLN A 1 316 ? 11.790 11.583 -8.271 1.00 90.12 316 GLN A O 1
ATOM 2527 N N . ASP A 1 317 ? 12.997 12.588 -9.880 1.00 87.19 317 ASP A N 1
ATOM 2528 C CA . ASP A 1 317 ? 13.917 11.466 -10.132 1.00 87.19 317 ASP A CA 1
ATOM 2529 C C . ASP A 1 317 ? 15.125 11.415 -9.184 1.00 87.19 317 ASP A C 1
ATOM 2531 O O . ASP A 1 317 ? 15.957 10.507 -9.285 1.00 87.19 317 ASP A O 1
ATOM 2535 N N . HIS A 1 318 ? 15.233 12.364 -8.253 1.00 90.69 318 HIS A N 1
ATOM 2536 C CA . HIS A 1 318 ? 16.290 12.393 -7.252 1.00 90.69 318 HIS A CA 1
ATOM 2537 C C . HIS A 1 318 ? 15.931 13.234 -6.018 1.00 90.69 318 HIS A C 1
ATOM 2539 O O . HIS A 1 318 ? 14.990 14.021 -6.033 1.00 90.69 318 HIS A O 1
ATOM 2545 N N . VAL A 1 319 ? 16.727 13.067 -4.960 1.00 94.19 319 VAL A N 1
ATOM 2546 C CA . VAL A 1 319 ? 16.747 13.902 -3.751 1.00 94.19 319 VAL A CA 1
ATOM 2547 C C . VAL A 1 319 ? 18.087 14.629 -3.686 1.00 94.19 319 VAL A C 1
ATOM 2549 O O . VAL A 1 319 ? 19.139 13.979 -3.754 1.00 94.19 319 VAL A O 1
ATOM 2552 N N . LEU A 1 320 ? 18.073 15.956 -3.560 1.00 94.31 320 LEU A N 1
ATOM 2553 C CA . LEU A 1 320 ? 19.292 16.759 -3.430 1.00 94.31 320 LEU A CA 1
ATOM 2554 C C . LEU A 1 320 ? 19.896 16.655 -2.014 1.00 94.31 320 LEU A C 1
ATOM 2556 O O . LEU A 1 320 ? 19.159 16.411 -1.054 1.00 94.31 320 LEU A O 1
ATOM 2560 N N . PRO A 1 321 ? 21.222 16.844 -1.842 1.00 94.94 321 PRO A N 1
ATOM 2561 C CA . PRO A 1 321 ? 21.882 16.802 -0.532 1.00 94.94 321 PRO A CA 1
ATOM 2562 C C . PRO A 1 321 ? 21.195 17.633 0.563 1.00 94.94 321 PRO A C 1
ATOM 2564 O O . PRO A 1 321 ? 21.044 17.167 1.691 1.00 94.94 321 PRO A O 1
ATOM 2567 N N . GLU A 1 322 ? 20.733 18.831 0.223 1.00 95.00 322 GLU A N 1
ATOM 2568 C CA . GLU A 1 322 ? 20.030 19.765 1.105 1.00 95.00 322 GLU A CA 1
ATOM 2569 C C . GLU A 1 322 ? 18.624 19.290 1.511 1.00 95.00 322 GLU A C 1
ATOM 2571 O O . GLU A 1 322 ? 18.157 19.618 2.601 1.00 95.00 322 GLU A O 1
ATOM 2576 N N . GLN A 1 323 ? 17.973 18.463 0.688 1.00 95.12 323 GLN A N 1
ATOM 2577 C CA . GLN A 1 323 ? 16.646 17.893 0.956 1.00 95.12 323 GLN A CA 1
ATOM 2578 C C . GLN A 1 323 ? 16.718 16.601 1.783 1.00 95.12 323 GLN A C 1
ATOM 2580 O O . GLN A 1 323 ? 15.725 16.193 2.386 1.00 95.12 323 GLN A O 1
ATOM 2585 N N . MET A 1 324 ? 17.891 15.958 1.860 1.00 94.12 324 MET A N 1
ATOM 2586 C CA . MET A 1 324 ? 18.054 14.635 2.477 1.00 94.12 324 MET A CA 1
ATOM 2587 C C . MET A 1 324 ? 17.561 14.558 3.925 1.00 94.12 324 MET A C 1
ATOM 2589 O O . MET A 1 324 ? 17.011 13.533 4.328 1.00 94.12 324 MET A O 1
ATOM 2593 N N . ALA A 1 325 ? 17.752 15.615 4.720 1.00 92.75 325 ALA A N 1
ATOM 2594 C CA . ALA A 1 325 ? 17.321 15.623 6.117 1.00 92.75 325 ALA A CA 1
ATOM 2595 C C . ALA A 1 325 ? 15.787 15.567 6.246 1.00 92.75 325 ALA A C 1
ATOM 2597 O O . ALA A 1 325 ? 15.268 14.780 7.041 1.00 92.75 325 ALA A O 1
ATOM 2598 N N . ALA A 1 326 ? 15.072 16.363 5.444 1.00 94.00 326 ALA A N 1
ATOM 2599 C CA . ALA A 1 326 ? 13.611 16.354 5.394 1.00 94.00 326 ALA A CA 1
ATOM 2600 C C . ALA A 1 326 ? 13.091 15.028 4.824 1.00 94.00 326 ALA A C 1
ATOM 2602 O O . ALA A 1 326 ? 12.265 14.373 5.461 1.00 94.00 326 ALA A O 1
ATOM 2603 N N . PHE A 1 327 ? 13.682 14.571 3.716 1.00 94.88 327 PHE A N 1
ATOM 2604 C CA . PHE A 1 327 ? 13.334 13.310 3.069 1.00 94.88 327 PHE A CA 1
ATOM 2605 C C . PHE A 1 327 ? 13.428 12.117 4.028 1.00 94.88 327 PHE A C 1
ATOM 2607 O O . PHE A 1 327 ? 12.478 11.347 4.140 1.00 94.88 327 PHE A O 1
ATOM 2614 N N . VAL A 1 328 ? 14.537 11.965 4.765 1.00 93.75 328 VAL A N 1
ATOM 2615 C CA . VAL A 1 328 ? 14.712 10.854 5.721 1.00 93.75 328 VAL A CA 1
ATOM 2616 C C . VAL A 1 328 ? 13.705 10.940 6.866 1.00 93.75 328 VAL A C 1
ATOM 2618 O O . VAL A 1 328 ? 13.162 9.915 7.280 1.00 93.75 328 VAL A O 1
ATOM 2621 N N . LYS A 1 329 ? 13.420 12.148 7.368 1.00 94.56 329 LYS A N 1
ATOM 2622 C CA . LYS A 1 329 ? 12.419 12.357 8.422 1.00 94.56 329 LYS A CA 1
ATOM 2623 C C . LYS A 1 329 ? 11.023 11.944 7.951 1.00 94.56 329 LYS A C 1
ATOM 2625 O O . LYS A 1 329 ? 10.352 11.181 8.644 1.00 94.56 329 LYS A O 1
ATOM 2630 N N . HIS A 1 330 ? 10.586 12.428 6.789 1.00 96.06 330 HIS A N 1
ATOM 2631 C CA . HIS A 1 330 ? 9.270 12.095 6.247 1.00 96.06 330 HIS A CA 1
ATOM 2632 C C . HIS A 1 330 ? 9.185 10.633 5.819 1.00 96.06 330 HIS A C 1
ATOM 2634 O O . HIS A 1 330 ? 8.176 9.990 6.082 1.00 96.06 330 HIS A O 1
ATOM 2640 N N . GLN A 1 331 ? 10.250 10.071 5.247 1.00 94.88 331 GLN A N 1
ATOM 2641 C CA . GLN A 1 331 ? 10.319 8.646 4.950 1.00 94.88 331 GLN A CA 1
ATOM 2642 C C . GLN A 1 331 ? 10.160 7.805 6.216 1.00 94.88 331 GLN A C 1
ATOM 2644 O O . GLN A 1 331 ? 9.384 6.858 6.205 1.00 94.88 331 GLN A O 1
ATOM 2649 N N . LYS A 1 332 ? 10.851 8.141 7.312 1.00 93.69 332 LYS A N 1
ATOM 2650 C CA . LYS A 1 332 ? 10.659 7.436 8.582 1.00 93.69 332 LYS A CA 1
ATOM 2651 C C . LYS A 1 332 ? 9.204 7.527 9.049 1.00 93.69 332 LYS A C 1
ATOM 2653 O O . LYS A 1 332 ? 8.632 6.507 9.395 1.00 93.69 332 LYS A O 1
ATOM 2658 N N . ALA A 1 333 ? 8.588 8.706 8.971 1.00 95.44 333 ALA A N 1
ATOM 2659 C CA . ALA A 1 333 ? 7.179 8.879 9.328 1.00 95.44 333 ALA A CA 1
ATOM 2660 C C . ALA A 1 333 ? 6.213 8.075 8.437 1.00 95.44 333 ALA A C 1
ATOM 2662 O O . ALA A 1 333 ? 5.144 7.701 8.908 1.00 95.44 333 ALA A O 1
ATOM 2663 N N . VAL A 1 334 ? 6.574 7.825 7.173 1.00 96.50 334 VAL A N 1
ATOM 2664 C CA . VAL A 1 334 ? 5.851 6.914 6.274 1.00 96.50 334 VAL A CA 1
ATOM 2665 C C . VAL A 1 334 ? 6.030 5.466 6.724 1.00 96.50 334 VAL A C 1
ATOM 2667 O O . VAL A 1 334 ? 5.049 4.751 6.855 1.00 96.50 334 VAL A O 1
ATOM 2670 N N . LEU A 1 335 ? 7.265 5.033 6.992 1.00 93.75 335 LEU A N 1
ATOM 2671 C CA . LEU A 1 335 ? 7.551 3.660 7.419 1.00 93.75 335 LEU A CA 1
ATOM 2672 C C . LEU A 1 335 ? 6.930 3.319 8.778 1.00 93.75 335 LEU A C 1
ATOM 2674 O O . LEU A 1 335 ? 6.437 2.214 8.940 1.00 93.75 335 LEU A O 1
ATOM 2678 N N . ASP A 1 336 ? 6.930 4.265 9.717 1.00 93.19 336 ASP A N 1
ATOM 2679 C CA . ASP A 1 336 ? 6.319 4.110 11.042 1.00 93.19 336 ASP A CA 1
ATOM 2680 C C . ASP A 1 336 ? 4.773 4.102 10.968 1.00 93.19 336 ASP A C 1
ATOM 2682 O O . ASP A 1 336 ? 4.114 3.687 11.913 1.00 93.19 336 ASP A O 1
ATOM 2686 N N . ASP A 1 337 ? 4.188 4.602 9.873 1.00 95.12 337 ASP A N 1
ATOM 2687 C CA . ASP A 1 337 ? 2.740 4.595 9.626 1.00 95.12 337 ASP A CA 1
ATOM 2688 C C . ASP A 1 337 ? 2.251 3.352 8.878 1.00 95.12 337 ASP A C 1
ATOM 2690 O O . ASP A 1 337 ? 1.070 3.018 8.917 1.00 95.12 337 ASP A O 1
ATOM 2694 N N . MET A 1 338 ? 3.152 2.695 8.148 1.00 91.88 338 MET A N 1
ATOM 2695 C CA . MET A 1 338 ? 2.852 1.435 7.489 1.00 91.88 338 MET A CA 1
ATOM 2696 C C . MET A 1 338 ? 2.662 0.346 8.528 1.00 91.88 338 MET A C 1
ATOM 2698 O O . MET A 1 338 ? 3.458 0.214 9.454 1.00 91.88 338 MET A O 1
ATOM 2702 N N . GLY A 1 339 ? 1.676 -0.505 8.294 1.00 87.12 339 GLY A N 1
ATOM 2703 C CA . GLY A 1 339 ? 1.360 -1.570 9.224 1.00 87.12 339 GLY A CA 1
ATOM 2704 C C . GLY A 1 339 ? 0.038 -1.322 9.915 1.00 87.12 339 GLY A C 1
ATOM 2705 O O . GLY A 1 339 ? -0.291 -0.201 10.300 1.00 87.12 339 GLY A O 1
ATOM 2706 N N . TYR A 1 340 ? -0.719 -2.389 10.078 1.00 93.81 340 TYR A N 1
ATOM 2707 C CA . TYR A 1 340 ? -1.892 -2.403 10.921 1.00 93.81 340 TYR A CA 1
ATOM 2708 C C . TYR A 1 340 ? -1.899 -3.698 11.713 1.00 93.81 340 TYR A C 1
ATOM 2710 O O . TYR A 1 340 ? -1.739 -4.767 11.130 1.00 93.81 340 TYR A O 1
ATOM 2718 N N . ASN A 1 341 ? -2.081 -3.591 13.026 1.00 92.06 341 ASN A N 1
ATOM 2719 C CA . ASN A 1 341 ? -2.065 -4.738 13.923 1.00 92.06 341 ASN A CA 1
ATOM 2720 C C . ASN A 1 341 ? -3.476 -4.961 14.457 1.00 92.06 341 ASN A C 1
ATOM 2722 O O . ASN A 1 341 ? -4.060 -4.068 15.075 1.00 92.06 341 ASN A O 1
ATOM 2726 N N . LEU A 1 342 ? -4.010 -6.153 14.220 1.00 91.62 342 LEU A N 1
ATOM 2727 C CA . LEU A 1 342 ? -5.202 -6.649 14.892 1.00 91.62 342 LEU A CA 1
ATOM 2728 C C . LEU A 1 342 ? -4.776 -7.402 16.144 1.00 91.62 342 LEU A C 1
ATOM 2730 O O . LEU A 1 342 ? -3.849 -8.200 16.088 1.00 91.62 342 LEU A O 1
ATOM 2734 N N . THR A 1 343 ? -5.464 -7.172 17.258 1.00 89.00 343 THR A N 1
ATOM 2735 C CA . THR A 1 343 ? -5.258 -7.913 18.503 1.00 89.00 343 THR A CA 1
ATOM 2736 C C . THR A 1 343 ? -6.567 -8.524 18.979 1.00 89.00 343 THR A C 1
ATOM 2738 O O . THR A 1 343 ? -7.615 -7.879 18.953 1.00 89.00 343 THR A O 1
ATOM 2741 N N . TYR A 1 344 ? -6.510 -9.778 19.412 1.00 84.19 344 TYR A N 1
ATOM 2742 C CA . TYR A 1 344 ? -7.661 -10.545 19.855 1.00 84.19 344 TYR A CA 1
ATOM 2743 C C . TYR A 1 344 ? -7.376 -11.242 21.175 1.00 84.19 344 TYR A C 1
ATOM 2745 O O . TYR A 1 344 ? -6.463 -12.051 21.267 1.00 84.19 344 TYR A O 1
ATOM 2753 N N . ASN A 1 345 ? -8.170 -10.961 22.204 1.00 79.88 345 ASN A N 1
ATOM 2754 C CA . ASN A 1 345 ? -8.014 -11.617 23.496 1.00 79.88 345 ASN A CA 1
ATOM 2755 C C . ASN A 1 345 ? -9.002 -12.788 23.612 1.00 79.88 345 ASN A C 1
ATOM 2757 O O . ASN A 1 345 ? -10.193 -12.580 23.859 1.00 79.88 345 ASN A O 1
ATOM 2761 N N . GLN A 1 346 ? -8.502 -14.014 23.453 1.00 69.19 346 GLN A N 1
ATOM 2762 C CA . GLN A 1 346 ? -9.289 -15.243 23.565 1.00 69.19 346 GLN A CA 1
ATOM 2763 C C . GLN A 1 346 ? -9.856 -15.441 24.976 1.00 69.19 346 GLN A C 1
ATOM 2765 O O . GLN A 1 346 ? -10.991 -15.892 25.120 1.00 69.19 346 GLN A O 1
ATOM 2770 N N . GLY A 1 347 ? -9.113 -15.060 26.022 1.00 57.97 347 GLY A N 1
ATOM 2771 C CA . GLY A 1 347 ? -9.583 -15.130 27.410 1.00 57.97 347 GLY A CA 1
ATOM 2772 C C . GLY A 1 347 ? -10.791 -14.225 27.672 1.00 57.97 347 GLY A C 1
ATOM 2773 O O . GLY A 1 347 ? -11.719 -14.608 28.391 1.00 57.97 347 GLY A O 1
ATOM 2774 N N . LEU A 1 348 ? -10.823 -13.053 27.031 1.00 55.59 348 LEU A N 1
ATOM 2775 C CA . LEU A 1 348 ? -11.970 -12.150 27.031 1.00 55.59 348 LEU A CA 1
ATOM 2776 C C . LEU A 1 348 ? -13.126 -12.746 26.218 1.00 55.59 348 LEU A C 1
ATOM 2778 O O . LEU A 1 348 ? -14.242 -12.785 26.721 1.00 55.59 348 LEU A O 1
ATOM 2782 N N . ALA A 1 349 ? -12.858 -13.261 25.011 1.00 51.59 349 ALA A N 1
ATOM 2783 C CA . ALA A 1 349 ? -13.857 -13.850 24.113 1.00 51.59 349 ALA A CA 1
ATOM 2784 C C . ALA A 1 349 ? -14.566 -15.078 24.716 1.00 51.59 349 ALA A C 1
ATOM 2786 O O . ALA A 1 349 ? -15.789 -15.177 24.649 1.00 51.59 349 ALA A O 1
ATOM 2787 N N . ALA A 1 350 ? -13.828 -15.968 25.387 1.00 46.59 350 ALA A N 1
ATOM 2788 C CA . ALA A 1 350 ? -14.373 -17.151 26.059 1.00 46.59 350 ALA A CA 1
ATOM 2789 C C . ALA A 1 350 ? -15.171 -16.821 27.338 1.00 46.59 350 ALA A C 1
ATOM 2791 O O . ALA A 1 350 ? -15.988 -17.626 27.787 1.00 46.59 350 ALA A O 1
ATOM 2792 N N . THR A 1 351 ? -14.952 -15.641 27.931 1.00 42.41 351 THR A N 1
ATOM 2793 C CA . THR A 1 351 ? -15.710 -15.133 29.090 1.00 42.41 351 THR A CA 1
ATOM 2794 C C . THR A 1 351 ? -16.820 -14.151 28.705 1.00 42.41 351 THR A C 1
ATOM 2796 O O . THR A 1 351 ? -17.597 -13.734 29.577 1.00 42.41 351 THR A O 1
ATOM 2799 N N . VAL A 1 352 ? -16.963 -13.824 27.413 1.00 43.47 352 VAL A N 1
ATOM 2800 C CA . VAL A 1 352 ? -18.166 -13.179 26.884 1.00 43.47 352 VAL A CA 1
ATOM 2801 C C . VAL A 1 352 ? -19.288 -14.212 26.906 1.00 43.47 352 VAL A C 1
ATOM 2803 O O . VAL A 1 352 ? -19.543 -14.938 25.954 1.00 43.47 352 VAL A O 1
ATOM 2806 N N . THR A 1 353 ? -20.014 -14.264 28.020 1.00 43.00 353 THR A N 1
ATOM 2807 C CA . THR A 1 353 ? -21.431 -14.624 27.953 1.00 43.00 353 THR A CA 1
ATOM 2808 C C . THR A 1 353 ? -22.076 -13.738 26.888 1.00 43.00 353 THR A C 1
ATOM 2810 O O . THR A 1 353 ? -21.829 -12.533 26.929 1.00 43.00 353 THR A O 1
ATOM 2813 N N . ASP A 1 354 ? -22.937 -14.287 26.024 1.00 46.94 354 ASP A N 1
ATOM 2814 C CA . ASP A 1 354 ? -23.756 -13.599 24.996 1.00 46.94 354 ASP A CA 1
ATOM 2815 C C . ASP A 1 354 ? -24.588 -12.392 25.501 1.00 46.94 354 ASP A C 1
ATOM 2817 O O . ASP A 1 354 ? -25.442 -11.866 24.793 1.00 46.94 354 ASP A O 1
ATOM 2821 N N . ALA A 1 355 ? -24.399 -11.945 26.741 1.00 53.03 355 ALA A N 1
ATOM 2822 C CA . ALA A 1 355 ? -24.974 -10.744 27.301 1.00 53.03 355 ALA A CA 1
ATOM 2823 C C . ALA A 1 355 ? -24.223 -9.498 26.779 1.00 53.03 355 ALA A C 1
ATOM 2825 O O . ALA A 1 355 ? -23.134 -9.188 27.266 1.00 53.03 355 ALA A O 1
ATOM 2826 N N . PRO A 1 356 ? -24.816 -8.704 25.865 1.00 66.38 356 PRO A N 1
ATOM 2827 C CA . PRO A 1 356 ? -24.215 -7.456 25.385 1.00 66.38 356 PRO A CA 1
ATOM 2828 C C . PRO A 1 356 ? -24.117 -6.373 26.476 1.00 66.38 356 PRO A C 1
ATOM 2830 O O . PRO A 1 356 ? -23.523 -5.320 26.249 1.00 66.38 356 PRO A O 1
ATOM 2833 N N . VAL A 1 357 ? -24.715 -6.605 27.653 1.00 79.81 357 VAL A N 1
ATOM 2834 C CA . VAL A 1 357 ? -24.882 -5.616 28.721 1.00 79.81 357 VAL A CA 1
ATOM 2835 C C . VAL A 1 357 ? -24.309 -6.116 30.045 1.00 79.81 357 VAL A C 1
ATOM 2837 O O . VAL A 1 357 ? -24.636 -7.214 30.497 1.00 79.81 357 VAL A O 1
ATOM 2840 N N . SER A 1 358 ? -23.538 -5.261 30.719 1.00 86.88 358 SER A N 1
ATOM 2841 C CA . SER A 1 358 ? -23.097 -5.484 32.095 1.00 86.88 358 SER A CA 1
ATOM 2842 C C . SER A 1 358 ? -24.238 -5.285 33.082 1.00 86.88 358 SER A C 1
ATOM 2844 O O . SER A 1 358 ? -24.591 -4.165 33.458 1.00 86.88 358 SER A O 1
ATOM 2846 N N . TRP A 1 359 ? -24.834 -6.397 33.519 1.00 84.81 359 TRP A N 1
ATOM 2847 C CA . TRP A 1 359 ? -25.965 -6.380 34.446 1.00 84.81 359 TRP A CA 1
ATOM 2848 C C . TRP A 1 359 ? -25.595 -5.792 35.813 1.00 84.81 359 TRP A C 1
ATOM 2850 O O . TRP A 1 359 ? -26.417 -5.103 36.410 1.00 84.81 359 TRP A O 1
ATOM 2860 N N . LEU A 1 360 ? -24.360 -5.991 36.291 1.00 88.44 360 LEU A N 1
ATOM 2861 C CA . LEU A 1 360 ? -23.874 -5.395 37.542 1.00 88.44 360 LEU A CA 1
ATOM 2862 C C . LEU A 1 360 ? -23.847 -3.870 37.453 1.00 88.44 360 LEU A C 1
ATOM 2864 O O . LEU A 1 360 ? -24.305 -3.182 38.364 1.00 88.44 360 LEU A O 1
ATOM 2868 N N . VAL A 1 361 ? -23.364 -3.345 36.329 1.00 91.38 361 VAL A N 1
ATOM 2869 C CA . VAL A 1 361 ? -23.286 -1.901 36.084 1.00 91.38 361 VAL A CA 1
ATOM 2870 C C . VAL A 1 361 ? -24.676 -1.327 35.852 1.00 91.38 361 VAL A C 1
ATOM 2872 O O . VAL A 1 361 ? -24.967 -0.232 36.318 1.00 91.38 361 VAL A O 1
ATOM 2875 N N . MET A 1 362 ? -25.577 -2.083 35.222 1.00 90.00 362 MET A N 1
ATOM 2876 C CA . MET A 1 362 ? -26.983 -1.705 35.095 1.00 90.00 362 MET A CA 1
ATOM 2877 C C . MET A 1 362 ? -27.682 -1.639 36.461 1.00 90.00 362 MET A C 1
ATOM 2879 O O . MET A 1 362 ? -28.369 -0.661 36.746 1.00 90.00 362 MET A O 1
ATOM 2883 N N . VAL A 1 363 ? -27.482 -2.630 37.335 1.00 93.62 363 VAL A N 1
ATOM 2884 C CA . VAL A 1 363 ? -28.021 -2.617 38.707 1.00 93.62 363 VAL A CA 1
ATOM 2885 C C . VAL A 1 363 ? -27.435 -1.453 39.506 1.00 93.62 363 VAL A C 1
ATOM 2887 O O . VAL A 1 363 ? -28.181 -0.744 40.181 1.00 93.62 363 VAL A O 1
ATOM 2890 N N . PHE A 1 364 ? -26.129 -1.204 39.387 1.00 94.75 364 PHE A N 1
ATOM 2891 C CA . PHE A 1 364 ? -25.477 -0.049 40.000 1.00 94.75 364 PHE A CA 1
ATOM 2892 C C . PHE A 1 364 ? -26.066 1.275 39.491 1.00 94.75 364 PHE A C 1
ATOM 2894 O O . PHE A 1 364 ? -26.462 2.118 40.293 1.00 94.75 364 PHE A O 1
ATOM 2901 N N . ALA A 1 365 ? -26.204 1.439 38.175 1.00 94.75 365 ALA A N 1
ATOM 2902 C CA . ALA A 1 365 ? -26.790 2.623 37.556 1.00 94.75 365 ALA A CA 1
ATOM 2903 C C . ALA A 1 365 ? -28.240 2.852 38.011 1.00 94.75 365 ALA A C 1
ATOM 2905 O O . ALA A 1 365 ? -28.613 3.985 38.309 1.00 94.75 365 ALA A O 1
ATOM 2906 N N . LEU A 1 366 ? -29.045 1.790 38.133 1.00 95.25 366 LEU A N 1
ATOM 2907 C CA . LEU A 1 366 ? -30.411 1.867 38.661 1.00 95.25 366 LEU A CA 1
ATOM 2908 C C . LEU A 1 366 ? -30.440 2.246 40.147 1.00 95.25 366 LEU A C 1
ATOM 2910 O O . LEU A 1 366 ? -31.286 3.041 40.556 1.00 95.25 366 LEU A O 1
ATOM 2914 N N . ALA A 1 367 ? -29.509 1.730 40.952 1.00 96.62 367 ALA A N 1
ATOM 2915 C CA . ALA A 1 367 ? -29.377 2.111 42.356 1.00 96.62 367 ALA A CA 1
ATOM 2916 C C . ALA A 1 367 ? -28.985 3.591 42.502 1.00 96.62 367 ALA A C 1
ATOM 2918 O O . ALA A 1 367 ? -29.604 4.316 43.285 1.00 96.62 367 ALA A O 1
ATOM 2919 N N . VAL A 1 368 ? -28.023 4.069 41.703 1.00 97.25 368 VAL A N 1
ATOM 2920 C CA . VAL A 1 368 ? -27.665 5.495 41.646 1.00 97.25 368 VAL A CA 1
ATOM 2921 C C . VAL A 1 368 ? -28.854 6.330 41.182 1.00 97.25 368 VAL A C 1
ATOM 2923 O O . VAL A 1 368 ? -29.139 7.359 41.789 1.00 97.25 368 VAL A O 1
ATOM 2926 N N . LEU A 1 369 ? -29.586 5.889 40.157 1.00 96.38 369 LEU A N 1
ATOM 2927 C CA . LEU A 1 369 ? -30.770 6.586 39.659 1.00 96.38 369 LEU A CA 1
ATOM 2928 C C . LEU A 1 369 ? -31.845 6.714 40.746 1.00 96.38 369 LEU A C 1
ATOM 2930 O O . LEU A 1 369 ? -32.419 7.789 40.902 1.00 96.38 369 LEU A O 1
ATOM 2934 N N . ALA A 1 370 ? -32.092 5.659 41.526 1.00 95.38 370 ALA A N 1
ATOM 2935 C CA . ALA A 1 370 ? -33.043 5.689 42.637 1.00 95.38 370 ALA A CA 1
ATOM 2936 C C . ALA A 1 370 ? -32.604 6.661 43.748 1.00 95.38 370 ALA A C 1
ATOM 2938 O O . ALA A 1 370 ? -33.415 7.451 44.239 1.00 95.38 370 ALA A O 1
ATOM 2939 N N . LEU A 1 371 ? -31.315 6.659 44.108 1.00 96.38 371 LEU A N 1
ATOM 2940 C CA . LEU A 1 371 ? -30.747 7.604 45.076 1.00 96.38 371 LEU A CA 1
ATOM 2941 C C . LEU A 1 371 ? -30.821 9.050 44.570 1.00 96.38 371 LEU A C 1
ATOM 2943 O O . LEU A 1 371 ? -31.226 9.950 45.310 1.00 96.38 371 LEU A O 1
ATOM 2947 N N . ALA A 1 372 ? -30.487 9.274 43.301 1.00 96.50 372 ALA A N 1
ATOM 2948 C CA . ALA A 1 372 ? -30.579 10.574 42.657 1.00 96.50 372 ALA A CA 1
ATOM 2949 C C . ALA A 1 372 ? -32.036 11.051 42.570 1.00 96.50 372 ALA A C 1
ATOM 2951 O O . ALA A 1 372 ? -32.300 12.221 42.835 1.00 96.50 372 ALA A O 1
ATOM 2952 N N . ALA A 1 373 ? -32.994 10.161 42.286 1.00 94.56 373 ALA A N 1
ATOM 2953 C CA . ALA A 1 373 ? -34.426 10.462 42.280 1.00 94.56 373 ALA A CA 1
ATOM 2954 C C . ALA A 1 373 ? -34.939 10.857 43.676 1.00 94.56 373 ALA A C 1
ATOM 2956 O O . ALA A 1 373 ? -35.712 11.807 43.808 1.00 94.56 373 ALA A O 1
ATOM 2957 N N . PHE A 1 374 ? -34.463 10.191 44.732 1.00 94.75 374 PHE A N 1
ATOM 2958 C CA . PHE A 1 374 ? -34.749 10.594 46.110 1.00 94.75 374 PHE A CA 1
ATOM 2959 C C . PHE A 1 374 ? -34.141 11.967 46.448 1.00 94.75 374 PHE A C 1
ATOM 2961 O O . PHE A 1 374 ? -34.804 12.818 47.049 1.00 94.75 374 PHE A O 1
ATOM 2968 N N . GLY A 1 375 ? -32.907 12.229 46.008 1.00 93.75 375 GLY A N 1
ATOM 2969 C CA . GLY A 1 375 ? -32.281 13.550 46.111 1.00 93.75 375 GLY A CA 1
ATOM 2970 C C . GLY A 1 375 ? -33.084 14.629 45.378 1.00 93.75 375 GLY A C 1
ATOM 2971 O O . GLY A 1 375 ? -33.365 15.686 45.940 1.00 93.75 375 GLY A O 1
ATOM 2972 N N . ALA A 1 376 ? -33.536 14.330 44.164 1.00 93.75 376 ALA A N 1
ATOM 2973 C CA . ALA A 1 376 ? -34.422 15.161 43.360 1.00 93.75 376 ALA A CA 1
ATOM 2974 C C . ALA A 1 376 ? -35.757 15.454 44.056 1.00 93.75 376 ALA A C 1
AT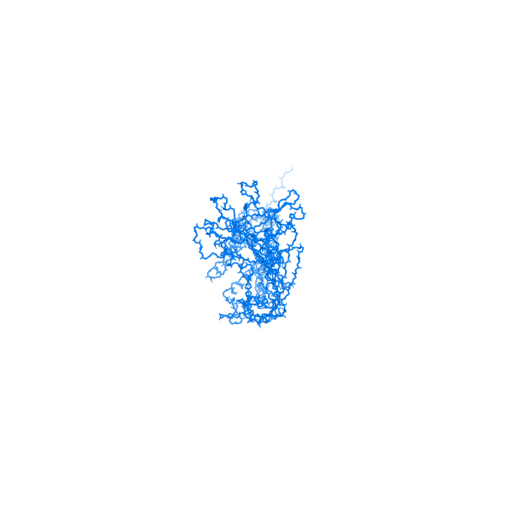OM 2976 O O . ALA A 1 376 ? -36.191 16.605 44.069 1.00 93.75 376 ALA A O 1
ATOM 2977 N N . TYR A 1 377 ? -36.376 14.455 44.688 1.00 93.44 377 TYR A N 1
ATOM 2978 C CA . TYR A 1 377 ? -37.570 14.644 45.513 1.00 93.44 377 TYR A CA 1
ATOM 2979 C C . TYR A 1 377 ? -37.299 15.631 46.658 1.00 93.44 377 TYR A C 1
ATOM 2981 O O . TYR A 1 377 ? -38.041 16.599 46.838 1.00 93.44 377 TYR A O 1
ATOM 2989 N N . LYS A 1 378 ? -36.185 15.461 47.381 1.00 93.19 378 LYS A N 1
ATOM 2990 C CA . LYS A 1 378 ? -35.789 16.380 48.459 1.00 93.19 378 LYS A CA 1
ATOM 2991 C C . LYS A 1 378 ? -35.543 17.804 47.947 1.00 93.19 378 LYS A C 1
ATOM 2993 O O . LYS A 1 378 ? -35.976 18.758 48.588 1.00 93.19 378 LYS A O 1
ATOM 299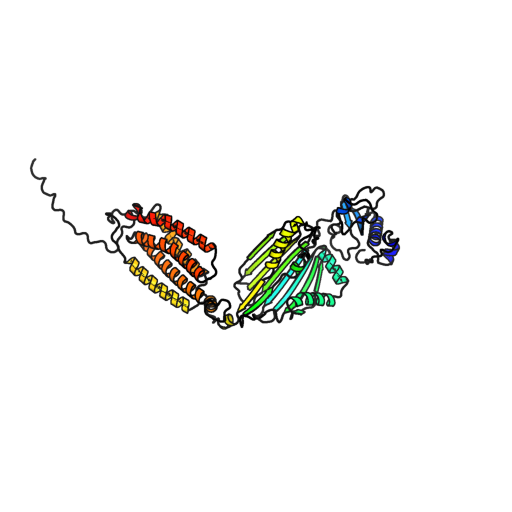8 N N . LEU A 1 379 ? -34.885 17.953 46.796 1.00 92.56 379 LEU A N 1
ATOM 2999 C CA . LEU A 1 379 ? -34.641 19.251 46.157 1.00 92.56 379 LEU A CA 1
ATOM 3000 C C . LEU A 1 379 ? -35.934 19.910 45.668 1.00 92.56 379 LEU A C 1
ATOM 3002 O O . LEU A 1 379 ? -36.093 21.119 45.806 1.00 92.56 379 LEU A O 1
ATOM 3006 N N . TYR A 1 380 ? -36.880 19.131 45.146 1.00 92.06 380 TYR A N 1
ATOM 3007 C CA . TYR A 1 380 ? -38.178 19.640 44.709 1.00 92.06 380 TYR A CA 1
ATOM 3008 C C . TYR A 1 380 ? -38.998 20.221 45.873 1.00 92.06 380 TYR A C 1
ATOM 3010 O O . TYR A 1 380 ? -39.673 21.246 45.717 1.00 92.06 380 TYR A O 1
ATOM 3018 N N . HIS A 1 381 ? -38.905 19.582 47.042 1.00 89.12 381 HIS A N 1
ATOM 3019 C CA . HIS A 1 381 ? -39.528 20.022 48.292 1.00 89.12 381 HIS A CA 1
ATOM 3020 C C . HIS A 1 381 ? -38.703 21.054 49.077 1.00 89.12 381 HIS A C 1
ATOM 3022 O O . HIS A 1 381 ? -39.169 21.546 50.103 1.00 89.12 381 HIS A O 1
ATOM 3028 N N . HIS A 1 382 ? -37.504 21.416 48.613 1.00 88.81 382 HIS A N 1
ATOM 3029 C CA . HIS A 1 382 ? -36.720 22.483 49.220 1.00 88.81 382 HIS A CA 1
ATOM 3030 C C . HIS A 1 382 ? -37.285 23.848 48.808 1.00 88.81 382 HIS A C 1
ATOM 3032 O O . HIS A 1 382 ? -37.199 24.241 47.641 1.00 88.81 382 HIS A O 1
ATOM 3038 N N . ASP A 1 383 ? -37.866 24.556 49.776 1.00 85.81 383 ASP A N 1
ATOM 3039 C CA . ASP A 1 383 ? -38.682 25.748 49.543 1.00 85.81 383 ASP A CA 1
ATOM 3040 C C . ASP A 1 383 ? -38.181 26.963 50.351 1.00 85.81 383 ASP A C 1
ATOM 3042 O O . ASP A 1 383 ? -38.779 27.341 51.359 1.00 85.81 383 ASP A O 1
ATOM 3046 N N . PRO A 1 384 ? -37.029 27.552 49.980 1.00 85.62 384 PRO A N 1
ATOM 3047 C CA . PRO A 1 384 ? -36.473 28.695 50.693 1.00 85.62 384 PRO A CA 1
ATOM 3048 C C . PRO A 1 384 ? -37.348 29.949 50.533 1.00 85.62 384 PRO A C 1
ATOM 3050 O O . PRO A 1 384 ? -38.107 30.090 49.568 1.00 85.62 384 PRO A O 1
ATOM 3053 N N . ALA A 1 385 ? -37.213 30.889 51.472 1.00 80.31 385 ALA A N 1
ATOM 3054 C CA . ALA A 1 385 ? -37.837 32.206 51.369 1.00 80.31 385 ALA A CA 1
ATOM 3055 C C . ALA A 1 385 ? -37.323 32.969 50.128 1.00 80.31 385 ALA A C 1
ATOM 3057 O O . ALA A 1 385 ? -36.139 32.847 49.788 1.00 80.31 385 ALA A O 1
ATOM 3058 N N . PRO A 1 386 ? -38.176 33.750 49.437 1.00 75.19 386 PRO A N 1
ATOM 3059 C CA . PRO A 1 386 ? -37.757 34.536 48.284 1.00 75.19 386 PRO A CA 1
ATOM 3060 C C . PRO A 1 386 ? -36.688 35.564 48.672 1.00 75.19 386 PRO A C 1
ATOM 3062 O O . PRO A 1 386 ? -36.728 36.180 49.736 1.00 75.19 386 PRO A O 1
ATOM 3065 N N . ILE A 1 387 ? -35.726 35.777 47.775 1.00 68.00 387 ILE A N 1
ATOM 3066 C CA . ILE A 1 387 ? -34.641 36.749 47.955 1.00 68.00 387 ILE A CA 1
ATOM 3067 C C . ILE A 1 387 ? -35.171 38.137 47.545 1.00 68.00 387 ILE A C 1
ATOM 3069 O O . ILE A 1 387 ? -34.779 38.691 46.517 1.00 68.00 387 ILE A O 1
ATOM 3073 N N . GLY A 1 388 ? -36.126 38.676 48.310 1.00 64.06 388 GLY A N 1
ATOM 3074 C CA . GLY A 1 388 ? -36.746 39.985 48.070 1.00 64.06 388 GLY A CA 1
ATOM 3075 C C . GLY A 1 388 ? -38.132 40.141 48.705 1.00 64.06 388 GLY A C 1
ATOM 3076 O O . GLY A 1 388 ? -38.702 39.185 49.216 1.00 64.06 388 GLY A O 1
ATOM 3077 N N . SER A 1 389 ? -38.683 41.355 48.647 1.00 58.94 389 SER A N 1
ATOM 3078 C CA . SER A 1 389 ? -40.000 41.726 49.198 1.00 58.94 389 SER A CA 1
ATOM 3079 C C . SER A 1 389 ? -41.178 41.520 48.228 1.00 58.94 389 SER A C 1
ATOM 3081 O O . SER A 1 389 ? -42.277 42.008 48.478 1.00 58.94 389 SER A O 1
ATOM 3083 N N . TYR A 1 390 ? -40.964 40.836 47.099 1.00 57.44 390 TYR A N 1
ATOM 3084 C CA . TYR A 1 390 ? -41.976 40.660 46.053 1.00 57.44 390 TYR A CA 1
ATOM 3085 C C . TYR A 1 390 ? -42.905 39.476 46.344 1.00 57.44 390 TYR A C 1
ATOM 3087 O O . TYR A 1 390 ? -42.448 38.366 46.611 1.00 57.44 390 TYR A O 1
ATOM 3095 N N . THR A 1 391 ? -44.215 39.702 46.231 1.00 61.56 391 THR A N 1
ATOM 3096 C CA . THR A 1 391 ? -45.244 38.656 46.313 1.00 61.56 391 THR A CA 1
ATOM 3097 C C . THR A 1 391 ? -45.543 38.073 44.925 1.00 61.56 391 THR A C 1
ATOM 3099 O O . THR A 1 391 ? -45.313 38.715 43.899 1.00 61.56 391 THR A O 1
ATOM 3102 N N . VAL A 1 392 ? -46.073 36.842 44.871 1.00 60.22 392 VAL A N 1
ATOM 3103 C CA . VAL A 1 392 ? -46.329 36.080 43.625 1.00 60.22 392 VAL A CA 1
ATOM 3104 C C . VAL A 1 392 ? -47.183 36.854 42.603 1.00 60.22 392 VAL A C 1
ATOM 3106 O O . VAL A 1 392 ? -47.002 36.670 41.401 1.00 60.22 392 VAL A O 1
ATOM 3109 N N . ALA A 1 393 ? -48.054 37.761 43.061 1.00 60.28 393 ALA A N 1
ATOM 3110 C CA . ALA A 1 393 ? -48.898 38.609 42.215 1.00 60.28 393 ALA A CA 1
ATOM 3111 C C . ALA A 1 393 ? -48.112 39.588 41.315 1.00 60.28 393 ALA A C 1
ATOM 3113 O O . ALA A 1 393 ? -48.631 40.011 40.286 1.00 60.28 393 ALA A O 1
ATOM 3114 N N . TYR A 1 394 ? -46.860 39.907 41.665 1.00 62.34 394 TYR A N 1
ATOM 3115 C CA . TYR A 1 394 ? -46.013 40.881 40.960 1.00 62.34 394 TYR A CA 1
ATOM 3116 C C . TYR A 1 394 ? -44.733 40.264 40.364 1.00 62.34 394 TYR A C 1
ATOM 3118 O O . TYR A 1 394 ? -43.829 40.991 39.952 1.00 62.34 394 TYR A O 1
ATOM 3126 N N . GLY A 1 395 ? -44.621 38.931 40.330 1.00 74.38 395 GLY A N 1
ATOM 3127 C CA . GLY A 1 395 ? -43.435 38.238 39.817 1.00 74.38 395 GLY A CA 1
ATOM 3128 C C . GLY A 1 395 ? -43.288 38.327 38.292 1.00 74.38 395 GLY A C 1
ATOM 3129 O O . GLY A 1 395 ? -44.243 38.092 37.547 1.00 74.38 395 GLY A O 1
ATOM 3130 N N . GLU A 1 396 ? -42.072 38.592 37.810 1.00 84.06 396 GLU A N 1
ATOM 3131 C CA . GLU A 1 396 ? -41.776 38.660 36.374 1.00 84.06 396 GLU A CA 1
ATOM 3132 C C . GLU A 1 396 ? -41.907 37.280 35.689 1.00 84.06 396 GLU A C 1
ATOM 3134 O O . GLU A 1 396 ? -41.704 36.216 36.287 1.00 84.06 396 GLU A O 1
ATOM 3139 N N . SER A 1 397 ? -42.248 37.274 34.397 1.00 88.62 397 SER A N 1
ATOM 3140 C CA . SER A 1 397 ? -42.172 36.072 33.556 1.00 88.62 397 SER A CA 1
ATOM 3141 C C . SER A 1 397 ? -40.728 35.777 33.135 1.00 88.62 397 SER A C 1
ATOM 3143 O O . SER A 1 397 ? -39.908 36.688 33.002 1.00 88.62 397 SER A O 1
ATOM 3145 N N . ILE A 1 398 ? -40.431 34.510 32.824 1.00 90.44 398 ILE A N 1
ATOM 3146 C CA . ILE A 1 398 ? -39.134 34.109 32.255 1.00 90.44 398 ILE A CA 1
ATOM 3147 C C . ILE A 1 398 ? -38.905 34.881 30.947 1.00 90.44 398 ILE A C 1
ATOM 3149 O O . ILE A 1 398 ? -39.729 34.828 30.038 1.00 90.44 398 ILE A O 1
ATOM 3153 N N . GLY A 1 399 ? -37.785 35.597 30.830 1.00 88.50 399 GLY A N 1
ATOM 3154 C CA . GLY A 1 399 ? -37.461 36.330 29.607 1.00 88.50 399 GLY A CA 1
ATOM 3155 C C . GLY A 1 399 ? -36.020 36.846 29.546 1.00 88.50 399 GLY A C 1
ATOM 3156 O O . GLY A 1 399 ? -35.231 36.654 30.471 1.00 88.50 399 GLY A O 1
ATOM 3157 N N . GLY A 1 400 ? -35.677 37.562 28.464 1.00 91.94 400 GLY A N 1
ATOM 3158 C CA . GLY A 1 400 ? -34.323 38.092 28.197 1.00 91.94 400 GLY A CA 1
ATOM 3159 C C . GLY A 1 400 ? -33.238 37.031 28.371 1.00 91.94 400 GLY A C 1
ATOM 3160 O O . GLY A 1 400 ? -33.397 35.925 27.870 1.00 91.94 400 GLY A O 1
ATOM 3161 N N . TRP A 1 401 ? -32.160 37.328 29.104 1.00 91.81 401 TRP A N 1
ATOM 3162 C CA . TRP A 1 401 ? -31.053 36.380 29.295 1.00 91.81 401 TRP A CA 1
ATOM 3163 C C . TRP A 1 401 ? -31.459 35.063 29.987 1.00 91.81 401 TRP A C 1
ATOM 3165 O O . TRP A 1 401 ? -30.811 34.046 29.752 1.00 91.81 401 TRP A O 1
ATOM 3175 N N . LEU A 1 402 ? -32.566 35.023 30.746 1.00 92.56 402 LEU A N 1
ATOM 3176 C CA . LEU A 1 402 ? -33.090 33.769 31.312 1.00 92.56 402 LEU A CA 1
ATOM 3177 C C . LEU A 1 402 ? -33.593 32.789 30.243 1.00 92.56 402 LEU A C 1
ATOM 3179 O O . LEU A 1 402 ? -33.614 31.590 30.501 1.00 92.56 402 LEU A O 1
ATOM 3183 N N . ILE A 1 403 ? -33.945 33.263 29.041 1.00 92.31 403 ILE A N 1
ATOM 3184 C CA . ILE A 1 403 ? -34.310 32.385 27.918 1.00 92.31 403 ILE A CA 1
ATOM 3185 C C . ILE A 1 403 ? -33.100 31.551 27.492 1.00 92.31 403 ILE A C 1
ATOM 3187 O O . ILE A 1 403 ? -33.234 30.354 27.266 1.00 92.31 403 ILE A O 1
ATOM 3191 N N . LEU A 1 404 ? -31.909 32.154 27.432 1.00 92.44 404 LEU A N 1
ATOM 3192 C CA . LEU A 1 404 ? -30.685 31.439 27.060 1.00 92.44 404 LEU A CA 1
ATOM 3193 C C . LEU A 1 404 ? -30.292 30.404 28.117 1.00 92.44 404 LEU A C 1
ATOM 3195 O O . LEU A 1 404 ? -29.904 29.292 27.766 1.00 92.44 404 LEU A O 1
ATOM 3199 N N . VAL A 1 405 ? -30.472 30.737 29.399 1.00 93.69 405 VAL A N 1
ATOM 3200 C CA . VAL A 1 405 ? -30.296 29.780 30.503 1.00 93.69 405 VAL A CA 1
ATOM 3201 C C . VAL A 1 405 ? -31.267 28.608 30.365 1.00 93.69 405 VAL A C 1
ATOM 3203 O O . VAL A 1 405 ? -30.853 27.458 30.475 1.00 93.69 405 VAL A O 1
ATOM 3206 N N . MET A 1 406 ? -32.540 28.885 30.069 1.00 93.12 406 MET A N 1
ATOM 3207 C CA . MET A 1 406 ? -33.566 27.857 29.889 1.00 93.12 406 MET A CA 1
ATOM 3208 C C . MET A 1 406 ? -33.268 26.943 28.694 1.00 93.12 406 MET A C 1
ATOM 3210 O O . MET A 1 406 ? -33.387 25.729 28.817 1.00 93.12 406 MET A O 1
ATOM 3214 N N . ILE A 1 407 ? -32.840 27.502 27.556 1.00 92.56 407 ILE A N 1
ATOM 3215 C CA . ILE A 1 407 ? -32.443 26.715 26.378 1.00 92.56 407 ILE A CA 1
ATOM 3216 C C . ILE A 1 407 ? -31.282 25.781 26.732 1.00 92.56 407 ILE A C 1
ATOM 3218 O O . ILE A 1 407 ? -31.356 24.586 26.451 1.00 92.56 407 ILE A O 1
ATOM 3222 N N . GLY A 1 408 ? -30.234 26.301 27.382 1.00 90.50 408 GLY A N 1
ATOM 3223 C CA . GLY A 1 408 ? -29.094 25.487 27.810 1.00 90.50 408 GLY A CA 1
ATOM 3224 C C . GLY A 1 408 ? -29.500 24.363 28.767 1.00 90.50 408 GLY A C 1
ATOM 3225 O O . GLY A 1 408 ? -29.073 23.221 28.598 1.00 90.50 408 GLY A O 1
ATOM 3226 N N . LEU A 1 409 ? -30.382 24.667 29.721 1.00 93.12 409 LEU A N 1
ATOM 3227 C CA . LEU A 1 409 ? -30.898 23.703 30.689 1.00 93.12 409 LEU A CA 1
ATOM 3228 C C . LEU A 1 409 ? -31.746 22.608 30.021 1.00 93.12 409 LEU A C 1
ATOM 3230 O O . LEU A 1 409 ? -31.614 21.449 30.381 1.00 93.12 409 LEU A O 1
ATOM 3234 N N . CYS A 1 410 ? -32.547 22.931 29.002 1.00 91.38 410 CYS A N 1
ATOM 3235 C CA . CYS A 1 410 ? -33.335 21.935 28.265 1.00 91.38 410 CYS A CA 1
ATOM 3236 C C . CYS A 1 410 ? -32.497 21.070 27.306 1.00 91.38 410 CYS A C 1
ATOM 3238 O O . CYS A 1 410 ? -32.845 19.915 27.065 1.00 91.38 410 CYS A O 1
ATOM 3240 N N . LEU A 1 411 ? -31.405 21.604 26.746 1.00 90.94 411 LEU A N 1
ATOM 3241 C CA . LEU A 1 411 ? -30.526 20.856 25.836 1.00 90.94 411 LEU A CA 1
ATOM 3242 C C . LEU A 1 411 ? -29.538 19.945 26.575 1.00 90.94 411 LEU A C 1
ATOM 3244 O O . LEU A 1 411 ? -29.161 18.894 26.057 1.00 90.94 411 LEU A O 1
ATOM 3248 N N . SER A 1 412 ? -29.123 20.320 27.785 1.00 89.50 412 SER A N 1
ATOM 3249 C CA . SER A 1 412 ? -28.105 19.584 28.539 1.00 89.50 412 SER A CA 1
ATOM 3250 C C . SER A 1 412 ? -28.482 18.119 28.858 1.00 89.50 412 SER A C 1
ATOM 3252 O O . SER A 1 412 ? -27.630 17.256 28.633 1.00 89.50 412 SER A O 1
ATOM 3254 N N . PRO A 1 413 ? -29.725 17.769 29.251 1.00 92.00 413 PRO A N 1
ATOM 3255 C CA . PRO A 1 413 ? -30.139 16.377 29.427 1.00 92.00 413 PRO A CA 1
ATOM 3256 C C . PRO A 1 413 ? -29.970 15.531 28.166 1.00 92.00 413 PRO A C 1
ATOM 3258 O O . PRO A 1 413 ? -29.553 14.380 28.255 1.00 92.00 413 PRO A O 1
ATOM 3261 N N . ILE A 1 414 ? -30.239 16.105 26.988 1.00 89.75 414 ILE A N 1
ATOM 3262 C CA . ILE A 1 414 ? -30.071 15.410 25.706 1.00 89.75 414 ILE A CA 1
ATOM 3263 C C . ILE A 1 414 ? -28.594 15.073 25.508 1.00 89.75 414 ILE A C 1
ATOM 3265 O O . ILE A 1 414 ? -28.263 13.924 25.235 1.00 89.75 414 ILE A O 1
ATOM 3269 N N . THR A 1 415 ? -27.699 16.045 25.706 1.00 85.56 415 THR A N 1
ATOM 3270 C CA . THR A 1 415 ? -26.254 15.808 25.571 1.00 85.56 415 THR A CA 1
ATOM 3271 C C . THR A 1 415 ? -25.731 14.778 26.573 1.00 85.56 415 THR A C 1
ATOM 3273 O O . THR A 1 415 ? -24.927 13.932 26.194 1.00 85.56 415 THR A O 1
ATOM 3276 N N . SER A 1 416 ? -26.230 14.784 27.814 1.00 87.19 416 SER A N 1
ATOM 3277 C CA . SER A 1 416 ? -25.851 13.803 28.838 1.00 87.19 416 SER A CA 1
ATOM 3278 C C . SER A 1 416 ? -26.353 12.394 28.516 1.00 87.19 416 SER A C 1
ATOM 3280 O O . SER A 1 416 ? -25.621 11.429 28.712 1.00 87.19 416 SER A O 1
ATOM 3282 N N . ILE A 1 417 ? -27.573 12.258 27.983 1.00 88.31 417 ILE A N 1
ATOM 3283 C CA . ILE A 1 417 ? -28.105 10.961 27.537 1.00 88.31 417 ILE A CA 1
ATOM 3284 C C . ILE A 1 417 ? -27.294 10.432 26.354 1.00 88.31 417 ILE A C 1
ATOM 3286 O O . ILE A 1 417 ? -26.921 9.263 26.360 1.00 88.31 417 ILE A O 1
ATOM 3290 N N . VAL A 1 418 ? -26.983 11.276 25.363 1.00 79.62 418 VAL A N 1
ATOM 3291 C CA . VAL A 1 418 ? -26.134 10.863 24.235 1.00 79.62 418 VAL A CA 1
ATOM 3292 C C . VAL A 1 418 ? -24.769 10.397 24.739 1.00 79.62 418 VAL A C 1
ATOM 3294 O O . VAL A 1 418 ? -24.363 9.303 24.371 1.00 79.62 418 VAL A O 1
ATOM 3297 N N . ALA A 1 419 ? -24.117 11.152 25.630 1.00 79.44 419 ALA A N 1
ATOM 3298 C CA . ALA A 1 419 ? -22.824 10.772 26.201 1.00 79.44 419 ALA A CA 1
ATOM 3299 C C . ALA A 1 419 ? -22.873 9.410 26.923 1.00 79.44 419 ALA A C 1
ATOM 3301 O O . ALA A 1 419 ? -22.037 8.545 26.667 1.00 79.44 419 ALA A O 1
ATOM 3302 N N . LEU A 1 420 ? -23.895 9.175 27.757 1.00 83.00 420 LEU A N 1
ATOM 3303 C CA . LEU A 1 420 ? -24.095 7.890 28.442 1.00 83.00 420 LEU A CA 1
ATOM 3304 C C . LEU A 1 420 ? -24.285 6.713 27.469 1.00 83.00 420 LEU A C 1
ATOM 3306 O O . LEU A 1 420 ? -23.884 5.593 27.785 1.00 83.00 420 LEU A O 1
ATOM 3310 N N . LEU A 1 421 ? -24.892 6.951 26.303 1.00 77.44 421 LEU A N 1
ATOM 3311 C CA . LEU A 1 421 ? -25.135 5.923 25.288 1.00 77.44 421 LEU A CA 1
ATOM 3312 C C . LEU A 1 421 ? -23.929 5.690 24.367 1.00 77.44 421 LEU A C 1
ATOM 3314 O O . LEU A 1 421 ? -23.735 4.567 23.909 1.00 77.44 421 LEU A O 1
ATOM 3318 N N . THR A 1 422 ? -23.119 6.714 24.089 1.00 73.44 422 THR A N 1
ATOM 3319 C CA . THR A 1 422 ? -21.964 6.606 23.180 1.00 73.44 422 THR A CA 1
ATOM 3320 C C . THR A 1 422 ? -20.700 6.096 23.862 1.00 73.44 422 THR A C 1
ATOM 3322 O O . THR A 1 422 ? -19.874 5.472 23.202 1.00 73.44 422 THR A O 1
ATOM 3325 N N . ASN A 1 423 ? -20.549 6.314 25.171 1.00 73.94 423 ASN A N 1
ATOM 3326 C CA . ASN A 1 423 ? -19.328 5.970 25.913 1.00 73.94 423 ASN A CA 1
ATOM 3327 C C . ASN A 1 423 ? -19.227 4.481 26.295 1.00 73.94 423 ASN A C 1
ATOM 3329 O O . ASN A 1 423 ? -18.340 4.093 27.048 1.00 73.94 423 ASN A O 1
ATOM 3333 N N . ASN A 1 424 ? -20.121 3.626 25.783 1.00 79.75 424 ASN A N 1
ATOM 3334 C CA . ASN A 1 424 ? -20.097 2.171 25.978 1.00 79.75 424 ASN A CA 1
ATOM 3335 C C . ASN A 1 424 ? -20.059 1.705 27.450 1.00 79.75 424 ASN A C 1
ATOM 3337 O O . ASN A 1 424 ? -19.716 0.554 27.712 1.00 79.75 424 ASN A O 1
ATOM 3341 N N . TYR A 1 425 ? -20.477 2.540 28.412 1.00 84.19 425 TYR A N 1
ATOM 3342 C CA . TYR A 1 425 ? -20.464 2.218 29.848 1.00 84.19 425 TYR A CA 1
ATOM 3343 C C . TYR A 1 425 ? -21.204 0.931 30.204 1.00 84.19 425 TYR A C 1
ATOM 3345 O O . TYR A 1 425 ? -20.896 0.297 31.201 1.00 84.19 425 TYR A O 1
ATOM 3353 N N . PHE A 1 426 ? -22.212 0.549 29.426 1.00 86.81 426 PHE A N 1
ATOM 3354 C CA . PHE A 1 426 ? -23.018 -0.636 29.704 1.00 86.81 426 PHE A CA 1
ATOM 3355 C C . PHE A 1 426 ? -22.516 -1.881 28.976 1.00 86.81 426 PHE A C 1
ATOM 3357 O O . PHE A 1 426 ? -23.092 -2.945 29.166 1.00 86.81 426 PHE A O 1
ATOM 3364 N N . ASN A 1 427 ? -21.458 -1.779 28.171 1.00 81.12 427 ASN A N 1
ATOM 3365 C CA . ASN A 1 427 ? -20.931 -2.905 27.414 1.00 81.12 427 ASN A CA 1
ATOM 3366 C C . ASN A 1 427 ? -20.148 -3.858 28.333 1.00 81.12 427 ASN A C 1
ATOM 3368 O O . ASN A 1 427 ? -19.200 -3.450 29.003 1.00 81.12 427 ASN A O 1
ATOM 3372 N N . GLN A 1 428 ? -20.536 -5.136 28.352 1.00 83.38 428 GLN A N 1
ATOM 3373 C CA . GLN A 1 428 ? -19.900 -6.166 29.179 1.00 83.38 428 GLN A CA 1
ATOM 3374 C C . GLN A 1 428 ? -18.401 -6.331 28.875 1.00 83.38 428 GLN A C 1
ATOM 3376 O O . GLN A 1 428 ? -17.620 -6.551 29.804 1.00 83.38 428 GLN A O 1
ATOM 3381 N N . SER A 1 429 ? -17.979 -6.181 27.615 1.00 74.25 429 SER A N 1
ATOM 3382 C CA . SER A 1 429 ? -16.575 -6.375 27.222 1.00 74.25 429 SER A CA 1
ATOM 3383 C C . SER A 1 429 ? -15.642 -5.320 27.820 1.00 74.25 429 SER A C 1
ATOM 3385 O O . SER A 1 429 ? -14.518 -5.647 28.195 1.00 74.25 429 SER A O 1
ATOM 3387 N N . VAL A 1 430 ? -16.126 -4.084 27.996 1.00 80.56 430 VAL A N 1
ATOM 3388 C CA . VAL A 1 430 ? -15.366 -2.993 28.627 1.00 80.56 430 VAL A CA 1
ATOM 3389 C C . VAL A 1 430 ? -15.026 -3.361 30.071 1.00 80.56 430 VAL A C 1
ATOM 3391 O O . VAL A 1 430 ? -13.871 -3.294 30.479 1.00 80.56 430 VAL A O 1
ATOM 3394 N N . TRP A 1 431 ? -16.011 -3.822 30.842 1.00 86.38 431 TRP A N 1
ATOM 3395 C CA . TRP A 1 431 ? -15.809 -4.170 32.252 1.00 86.38 431 TRP A CA 1
ATOM 3396 C C . TRP A 1 431 ? -14.956 -5.413 32.443 1.00 86.38 431 TRP A C 1
ATOM 3398 O O . TRP A 1 431 ? -14.090 -5.426 33.319 1.00 86.38 431 TRP A O 1
ATOM 3408 N N . GLN A 1 432 ? -15.158 -6.430 31.605 1.00 77.12 432 GLN A N 1
ATOM 3409 C CA . GLN A 1 432 ? -14.306 -7.614 31.631 1.00 77.12 432 GLN A CA 1
ATOM 3410 C C . GLN A 1 432 ? -12.856 -7.255 31.310 1.00 77.12 432 GLN A C 1
ATOM 3412 O O . GLN A 1 432 ? -11.949 -7.736 31.990 1.00 77.12 432 GLN A O 1
ATOM 3417 N N . GLY A 1 433 ? -12.644 -6.351 30.348 1.00 76.69 433 GLY A N 1
ATOM 3418 C CA . GLY A 1 433 ? -11.320 -5.880 29.968 1.00 76.69 433 GLY A CA 1
ATOM 3419 C C . GLY A 1 433 ? -10.593 -5.168 31.108 1.00 76.69 433 GLY A C 1
ATOM 3420 O O . GLY A 1 433 ? -9.387 -5.335 31.250 1.00 76.69 433 GLY A O 1
ATOM 3421 N N . LEU A 1 434 ? -11.312 -4.415 31.942 1.00 82.56 434 LEU A N 1
ATOM 3422 C CA . LEU A 1 434 ? -10.708 -3.617 33.011 1.00 82.56 434 LEU A CA 1
ATOM 3423 C C . LEU A 1 434 ? -10.509 -4.382 34.327 1.00 82.56 434 LEU A C 1
ATOM 3425 O O . LEU A 1 434 ? -9.598 -4.047 35.082 1.00 82.56 434 LEU A O 1
ATOM 3429 N N . ILE A 1 435 ? -11.354 -5.376 34.625 1.00 83.81 435 ILE A N 1
ATOM 3430 C CA . ILE A 1 435 ? -11.385 -6.066 35.931 1.00 83.81 435 ILE A CA 1
ATOM 3431 C C . ILE A 1 435 ? -10.689 -7.438 35.886 1.00 83.81 435 ILE A C 1
ATOM 3433 O O . ILE A 1 435 ? -10.237 -7.931 36.920 1.00 83.81 435 ILE A O 1
ATOM 3437 N N . THR A 1 436 ? -10.556 -8.056 34.713 1.00 77.94 436 THR A N 1
ATOM 3438 C CA . THR A 1 436 ? -9.936 -9.382 34.584 1.00 77.94 436 THR A CA 1
ATOM 3439 C C . THR A 1 436 ? -8.418 -9.266 34.512 1.00 77.94 436 THR A C 1
ATOM 3441 O O . THR A 1 436 ? -7.895 -8.660 33.585 1.00 77.94 436 THR A O 1
ATOM 3444 N N . ALA A 1 437 ? -7.702 -9.873 35.463 1.00 73.31 437 ALA A N 1
ATOM 3445 C CA . ALA A 1 437 ? -6.244 -9.750 35.577 1.00 73.31 437 ALA A CA 1
ATOM 3446 C C . ALA A 1 437 ? -5.458 -10.254 34.350 1.00 73.31 437 ALA A C 1
ATOM 3448 O O . ALA A 1 437 ? -4.349 -9.788 34.120 1.00 73.31 437 ALA A O 1
ATOM 3449 N N . SER A 1 438 ? -6.023 -11.175 33.561 1.00 58.94 438 SER A N 1
ATOM 3450 C CA . SER A 1 438 ? -5.435 -11.677 32.308 1.00 58.94 438 SER A CA 1
ATOM 3451 C C . SER A 1 438 ? -5.747 -10.813 31.076 1.00 58.94 438 SER A C 1
ATOM 3453 O O . SER A 1 438 ? -5.329 -11.132 29.967 1.00 58.94 438 SER A O 1
ATOM 3455 N N . SER A 1 439 ? -6.500 -9.721 31.228 1.00 59.91 439 SER A N 1
ATOM 3456 C CA . SER A 1 439 ? -6.788 -8.803 30.127 1.00 59.91 439 SER A CA 1
ATOM 3457 C C . SER A 1 439 ? -5.615 -7.851 29.886 1.00 59.91 439 SER A C 1
ATOM 3459 O O . SER A 1 439 ? -5.132 -7.206 30.813 1.00 59.91 439 SER A O 1
ATOM 3461 N N . GLY A 1 440 ? -5.237 -7.644 28.622 1.00 55.66 440 GLY A N 1
ATOM 3462 C CA . GLY A 1 440 ? -4.253 -6.619 28.239 1.00 55.66 440 GLY A CA 1
ATOM 3463 C C . GLY A 1 440 ? -4.707 -5.177 28.527 1.00 55.66 440 GLY A C 1
ATOM 3464 O O . GLY A 1 440 ? -3.903 -4.252 28.498 1.00 55.66 440 GLY A O 1
ATOM 3465 N N . SER A 1 441 ? -5.996 -4.969 28.820 1.00 67.19 441 SER A N 1
ATOM 3466 C CA . SER A 1 441 ? -6.559 -3.688 29.276 1.00 67.19 441 SER A CA 1
ATOM 3467 C C . SER A 1 441 ? -6.826 -3.653 30.785 1.00 67.19 441 SER A C 1
ATOM 3469 O O . SER A 1 441 ? -7.543 -2.766 31.249 1.00 67.19 441 SER A O 1
ATOM 3471 N N . TYR A 1 442 ? -6.289 -4.607 31.556 1.00 78.44 442 TYR A N 1
ATOM 3472 C CA . TYR A 1 442 ? -6.521 -4.696 32.995 1.00 78.44 442 TYR A CA 1
ATOM 3473 C C . TYR A 1 442 ? -6.120 -3.397 33.699 1.00 78.44 442 TYR A C 1
ATOM 3475 O O . TYR A 1 442 ? -4.952 -3.010 33.751 1.00 78.44 442 TYR A O 1
ATOM 3483 N N . SER A 1 443 ? -7.115 -2.716 34.259 1.00 83.44 443 SER A N 1
ATOM 3484 C CA . SER A 1 443 ? -6.931 -1.492 35.025 1.00 83.44 443 SER A CA 1
ATOM 3485 C C . SER A 1 443 ? -8.104 -1.316 35.992 1.00 83.44 443 SER A C 1
ATOM 3487 O O . SER A 1 443 ? -9.087 -0.632 35.685 1.00 83.44 443 SER A O 1
ATOM 3489 N N . PRO A 1 444 ? -8.010 -1.894 37.204 1.00 86.50 444 PRO A N 1
ATOM 3490 C CA . PRO A 1 444 ? -9.022 -1.709 38.243 1.00 86.50 444 PRO A CA 1
ATOM 3491 C C . PRO A 1 444 ? -9.203 -0.240 38.636 1.00 86.50 444 PRO A C 1
ATOM 3493 O O . PRO A 1 444 ? -10.297 0.177 39.009 1.00 86.50 444 PRO A O 1
ATOM 3496 N N . ALA A 1 445 ? -8.133 0.554 38.533 1.00 85.44 445 ALA A N 1
ATOM 3497 C CA . ALA A 1 445 ? -8.173 1.991 38.771 1.00 85.44 445 ALA A CA 1
ATOM 3498 C C . ALA A 1 445 ? -9.071 2.701 37.747 1.00 85.44 445 ALA A C 1
ATOM 3500 O O . ALA A 1 445 ? -9.911 3.511 38.133 1.00 85.44 445 ALA A O 1
ATOM 3501 N N . LEU A 1 446 ? -8.953 2.353 36.461 1.00 84.50 446 LEU A N 1
ATOM 3502 C CA . LEU A 1 446 ? -9.816 2.896 35.414 1.00 84.50 446 LEU A CA 1
ATOM 3503 C C . LEU A 1 446 ? -11.262 2.401 35.563 1.00 84.50 446 LEU A C 1
ATOM 3505 O O . LEU A 1 446 ? -12.185 3.199 35.424 1.00 84.50 446 LEU A O 1
ATOM 3509 N N . ALA A 1 447 ? -11.475 1.134 35.937 1.00 88.75 447 ALA A N 1
ATOM 3510 C CA . ALA A 1 447 ? -12.814 0.630 36.258 1.00 88.75 447 ALA A CA 1
ATOM 3511 C C . ALA A 1 447 ? -13.483 1.458 37.370 1.00 88.75 447 ALA A C 1
ATOM 3513 O O . ALA A 1 447 ? -14.646 1.837 37.244 1.00 88.75 447 ALA A O 1
ATOM 3514 N N . LEU A 1 448 ? -12.747 1.785 38.440 1.00 90.06 448 LEU A N 1
ATOM 3515 C CA . LEU A 1 448 ? -13.255 2.623 39.529 1.00 90.06 448 LEU A CA 1
ATOM 3516 C C . LEU A 1 448 ? -13.626 4.032 39.045 1.00 90.06 448 LEU A C 1
ATOM 3518 O O . LEU A 1 448 ? -14.684 4.538 39.420 1.00 90.06 448 LEU A O 1
ATOM 3522 N N . VAL A 1 449 ? -12.787 4.648 38.206 1.00 89.50 449 VAL A N 1
ATOM 3523 C CA . VAL A 1 449 ? -13.068 5.968 37.616 1.00 89.50 449 VAL A CA 1
ATOM 3524 C C . VAL A 1 449 ? -14.358 5.927 36.794 1.00 89.50 449 VAL A C 1
ATOM 3526 O O . VAL A 1 449 ? -15.231 6.756 37.030 1.00 89.50 449 VAL A O 1
ATOM 3529 N N . LEU A 1 450 ? -14.547 4.919 35.936 1.00 89.81 450 LEU A N 1
ATOM 3530 C CA . LEU A 1 450 ? -15.766 4.782 35.126 1.00 89.81 450 LEU A CA 1
ATOM 3531 C C . LEU A 1 450 ? -17.028 4.577 35.978 1.00 89.81 450 LEU A C 1
ATOM 3533 O O . LEU A 1 450 ? -18.078 5.139 35.672 1.00 89.81 450 LEU A O 1
ATOM 3537 N N . VAL A 1 451 ? -16.956 3.803 37.071 1.00 92.62 451 VAL A N 1
ATOM 3538 C CA . VAL A 1 451 ? -18.098 3.647 37.997 1.00 92.62 451 VAL A CA 1
ATOM 3539 C C . VAL A 1 451 ? -18.479 4.998 38.607 1.00 92.62 451 VAL A C 1
ATOM 3541 O O . VAL A 1 451 ? -19.665 5.336 38.683 1.00 92.62 451 VAL A O 1
ATOM 3544 N N . LEU A 1 452 ? -17.483 5.778 39.038 1.00 92.00 452 LEU A N 1
ATOM 3545 C CA . LEU A 1 452 ? -17.700 7.112 39.596 1.00 92.00 452 LEU A CA 1
ATOM 3546 C C . LEU A 1 452 ? -18.262 8.072 38.545 1.00 92.00 452 LEU A C 1
ATOM 3548 O O . LEU A 1 452 ? -19.202 8.807 38.840 1.00 92.00 452 LEU A O 1
ATOM 3552 N N . GLU A 1 453 ? -17.745 8.023 37.322 1.00 91.69 453 GLU A N 1
ATOM 3553 C CA . GLU A 1 453 ? -18.194 8.842 36.200 1.00 91.69 453 GLU A CA 1
ATOM 3554 C C . GLU A 1 453 ? -19.664 8.559 35.849 1.00 91.69 453 GLU A C 1
ATOM 3556 O O . GLU A 1 453 ? -20.474 9.485 35.759 1.00 91.69 453 GLU A O 1
ATOM 3561 N N . ILE A 1 454 ? -20.061 7.284 35.752 1.00 93.81 454 ILE A N 1
ATOM 3562 C CA . ILE A 1 454 ? -21.466 6.884 35.562 1.00 93.81 454 ILE A CA 1
ATOM 3563 C C . ILE A 1 454 ? -22.331 7.437 36.695 1.00 93.81 454 ILE A C 1
ATOM 3565 O O . ILE A 1 454 ? -23.404 7.997 36.445 1.00 93.81 454 ILE A O 1
ATOM 3569 N N . ALA A 1 455 ? -21.871 7.305 37.943 1.00 95.19 455 ALA A N 1
ATOM 3570 C CA . ALA A 1 455 ? -22.634 7.760 39.095 1.00 95.19 455 ALA A CA 1
ATOM 3571 C C . ALA A 1 455 ? -22.850 9.283 39.077 1.00 95.19 455 ALA A C 1
ATOM 3573 O O . ALA A 1 455 ? -23.963 9.768 39.317 1.00 95.19 455 ALA A O 1
ATOM 3574 N N . VAL A 1 456 ? -21.796 10.031 38.747 1.00 93.56 456 VAL A N 1
ATOM 3575 C CA . VAL A 1 456 ? -21.819 11.488 38.597 1.00 93.56 456 VAL A CA 1
ATOM 3576 C C . VAL A 1 456 ? -22.742 11.895 37.452 1.00 93.56 456 VAL A C 1
ATOM 3578 O O . VAL A 1 456 ? -23.619 12.733 37.664 1.00 93.56 456 VAL A O 1
ATOM 3581 N N . ASN A 1 457 ? -22.618 11.275 36.278 1.00 92.50 457 ASN A N 1
ATOM 3582 C CA . ASN A 1 457 ? -23.420 11.604 35.100 1.00 92.50 457 ASN A CA 1
ATOM 3583 C C . ASN A 1 457 ? -24.917 11.343 35.317 1.00 92.50 457 ASN A C 1
ATOM 3585 O O . ASN A 1 457 ? -25.739 12.203 34.995 1.00 92.50 457 ASN A O 1
ATOM 3589 N N . ILE A 1 458 ? -25.290 10.209 35.921 1.00 95.69 458 ILE A N 1
ATOM 3590 C CA . ILE A 1 458 ? -26.693 9.906 36.255 1.00 95.69 458 ILE A CA 1
ATOM 3591 C C . ILE A 1 458 ? -27.230 10.908 37.280 1.00 95.69 458 ILE A C 1
ATOM 3593 O O . ILE A 1 458 ? -28.320 11.459 37.103 1.00 95.69 458 ILE A O 1
ATOM 3597 N N . THR A 1 459 ? -26.463 11.183 38.337 1.00 95.50 459 THR A N 1
ATOM 3598 C CA . THR A 1 459 ? -26.869 12.137 39.380 1.00 95.50 459 THR A CA 1
ATOM 3599 C C . THR A 1 459 ? -27.053 13.538 38.801 1.00 95.50 459 THR A C 1
ATOM 3601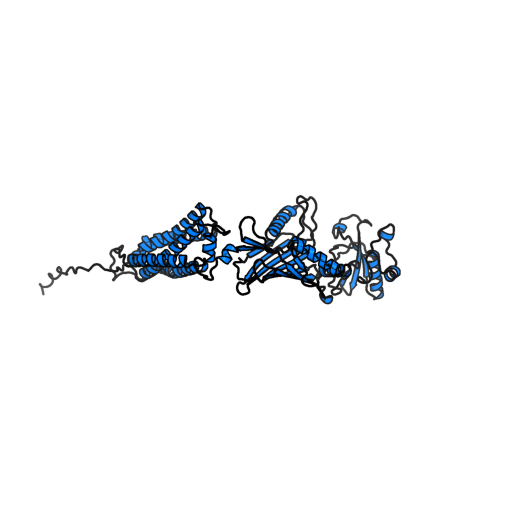 O O . THR A 1 459 ? -28.050 14.205 39.086 1.00 95.50 459 THR A O 1
ATOM 3604 N N . PHE A 1 460 ? -26.125 13.976 37.950 1.00 94.06 460 PHE A N 1
ATOM 3605 C CA . PHE A 1 460 ? -26.159 15.289 37.319 1.00 94.06 460 PHE A CA 1
ATOM 3606 C C . PHE A 1 460 ? -27.296 15.409 36.296 1.00 94.06 460 PHE A C 1
ATOM 3608 O O . PHE A 1 460 ? -27.954 16.448 36.244 1.00 94.06 460 PHE A O 1
ATOM 3615 N N . LEU A 1 461 ? -27.601 14.340 35.549 1.00 95.38 461 LEU A N 1
ATOM 3616 C CA . LEU A 1 461 ? -28.758 14.270 34.651 1.00 95.38 461 LEU A CA 1
ATOM 3617 C C . LEU A 1 461 ? -30.074 14.449 35.420 1.00 95.38 461 LEU A C 1
ATOM 3619 O O . LEU A 1 461 ? -30.903 15.279 35.046 1.00 95.38 461 LEU A O 1
ATOM 3623 N N . VAL A 1 462 ? -30.261 13.709 36.515 1.00 96.38 462 VAL A N 1
ATOM 3624 C CA . VAL A 1 462 ? -31.465 13.827 37.354 1.00 96.38 462 VAL A CA 1
ATOM 3625 C C . VAL A 1 462 ? -31.562 15.217 37.983 1.00 96.38 462 VAL A C 1
ATOM 3627 O O . VAL A 1 462 ? -32.639 15.821 37.985 1.00 96.38 462 VAL A O 1
ATOM 3630 N N . PHE A 1 463 ? -30.441 15.751 38.475 1.00 95.69 463 PHE A N 1
ATOM 3631 C CA . PHE A 1 463 ? -30.384 17.102 39.024 1.00 95.69 463 PHE A CA 1
ATOM 3632 C C . PHE A 1 463 ? -30.789 18.151 37.984 1.00 95.69 463 PHE A C 1
ATOM 3634 O O . PHE A 1 463 ? -31.612 19.017 38.281 1.00 95.69 463 PHE A O 1
ATOM 3641 N N . ASN A 1 464 ? -30.284 18.028 36.756 1.00 94.94 464 ASN A N 1
ATOM 3642 C CA . ASN A 1 464 ? -30.638 18.898 35.644 1.00 94.94 464 ASN A CA 1
ATOM 3643 C C . ASN A 1 464 ? -32.145 18.852 35.340 1.00 94.94 464 ASN A C 1
ATOM 3645 O O . ASN A 1 464 ? -32.792 19.898 35.289 1.00 94.94 464 ASN A O 1
ATOM 3649 N N . LEU A 1 465 ? -32.728 17.654 35.219 1.00 95.56 465 LEU A N 1
ATOM 3650 C CA . LEU A 1 465 ? -34.154 17.488 34.914 1.00 95.56 465 LEU A CA 1
ATOM 3651 C C . LEU A 1 465 ? -35.053 18.139 35.971 1.00 95.56 465 LEU A C 1
ATOM 3653 O O . LEU A 1 465 ? -36.002 18.852 35.635 1.00 95.56 465 LEU A O 1
ATOM 3657 N N . VAL A 1 466 ? -34.749 17.941 37.255 1.00 95.44 466 VAL A N 1
ATOM 3658 C CA . VAL A 1 466 ? -35.510 18.586 38.334 1.00 95.44 466 VAL A CA 1
ATOM 3659 C C . VAL A 1 466 ? -35.299 20.091 38.333 1.00 95.44 466 VAL A C 1
ATOM 3661 O O . VAL A 1 466 ? -36.264 20.838 38.498 1.00 95.44 466 VAL A O 1
ATOM 3664 N N . LEU A 1 467 ? -34.076 20.553 38.083 1.00 95.81 467 LEU A N 1
ATOM 3665 C CA . LEU A 1 467 ? -33.780 21.974 37.980 1.00 95.81 467 LEU A CA 1
ATOM 3666 C C . LEU A 1 467 ? -34.540 22.630 36.821 1.00 95.81 467 LEU A C 1
ATOM 3668 O O . LEU A 1 467 ? -35.077 23.716 37.011 1.00 95.81 467 LEU A O 1
ATOM 3672 N N . ALA A 1 468 ? -34.689 21.956 35.677 1.00 95.19 468 ALA A N 1
ATOM 3673 C CA . ALA A 1 468 ? -35.505 22.419 34.554 1.00 95.19 468 ALA A CA 1
ATOM 3674 C C . ALA A 1 468 ? -36.980 22.588 34.946 1.00 95.19 468 ALA A C 1
ATOM 3676 O O . ALA A 1 468 ? -37.587 23.628 34.675 1.00 95.19 468 ALA A O 1
ATOM 3677 N N . VAL A 1 469 ? -37.545 21.609 35.660 1.00 94.62 469 VAL A N 1
ATOM 3678 C CA . VAL A 1 469 ? -38.923 21.691 36.174 1.00 94.62 469 VAL A CA 1
ATOM 3679 C C . VAL A 1 469 ? -39.076 22.850 37.162 1.00 94.62 469 VAL A C 1
ATOM 3681 O O . VAL A 1 469 ? -40.030 23.624 37.060 1.00 94.62 469 VAL A O 1
ATOM 3684 N N . LEU A 1 470 ? -38.144 22.999 38.107 1.00 94.00 470 LEU A N 1
ATOM 3685 C CA . LEU A 1 470 ? -38.163 24.089 39.088 1.00 94.00 470 LEU A CA 1
ATOM 3686 C C . LEU A 1 470 ? -38.009 25.461 38.415 1.00 94.00 470 LEU A C 1
ATOM 3688 O O . LEU A 1 470 ? -38.690 26.413 38.808 1.00 94.00 470 LEU A O 1
ATOM 3692 N N . PHE A 1 471 ? -37.172 25.546 37.379 1.00 95.44 471 PHE A N 1
ATOM 3693 C CA . PHE A 1 471 ? -36.935 26.752 36.590 1.00 95.44 471 PHE A CA 1
ATOM 3694 C C . PHE A 1 471 ? -38.215 27.209 35.885 1.00 95.44 471 PHE A C 1
ATOM 3696 O O . PHE A 1 471 ? -38.621 28.361 36.038 1.00 95.44 471 PHE A O 1
ATOM 3703 N N . ILE A 1 472 ? -38.910 26.297 35.194 1.00 93.56 472 ILE A N 1
ATOM 3704 C CA . ILE A 1 472 ? -40.193 26.585 34.526 1.00 93.56 472 ILE A CA 1
ATOM 3705 C C . ILE A 1 472 ? -41.263 26.992 35.549 1.00 93.56 472 ILE A C 1
ATOM 3707 O O . ILE A 1 472 ? -42.036 27.921 35.312 1.00 93.56 472 ILE A O 1
ATOM 3711 N N . LYS A 1 473 ? -41.277 26.349 36.724 1.00 92.25 473 LYS A N 1
ATOM 3712 C CA . LYS A 1 473 ? -42.186 26.689 37.832 1.00 92.25 473 LYS A CA 1
ATOM 3713 C C . LYS A 1 473 ? -41.805 27.968 38.587 1.00 92.25 473 LYS A C 1
ATOM 3715 O O . LYS A 1 473 ? -42.513 28.325 39.526 1.00 92.25 473 LYS A O 1
ATOM 3720 N N . ARG A 1 474 ? -40.727 28.661 38.195 1.00 92.19 474 ARG A N 1
ATOM 3721 C CA . ARG A 1 474 ? -40.257 29.917 38.807 1.00 92.19 474 ARG A CA 1
ATOM 3722 C C . ARG A 1 474 ? -40.008 29.808 40.319 1.00 92.19 474 ARG A C 1
ATOM 3724 O O . ARG A 1 474 ? -40.317 30.720 41.085 1.00 92.19 474 ARG A O 1
ATOM 3731 N N . ARG A 1 475 ? -39.454 28.672 40.748 1.00 91.25 475 ARG A N 1
ATOM 3732 C CA . ARG A 1 475 ? -39.293 28.332 42.170 1.00 91.25 475 ARG A CA 1
ATOM 3733 C C . ARG A 1 475 ? -38.180 29.132 42.839 1.00 91.25 475 ARG A C 1
ATOM 3735 O O . ARG A 1 475 ? -37.128 29.323 42.235 1.00 91.25 475 ARG A O 1
ATOM 3742 N N . THR A 1 476 ? -38.379 29.532 44.094 1.00 91.00 476 THR A N 1
ATOM 3743 C CA . THR A 1 476 ? -37.401 30.323 44.875 1.00 91.00 476 THR A CA 1
ATOM 3744 C C . THR A 1 476 ? -36.051 29.629 45.067 1.00 91.00 476 THR A C 1
ATOM 3746 O O . THR A 1 476 ? -35.035 30.298 45.229 1.00 91.00 476 THR A O 1
ATOM 3749 N N . SER A 1 477 ? -36.005 28.295 45.002 1.00 91.75 477 SER A N 1
ATOM 3750 C CA . SER A 1 477 ? -34.771 27.504 45.084 1.00 91.75 477 SER A CA 1
ATOM 3751 C C . SER A 1 477 ? -33.907 27.547 43.818 1.00 91.75 477 SER A C 1
ATOM 3753 O O . SER A 1 477 ? -32.736 27.181 43.864 1.00 91.75 477 SER A O 1
ATOM 3755 N N . VAL A 1 478 ? -34.432 28.005 42.679 1.00 94.00 478 VAL A N 1
ATOM 3756 C CA . VAL A 1 478 ? -33.721 27.932 41.391 1.00 94.00 478 VAL A CA 1
ATOM 3757 C C . VAL A 1 478 ? -32.412 28.726 41.371 1.00 94.00 478 VAL A C 1
ATOM 3759 O O . VAL A 1 478 ? -31.421 28.161 40.914 1.00 94.00 478 VAL A O 1
ATOM 3762 N N . PRO A 1 479 ? -32.324 29.983 41.853 1.00 92.44 479 PRO A N 1
ATOM 3763 C CA . PRO A 1 479 ? -31.077 30.743 41.774 1.00 92.44 479 PRO A CA 1
ATOM 3764 C C . PRO A 1 479 ? -29.911 30.057 42.495 1.00 92.44 479 PRO A C 1
ATOM 3766 O O . PRO A 1 479 ? -28.815 29.991 41.943 1.00 92.44 479 PRO A O 1
ATOM 3769 N N . SER A 1 480 ? -30.141 29.492 43.686 1.00 91.50 480 SER A N 1
ATOM 3770 C CA . SER A 1 480 ? -29.099 28.777 44.433 1.00 91.50 480 SER A CA 1
ATOM 3771 C C . SER A 1 480 ? -28.734 27.446 43.772 1.00 91.50 480 SER A C 1
ATOM 3773 O O . SER A 1 480 ? -27.550 27.143 43.616 1.00 91.50 480 SER A O 1
ATOM 3775 N N . LEU A 1 481 ? -29.725 26.678 43.310 1.00 94.25 481 LEU A N 1
ATOM 3776 C CA . LEU A 1 481 ? -29.490 25.399 42.637 1.00 94.25 481 LEU A CA 1
ATOM 3777 C C . LEU A 1 481 ? -28.805 25.563 41.275 1.00 94.25 481 LEU A C 1
ATOM 3779 O O . LEU A 1 481 ? -27.946 24.760 40.929 1.00 94.25 481 LEU A O 1
ATOM 3783 N N . MET A 1 482 ? -29.104 26.625 40.527 1.00 94.50 482 MET A N 1
ATOM 3784 C CA . MET A 1 482 ? -28.411 26.938 39.275 1.00 94.50 482 MET A CA 1
ATOM 3785 C C . MET A 1 482 ? -26.941 27.312 39.501 1.00 94.50 482 MET A C 1
ATOM 3787 O O . MET A 1 482 ? -26.091 26.958 38.686 1.00 94.50 482 MET A O 1
ATOM 3791 N N . VAL A 1 483 ? -26.616 27.998 40.603 1.00 93.50 483 VAL A N 1
ATOM 3792 C CA . VAL A 1 483 ? -25.212 28.257 40.966 1.00 93.50 483 VAL A CA 1
ATOM 3793 C C . VAL A 1 483 ? -24.489 26.941 41.239 1.00 93.50 483 VAL A C 1
ATOM 3795 O O . VAL A 1 483 ? -23.419 26.717 40.679 1.00 93.50 483 VAL A O 1
ATOM 3798 N N . ILE A 1 484 ? -25.096 26.048 42.027 1.00 94.38 484 ILE A N 1
ATOM 3799 C CA . ILE A 1 484 ? -24.547 24.709 42.284 1.00 94.38 484 ILE A CA 1
ATOM 3800 C C . ILE A 1 484 ? -24.361 23.948 40.967 1.00 94.38 484 ILE A C 1
ATOM 3802 O O . ILE A 1 484 ? -23.295 23.391 40.736 1.00 94.38 484 ILE A O 1
ATOM 3806 N N . PHE A 1 485 ? -25.347 23.985 40.070 1.00 94.81 485 PHE A N 1
ATOM 3807 C CA . PHE A 1 485 ? -25.283 23.336 38.762 1.00 94.81 485 PHE A CA 1
ATOM 3808 C C . PHE A 1 485 ? -24.086 23.794 37.925 1.00 94.81 485 PHE A C 1
ATOM 3810 O O . PHE A 1 485 ? -23.313 22.957 37.463 1.00 94.81 485 PHE A O 1
ATOM 3817 N N . TYR A 1 486 ? -23.880 25.104 37.773 1.00 95.12 486 TYR A N 1
ATOM 3818 C CA . TYR A 1 486 ? -22.751 25.617 36.994 1.00 95.12 486 TYR A CA 1
ATOM 3819 C C . TYR A 1 486 ? -21.398 25.367 37.662 1.00 95.12 486 TYR A C 1
ATOM 3821 O O . TYR A 1 486 ? -20.426 25.063 36.972 1.00 95.12 486 TYR A O 1
ATOM 3829 N N . VAL A 1 487 ? -21.327 25.462 38.992 1.00 94.38 487 VAL A N 1
ATOM 3830 C CA . VAL A 1 487 ? -20.097 25.170 39.740 1.00 94.38 487 VAL A CA 1
ATOM 3831 C C . VAL A 1 487 ? -19.737 23.689 39.620 1.00 94.38 487 VAL A C 1
ATOM 3833 O O . VAL A 1 487 ? -18.604 23.370 39.269 1.00 94.38 487 VAL A O 1
ATOM 3836 N N . CYS A 1 488 ? -20.691 22.782 39.831 1.00 93.69 488 CYS A N 1
ATOM 3837 C CA . CYS A 1 488 ? -20.481 21.345 39.661 1.00 93.69 488 CYS A CA 1
ATOM 3838 C C . CYS A 1 488 ? -20.148 20.983 38.207 1.00 93.69 488 CYS A C 1
ATOM 3840 O O . CYS A 1 488 ? -19.225 20.207 37.987 1.00 93.69 488 CYS A O 1
ATOM 3842 N N . GLY A 1 489 ? -20.816 21.589 37.219 1.00 91.25 489 GLY A N 1
ATOM 3843 C CA . GLY A 1 489 ? -20.535 21.363 35.795 1.00 91.25 489 GLY A CA 1
ATOM 3844 C C . GLY A 1 489 ? -19.132 21.798 35.347 1.00 91.25 489 GLY A C 1
ATOM 3845 O O . GLY A 1 489 ? -18.652 21.354 34.306 1.00 91.25 489 GLY A O 1
ATOM 3846 N N . PHE A 1 490 ? -18.457 22.644 36.130 1.00 92.62 490 PHE A N 1
ATOM 3847 C CA . PHE A 1 490 ? -17.039 22.956 35.957 1.00 92.62 490 PHE A CA 1
ATOM 3848 C C . PHE A 1 490 ? -16.134 22.055 36.808 1.00 92.62 490 PHE A C 1
ATOM 3850 O O . PHE A 1 490 ? -15.171 21.501 36.288 1.00 92.62 490 PHE A O 1
ATOM 3857 N N . LEU A 1 491 ? -16.427 21.898 38.102 1.00 93.44 491 LEU A N 1
ATOM 3858 C CA . LEU A 1 491 ? -15.543 21.190 39.031 1.00 93.44 491 LEU A CA 1
ATOM 3859 C C . LEU A 1 491 ? -15.477 19.682 38.778 1.00 93.44 491 LEU A C 1
ATOM 3861 O O . LEU A 1 491 ? -14.414 19.103 38.967 1.00 93.44 491 LEU A O 1
ATOM 3865 N N . LEU A 1 492 ? -16.573 19.042 38.362 1.00 91.50 492 LEU A N 1
ATOM 3866 C CA . LEU A 1 492 ? -16.605 17.589 38.175 1.00 91.50 492 LEU A CA 1
ATOM 3867 C C . LEU A 1 492 ? -15.638 17.124 37.066 1.00 91.50 492 LEU A C 1
ATOM 3869 O O . LEU A 1 492 ? -14.776 16.308 37.386 1.00 91.50 492 LEU A O 1
ATOM 3873 N N . PRO A 1 493 ? -15.646 17.703 35.843 1.00 89.19 493 PRO A N 1
ATOM 3874 C CA . PRO A 1 493 ? -14.640 17.375 34.827 1.00 89.19 493 PRO A CA 1
ATOM 3875 C C . PRO A 1 493 ? -13.198 17.687 35.258 1.00 89.19 493 PRO A C 1
ATOM 3877 O O . PRO A 1 493 ? -12.267 16.979 34.891 1.00 89.19 493 PRO A O 1
ATOM 3880 N N . VAL A 1 494 ? -12.989 18.744 36.056 1.00 90.69 494 VAL A N 1
ATOM 3881 C CA . VAL A 1 494 ? -11.654 19.088 36.583 1.00 90.69 494 VAL A CA 1
ATOM 3882 C C . VAL A 1 494 ? -11.152 18.019 37.550 1.00 90.69 494 VAL A C 1
ATOM 3884 O O . VAL A 1 494 ? -9.984 17.638 37.489 1.00 90.69 494 VAL A O 1
ATOM 3887 N N . LEU A 1 495 ? -12.017 17.548 38.450 1.00 91.00 495 LEU A N 1
ATOM 3888 C CA . LEU A 1 495 ? -11.682 16.503 39.416 1.00 91.00 495 LEU A CA 1
ATOM 3889 C C . LEU A 1 495 ? -11.433 15.161 38.730 1.00 91.00 495 LEU A C 1
ATOM 3891 O O . LEU A 1 495 ? -10.520 14.445 39.129 1.00 91.00 495 LEU A O 1
ATOM 3895 N N . GLU A 1 496 ? -12.203 14.848 37.693 1.00 88.25 496 GLU A N 1
ATOM 3896 C CA . GLU A 1 496 ? -12.006 13.663 36.862 1.00 88.25 496 GLU A CA 1
ATOM 3897 C C . GLU A 1 496 ? -10.651 13.697 36.147 1.00 88.25 496 GLU A C 1
ATOM 3899 O O . GLU A 1 496 ? -9.835 12.798 36.349 1.00 88.25 496 GLU A O 1
ATOM 3904 N N . TYR A 1 497 ? -10.350 14.785 35.427 1.00 88.56 497 TYR A N 1
ATOM 3905 C CA . TYR A 1 497 ? -9.054 14.991 34.773 1.00 88.56 497 TYR A CA 1
ATOM 3906 C C . TYR A 1 497 ? -7.890 14.869 35.769 1.00 88.56 497 TYR A C 1
ATOM 3908 O O . TYR A 1 497 ? -6.900 14.178 35.518 1.00 88.56 497 TYR A O 1
ATOM 3916 N N . ALA A 1 498 ? -8.005 15.525 36.929 1.00 89.12 498 ALA A N 1
ATOM 3917 C CA . ALA A 1 498 ? -6.982 15.476 37.969 1.00 89.12 498 ALA A CA 1
ATOM 3918 C C . ALA A 1 498 ? -6.822 14.064 38.553 1.00 89.12 498 ALA A C 1
ATOM 3920 O O . ALA A 1 498 ? -5.696 13.634 38.796 1.00 89.12 498 ALA A O 1
ATOM 3921 N N . GLY A 1 499 ? -7.925 13.336 38.750 1.00 88.44 499 GLY A N 1
ATOM 3922 C CA . GLY A 1 499 ? -7.923 11.953 39.219 1.00 88.44 499 GLY A CA 1
ATOM 3923 C C . GLY A 1 499 ? -7.251 11.009 38.226 1.00 88.44 499 GLY A C 1
ATOM 3924 O O . GLY A 1 499 ? -6.369 10.244 38.614 1.00 88.44 499 GLY A O 1
ATOM 3925 N N . MET A 1 500 ? -7.592 11.114 36.940 1.00 87.19 500 MET A N 1
ATOM 3926 C CA . MET A 1 500 ? -6.952 10.334 35.878 1.00 87.19 500 MET A CA 1
ATOM 3927 C C . MET A 1 500 ? -5.454 10.634 35.785 1.00 87.19 500 MET A C 1
ATOM 3929 O O . MET A 1 500 ? -4.640 9.710 35.774 1.00 87.19 500 MET A O 1
ATOM 3933 N N . SER A 1 501 ? -5.073 11.915 35.819 1.00 86.31 501 SER A N 1
ATOM 3934 C CA . SER A 1 501 ? -3.667 12.323 35.800 1.00 86.31 501 SER A CA 1
ATOM 3935 C C . SER A 1 501 ? -2.896 11.837 37.032 1.00 86.31 501 SER A C 1
ATOM 3937 O O . SER A 1 501 ? -1.754 11.406 36.889 1.00 86.31 501 SER A O 1
ATOM 3939 N N . ALA A 1 502 ? -3.492 11.874 38.228 1.00 88.06 502 ALA A N 1
ATOM 3940 C CA . ALA A 1 502 ? -2.858 11.390 39.458 1.00 88.06 502 ALA A CA 1
ATOM 3941 C C . ALA A 1 502 ? -2.642 9.867 39.452 1.00 88.06 502 ALA A C 1
ATOM 3943 O O . ALA A 1 502 ? -1.716 9.371 40.093 1.00 88.06 502 ALA A O 1
ATOM 3944 N N . LEU A 1 503 ? -3.480 9.135 38.716 1.00 85.81 503 LEU A N 1
ATOM 3945 C CA . LEU A 1 503 ? -3.393 7.687 38.538 1.00 85.81 503 LEU A CA 1
ATOM 3946 C C . LEU A 1 503 ? -2.547 7.275 37.318 1.00 85.81 503 LEU A C 1
ATOM 3948 O O . LEU A 1 503 ? -2.486 6.088 37.010 1.00 85.81 503 LEU A O 1
ATOM 3952 N N . ASN A 1 504 ? -1.884 8.224 36.638 1.00 83.62 504 ASN A N 1
ATOM 3953 C CA . ASN A 1 504 ? -1.147 8.005 35.383 1.00 83.62 504 ASN A CA 1
ATOM 3954 C C . ASN A 1 504 ? -1.988 7.319 34.287 1.00 83.62 504 ASN A C 1
ATOM 3956 O O . ASN A 1 504 ? -1.471 6.532 33.493 1.00 83.62 504 ASN A O 1
ATOM 3960 N N . LEU A 1 505 ? -3.290 7.605 34.250 1.00 79.81 505 LEU A N 1
ATOM 3961 C CA . LEU A 1 505 ? -4.196 7.123 33.209 1.00 79.81 505 LEU A CA 1
ATOM 3962 C C . LEU A 1 505 ? -4.117 8.035 31.968 1.00 79.81 505 LEU A C 1
ATOM 3964 O O . LEU A 1 505 ? -3.782 9.213 32.103 1.00 79.81 505 LEU A O 1
ATOM 3968 N N . PRO A 1 506 ? -4.397 7.517 30.756 1.00 73.62 506 PRO A N 1
ATOM 3969 C CA . PRO A 1 506 ? -4.372 8.313 29.527 1.00 73.62 506 PRO A CA 1
ATOM 3970 C C . PRO A 1 506 ? -5.425 9.429 29.566 1.00 73.62 506 PRO A C 1
ATOM 3972 O O . PRO A 1 506 ? -6.565 9.177 29.940 1.00 73.62 506 PRO A O 1
ATOM 3975 N N . VAL A 1 507 ? -5.050 10.647 29.158 1.00 75.88 507 VAL A N 1
ATOM 3976 C CA . VAL A 1 507 ? -5.925 11.835 29.175 1.00 75.88 507 VAL A CA 1
ATOM 3977 C C . VAL A 1 507 ? -5.892 12.545 27.818 1.00 75.88 507 VAL A C 1
ATOM 3979 O O . VAL A 1 507 ? -4.815 12.666 27.226 1.00 75.88 507 VAL A O 1
ATOM 3982 N N . ASP A 1 508 ? -7.040 13.018 27.318 1.00 70.81 508 ASP A N 1
ATOM 3983 C CA . ASP A 1 508 ? -7.146 13.682 26.011 1.00 70.81 508 ASP A CA 1
ATOM 3984 C C . ASP A 1 508 ? -7.042 15.218 26.141 1.00 70.81 508 ASP A C 1
ATOM 3986 O O . ASP A 1 508 ? -7.575 15.860 27.048 1.00 70.81 508 ASP A O 1
ATOM 3990 N N . ASN A 1 509 ? -6.383 15.857 25.173 1.00 69.94 509 ASN A N 1
ATOM 3991 C CA . ASN A 1 509 ? -6.326 17.314 25.058 1.00 69.94 509 ASN A CA 1
ATOM 3992 C C . ASN A 1 509 ? -7.701 17.947 24.762 1.00 69.94 509 ASN A C 1
ATOM 3994 O O . ASN A 1 509 ? -7.884 19.151 24.994 1.00 69.94 509 ASN A O 1
ATOM 3998 N N . SER A 1 510 ? -8.673 17.188 24.241 1.00 67.31 510 SER A N 1
ATOM 3999 C CA . SER A 1 510 ? -10.058 17.662 24.098 1.00 67.31 510 SER A CA 1
ATOM 4000 C C . SER A 1 510 ? -10.708 18.019 25.436 1.00 67.31 510 SER A C 1
ATOM 4002 O O . SER A 1 510 ? -11.527 18.948 25.478 1.00 67.31 510 SER A O 1
ATOM 4004 N N . ASP A 1 511 ? -10.296 17.364 26.522 1.00 71.00 511 ASP A N 1
ATOM 4005 C CA . ASP A 1 511 ? -10.905 17.499 27.849 1.00 71.00 511 ASP A CA 1
ATOM 4006 C C . ASP A 1 511 ? -10.638 18.891 28.433 1.00 71.00 511 ASP A C 1
ATOM 4008 O O . ASP A 1 511 ? -11.545 19.568 28.928 1.00 71.00 511 ASP A O 1
ATOM 4012 N N . ILE A 1 512 ? -9.430 19.416 28.205 1.00 78.69 512 ILE A N 1
ATOM 4013 C CA . ILE A 1 512 ? -9.019 20.770 28.607 1.00 78.69 512 ILE A CA 1
ATOM 4014 C C . ILE A 1 512 ? -9.901 21.838 27.939 1.00 78.69 512 ILE A C 1
ATOM 4016 O O . ILE A 1 512 ? -10.294 22.831 28.564 1.00 78.69 512 ILE A O 1
ATOM 4020 N N . ARG A 1 513 ? -10.262 21.644 26.663 1.00 80.81 513 ARG A N 1
ATOM 4021 C CA . ARG A 1 513 ? -11.136 22.580 25.934 1.00 80.81 513 ARG A CA 1
ATOM 4022 C C . ARG A 1 513 ? -12.561 22.563 26.491 1.00 80.81 513 ARG A C 1
ATOM 4024 O O . ARG A 1 513 ? -13.193 23.622 26.560 1.00 80.81 513 ARG A O 1
ATOM 4031 N N . GLY A 1 514 ? -13.066 21.389 26.873 1.00 82.62 514 GLY A N 1
ATOM 4032 C CA . GLY A 1 514 ? -14.359 21.232 27.542 1.00 82.62 514 GLY A CA 1
ATOM 4033 C C . GLY A 1 514 ? -14.397 21.961 28.885 1.00 82.62 514 GLY A C 1
ATOM 4034 O O . GLY A 1 514 ? -15.276 22.796 29.109 1.00 82.62 514 GLY A O 1
ATOM 4035 N N . MET A 1 515 ? -13.376 21.748 29.720 1.00 87.88 515 MET A N 1
ATOM 4036 C CA . MET A 1 515 ? -13.222 22.412 31.020 1.00 87.88 515 MET A CA 1
ATOM 4037 C C . MET A 1 515 ? -13.203 23.941 30.890 1.00 87.88 515 MET A C 1
ATOM 4039 O O . MET A 1 515 ? -13.876 24.639 31.652 1.00 87.88 515 MET A O 1
ATOM 4043 N N . TRP A 1 516 ? -12.497 24.475 29.884 1.00 88.38 516 TRP A N 1
ATOM 4044 C CA . TRP A 1 516 ? -12.462 25.918 29.630 1.00 88.38 516 TRP A CA 1
ATOM 4045 C C . TRP A 1 516 ? -13.840 26.490 29.270 1.00 88.38 516 TRP A C 1
ATOM 4047 O O . TRP A 1 516 ? -14.216 27.566 29.739 1.00 88.38 516 TRP A O 1
ATOM 4057 N N . ARG A 1 517 ? -14.641 25.762 28.479 1.00 87.75 517 ARG A N 1
ATOM 4058 C CA . ARG A 1 517 ? -16.018 26.171 28.152 1.00 87.75 517 ARG A CA 1
ATOM 4059 C C . ARG A 1 517 ? -16.919 26.170 29.386 1.00 87.75 517 ARG A C 1
ATOM 4061 O O . ARG A 1 517 ? -17.670 27.131 29.572 1.00 87.75 517 ARG A O 1
ATOM 4068 N N . SER A 1 518 ? -16.831 25.147 30.236 1.00 90.06 518 SER A N 1
ATOM 4069 C CA . SER A 1 518 ? -17.589 25.090 31.494 1.00 90.06 518 SER A CA 1
ATOM 4070 C C . SER A 1 518 ? -17.192 26.217 32.449 1.00 90.06 518 SER A C 1
ATOM 4072 O O . SER A 1 518 ? -18.068 26.848 33.041 1.00 90.06 518 SER A O 1
ATOM 4074 N N . PHE A 1 519 ? -15.897 26.547 32.528 1.00 94.06 519 PHE A N 1
ATOM 4075 C CA . PHE A 1 519 ? -15.399 27.679 33.311 1.00 94.06 519 PHE A CA 1
ATOM 4076 C C . PHE A 1 519 ? -15.995 29.011 32.845 1.00 94.06 519 PHE A C 1
ATOM 4078 O O . PHE A 1 519 ? -16.579 29.739 33.646 1.00 94.06 519 PHE A O 1
ATOM 4085 N N . VAL A 1 520 ? -15.902 29.317 31.545 1.00 93.81 520 VAL A N 1
ATOM 4086 C CA . VAL A 1 520 ? -16.457 30.559 30.975 1.00 93.81 520 VAL A CA 1
ATOM 4087 C C . VAL A 1 520 ? -17.970 30.631 31.199 1.00 93.81 520 VAL A C 1
ATOM 4089 O O . VAL A 1 520 ? -18.495 31.676 31.580 1.00 93.81 520 VAL A O 1
ATOM 4092 N N . THR A 1 521 ? -18.669 29.508 31.026 1.00 91.19 521 THR A N 1
ATOM 4093 C CA . THR A 1 521 ? -20.117 29.407 31.254 1.00 91.19 521 THR A CA 1
ATOM 4094 C C . THR A 1 521 ? -20.471 29.729 32.709 1.00 91.19 521 THR A C 1
ATOM 4096 O O . THR A 1 521 ? -21.338 30.570 32.958 1.00 91.19 521 THR A O 1
ATOM 4099 N N . ALA A 1 522 ? -19.765 29.136 33.676 1.00 93.19 522 ALA A N 1
ATOM 4100 C CA . ALA A 1 522 ? -19.962 29.426 35.093 1.00 93.19 522 ALA A CA 1
ATOM 4101 C C . ALA A 1 522 ? -19.612 30.886 35.436 1.00 93.19 522 ALA A C 1
ATOM 4103 O O . ALA A 1 522 ? -20.377 31.549 36.135 1.00 93.19 522 ALA A O 1
ATOM 4104 N N . ALA A 1 523 ? -18.515 31.420 34.891 1.00 93.88 523 ALA A N 1
ATOM 4105 C CA . ALA A 1 523 ? -18.072 32.796 35.120 1.00 93.88 523 ALA A CA 1
ATOM 4106 C C . ALA A 1 523 ? -19.070 33.851 34.607 1.00 93.88 523 ALA A C 1
ATOM 4108 O O . ALA A 1 523 ? -19.135 34.949 35.159 1.00 93.88 523 ALA A O 1
ATOM 4109 N N . ILE A 1 524 ? -19.870 33.523 33.588 1.00 94.12 524 ILE A N 1
ATOM 4110 C CA . ILE A 1 524 ? -20.938 34.392 33.076 1.00 94.12 524 ILE A CA 1
ATOM 4111 C C . ILE A 1 524 ? -22.212 34.232 33.912 1.00 94.12 524 ILE A C 1
ATOM 4113 O O . ILE A 1 524 ? -22.778 35.217 34.399 1.00 94.12 524 ILE A O 1
ATOM 4117 N N . TRP A 1 525 ? -22.685 32.995 34.080 1.00 94.75 525 TRP A N 1
ATOM 4118 C CA . TRP A 1 525 ? -24.028 32.758 34.604 1.00 94.75 525 TRP A CA 1
ATOM 4119 C C . TRP A 1 525 ? -24.119 32.805 36.126 1.00 94.75 525 TRP A C 1
ATOM 4121 O O . TRP A 1 525 ? -25.140 33.260 36.639 1.00 94.75 525 TRP A O 1
ATOM 4131 N N . VAL A 1 526 ? -23.075 32.413 36.861 1.00 93.81 526 VAL A N 1
ATOM 4132 C CA . VAL A 1 526 ? -23.087 32.461 38.334 1.00 93.81 526 VAL A CA 1
ATOM 4133 C C . VAL A 1 526 ? -23.247 33.903 38.846 1.00 93.81 526 VAL A C 1
ATOM 4135 O O . VAL A 1 526 ? -24.167 34.145 39.634 1.00 93.81 526 VAL A O 1
ATOM 4138 N N . PRO A 1 527 ? -22.468 34.905 38.380 1.00 94.19 527 PRO A N 1
ATOM 4139 C CA . PRO A 1 527 ? -22.692 36.295 38.778 1.00 94.19 527 PRO A CA 1
ATOM 4140 C C . PRO A 1 527 ? -24.058 36.832 38.346 1.00 94.19 527 PRO A C 1
ATOM 4142 O O . PRO A 1 527 ? -24.681 37.575 39.106 1.00 94.19 527 PRO A O 1
ATOM 4145 N N . TYR A 1 528 ? -24.536 36.452 37.155 1.00 93.38 528 TYR A N 1
ATOM 4146 C CA . TYR A 1 528 ? -25.854 36.856 36.662 1.00 93.38 528 TYR A CA 1
ATOM 4147 C C . TYR A 1 528 ? -26.975 36.355 37.582 1.00 93.38 528 TYR A C 1
ATOM 4149 O O . TYR A 1 528 ? -27.818 37.147 38.001 1.00 93.38 528 TYR A O 1
ATOM 4157 N N . LEU A 1 529 ? -26.947 35.076 37.962 1.00 90.69 529 LEU A N 1
ATOM 4158 C CA . LEU A 1 529 ? -27.940 34.462 38.846 1.00 90.69 529 LEU A CA 1
ATOM 4159 C C . LEU A 1 529 ? -27.938 35.059 40.256 1.00 90.69 529 LEU A C 1
ATOM 4161 O O . LEU A 1 529 ? -28.992 35.168 40.875 1.00 90.69 529 LEU A O 1
ATOM 4165 N N . TYR A 1 530 ? -26.776 35.480 40.755 1.00 86.94 530 TYR A N 1
ATOM 4166 C CA . TYR A 1 530 ? -26.669 36.054 42.095 1.00 86.94 530 TYR A CA 1
ATOM 4167 C C . TYR A 1 530 ? -27.029 37.550 42.148 1.00 86.94 530 TYR A C 1
ATOM 4169 O O . TYR A 1 530 ? -27.673 38.015 43.092 1.00 86.94 530 TYR A O 1
ATOM 4177 N N . LYS A 1 531 ? -26.608 38.333 41.143 1.00 88.25 531 LYS A N 1
ATOM 4178 C CA . LYS A 1 531 ? -26.711 39.805 41.169 1.00 88.25 531 LYS A CA 1
ATOM 4179 C C . LYS A 1 531 ? -27.917 40.369 40.424 1.00 88.25 531 LYS A C 1
ATOM 4181 O O . LYS A 1 531 ? -28.318 41.492 40.717 1.00 88.25 531 LYS A O 1
ATOM 4186 N N . SER A 1 532 ? -28.483 39.648 39.458 1.00 90.94 532 SER A N 1
ATOM 4187 C CA . SER A 1 532 ? -29.544 40.196 38.612 1.00 90.94 532 SER A CA 1
ATOM 4188 C C . SER A 1 532 ? -30.835 40.430 39.396 1.00 90.94 532 SER A C 1
ATOM 4190 O O . SER A 1 532 ? -31.414 39.498 39.955 1.00 90.94 532 SER A O 1
ATOM 4192 N N . GLN A 1 533 ? -31.337 41.668 39.363 1.00 86.94 533 GLN A N 1
ATOM 4193 C CA . GLN A 1 533 ? -32.646 41.993 39.934 1.00 86.94 533 GLN A CA 1
ATOM 4194 C C . GLN A 1 533 ? -33.762 41.198 39.254 1.00 86.94 533 GLN A C 1
ATOM 4196 O O . GLN A 1 533 ? -34.684 40.726 39.908 1.00 86.94 533 GLN A O 1
ATOM 4201 N N . ARG A 1 534 ? -33.624 40.954 37.949 1.00 89.56 534 ARG A N 1
ATOM 4202 C CA . ARG A 1 534 ? -34.577 40.157 37.188 1.00 89.56 534 ARG A CA 1
ATOM 4203 C C . ARG A 1 534 ? -34.686 38.722 37.687 1.00 89.56 534 ARG A C 1
ATOM 4205 O O . ARG A 1 534 ? -35.789 38.196 37.782 1.00 89.56 534 ARG A O 1
ATOM 4212 N N . VAL A 1 535 ? -33.557 38.086 38.004 1.00 89.75 535 VAL A N 1
ATOM 4213 C CA . VAL A 1 535 ? -33.543 36.723 38.560 1.00 89.75 535 VAL A CA 1
ATOM 4214 C C . VAL A 1 535 ? -34.320 36.705 39.878 1.00 89.75 535 VAL A C 1
ATOM 4216 O O . VAL A 1 535 ? -35.211 35.875 40.043 1.00 89.75 535 VAL A O 1
ATOM 4219 N N . LYS A 1 536 ? -34.066 37.679 40.762 1.00 87.00 536 LYS A N 1
ATOM 4220 C CA . LYS A 1 536 ? -34.786 37.830 42.038 1.00 87.00 536 LYS A CA 1
ATOM 4221 C C . LYS A 1 536 ? -36.289 38.066 41.848 1.00 87.00 536 LYS A C 1
ATOM 4223 O O . LYS A 1 536 ? -37.080 37.481 42.573 1.00 87.00 536 LYS A O 1
ATOM 4228 N N . ASN A 1 537 ? -36.676 38.857 40.847 1.00 87.50 537 ASN A N 1
ATOM 4229 C CA . ASN A 1 537 ? -38.078 39.149 40.532 1.00 87.50 537 ASN A CA 1
ATOM 4230 C C . ASN A 1 537 ? -38.801 37.986 39.824 1.00 87.50 537 ASN A C 1
ATOM 4232 O O . ASN A 1 537 ? -40.027 37.917 39.853 1.00 87.50 537 ASN A O 1
ATOM 4236 N N . THR A 1 538 ? -38.066 37.095 39.149 1.00 89.94 538 THR A N 1
ATOM 4237 C CA . THR A 1 538 ? -38.645 35.980 38.379 1.00 89.94 538 THR A CA 1
ATOM 4238 C C . THR A 1 538 ? -38.890 34.757 39.261 1.00 89.94 538 THR A C 1
ATOM 4240 O O . THR A 1 538 ? -39.939 34.129 39.154 1.00 89.94 538 THR A O 1
ATOM 4243 N N . PHE A 1 539 ? -37.940 34.400 40.132 1.00 90.75 539 PHE A N 1
ATOM 4244 C CA . PHE A 1 539 ? -37.984 33.173 40.939 1.00 90.75 539 PHE A CA 1
ATOM 4245 C C . PHE A 1 539 ? -38.561 33.423 42.340 1.00 90.75 539 PHE A C 1
ATOM 4247 O O . PHE A 1 539 ? -37.839 33.391 43.334 1.00 90.75 539 PHE A O 1
ATOM 4254 N N . VAL A 1 540 ? -39.869 33.684 42.407 1.00 87.38 540 VAL A N 1
ATOM 4255 C CA . VAL A 1 540 ? -40.586 34.069 43.643 1.00 87.38 540 VAL A CA 1
ATOM 4256 C C . VAL A 1 540 ? -41.621 33.040 44.116 1.00 87.38 540 VAL A C 1
ATOM 4258 O O . VAL A 1 540 ? -42.257 33.235 45.148 1.00 87.38 540 VAL A O 1
ATOM 4261 N N . VAL A 1 541 ? -41.827 31.947 43.373 1.00 85.19 541 VAL A N 1
ATOM 4262 C CA . VAL A 1 541 ? -42.884 30.967 43.671 1.00 85.19 541 VAL A CA 1
ATOM 4263 C C . VAL A 1 541 ? -42.413 29.975 44.731 1.00 85.19 541 VAL A C 1
ATOM 4265 O O . VAL A 1 541 ? -41.436 29.256 44.516 1.00 85.19 541 VAL A O 1
ATOM 4268 N N . GLN A 1 542 ? -43.145 29.890 45.839 1.00 85.38 542 GLN A N 1
ATOM 4269 C CA . GLN A 1 542 ? -42.943 28.880 46.881 1.00 85.38 542 GLN A CA 1
ATOM 4270 C C . GLN A 1 542 ? -43.866 27.664 46.686 1.00 85.38 542 GLN A C 1
ATOM 4272 O O . GLN A 1 542 ? -44.888 27.740 46.001 1.00 85.38 542 GLN A O 1
ATOM 4277 N N . LEU A 1 543 ? -43.495 26.512 47.244 1.00 84.06 543 LEU A N 1
ATOM 4278 C CA . LEU A 1 543 ? -44.340 25.315 47.338 1.00 84.06 543 LEU A CA 1
ATOM 4279 C C . LEU A 1 543 ? -45.451 25.474 48.366 1.00 84.06 543 LEU A C 1
ATOM 4281 O O . LEU A 1 543 ? -46.572 25.047 48.102 1.00 84.06 543 LEU A O 1
ATOM 4285 N N . GLN A 1 544 ? -45.119 26.049 49.517 1.00 79.69 544 GLN A N 1
ATOM 4286 C CA . GLN A 1 544 ? -46.043 26.338 50.603 1.00 79.69 544 GLN A CA 1
ATOM 4287 C C . GLN A 1 544 ? -45.916 27.827 50.939 1.00 79.69 544 GLN A C 1
ATOM 4289 O O . GLN A 1 544 ? -45.059 28.197 51.742 1.00 79.69 544 GLN A O 1
ATOM 4294 N N . PRO A 1 545 ? -46.709 28.706 50.295 1.00 66.50 545 PRO A N 1
ATOM 4295 C CA . PRO A 1 545 ? -46.680 30.123 50.627 1.00 66.50 545 PRO A CA 1
ATOM 4296 C C . PRO A 1 545 ? -47.088 30.313 52.099 1.00 66.50 545 PRO A C 1
ATOM 4298 O O . PRO A 1 545 ? -48.014 29.633 52.557 1.00 66.50 545 PRO A O 1
ATOM 4301 N N . PRO A 1 546 ? -46.423 31.205 52.858 1.00 62.03 546 PRO A N 1
ATOM 4302 C CA . PRO A 1 546 ? -46.830 31.512 54.222 1.00 62.03 546 PRO A CA 1
ATOM 4303 C C . PRO A 1 546 ? -48.282 32.001 54.218 1.00 62.03 546 PRO A C 1
ATOM 4305 O O . PRO A 1 546 ? -48.667 32.808 53.371 1.00 62.03 546 PRO A O 1
ATOM 4308 N N . VAL A 1 547 ? -49.088 31.485 55.148 1.00 52.12 547 VAL A N 1
ATOM 4309 C CA . VAL A 1 547 ? -50.475 31.921 55.351 1.00 52.12 547 VAL A CA 1
ATOM 4310 C C . VAL A 1 547 ? -50.446 33.429 55.601 1.00 52.12 547 VAL A C 1
ATOM 4312 O O . VAL A 1 547 ? -49.857 33.871 56.585 1.00 52.12 547 VAL A O 1
ATOM 4315 N N . GLN A 1 548 ? -51.036 34.218 54.699 1.00 50.91 548 GLN A N 1
ATOM 4316 C CA . GLN A 1 548 ? -51.285 35.634 54.956 1.00 50.91 548 GLN A CA 1
ATOM 4317 C C . GLN A 1 548 ? -52.194 35.716 56.186 1.00 50.91 548 GLN A C 1
ATOM 4319 O O . GLN A 1 548 ? -53.344 35.289 56.128 1.00 50.91 548 GLN A O 1
ATOM 4324 N N . GLN A 1 549 ? -51.675 36.216 57.309 1.00 38.00 549 GLN A N 1
ATOM 4325 C CA . GLN A 1 549 ? -52.538 36.762 58.349 1.00 38.00 549 GLN A CA 1
ATOM 4326 C C . GLN A 1 549 ? -53.214 37.987 57.730 1.00 38.00 549 GLN A C 1
ATOM 4328 O O . GLN A 1 549 ? -52.536 38.941 57.353 1.00 38.00 549 GLN A O 1
ATOM 4333 N N . GLU A 1 550 ? -54.533 37.921 57.555 1.00 39.59 550 GLU A N 1
ATOM 4334 C CA . GLU A 1 550 ? -55.365 39.105 57.363 1.00 39.59 550 GLU A CA 1
ATOM 4335 C C . GLU A 1 550 ? -55.180 39.994 58.601 1.00 39.59 550 GLU A C 1
ATOM 4337 O O . GLU A 1 550 ? -55.825 39.793 59.628 1.00 39.59 550 GLU A O 1
ATOM 4342 N N . GLU A 1 551 ? -54.263 40.960 58.536 1.00 38.34 551 GLU A N 1
ATOM 4343 C CA . GLU A 1 551 ? -54.386 42.157 59.359 1.00 38.34 551 GLU A CA 1
ATOM 4344 C C . GLU A 1 551 ? -55.599 42.915 58.825 1.00 38.34 551 GLU A C 1
ATOM 4346 O O . GLU A 1 551 ? -55.579 43.514 57.748 1.00 38.34 551 GLU A O 1
ATOM 4351 N N . ALA A 1 552 ? -56.696 42.776 59.566 1.00 36.84 552 ALA A N 1
ATOM 4352 C CA . ALA A 1 552 ? -57.908 43.540 59.389 1.00 36.84 552 ALA A CA 1
ATOM 4353 C C . ALA A 1 552 ? -57.573 45.035 59.335 1.00 36.84 552 ALA A C 1
ATOM 4355 O O . ALA A 1 552 ? -56.954 45.597 60.236 1.00 36.84 552 ALA A O 1
ATOM 4356 N N . THR A 1 553 ? -58.019 45.673 58.262 1.00 46.06 553 THR A N 1
ATOM 4357 C CA . THR A 1 553 ? -58.191 47.116 58.167 1.00 46.06 553 THR A CA 1
ATOM 4358 C C . THR A 1 553 ? -59.182 47.582 59.238 1.00 46.06 553 THR A C 1
ATOM 4360 O O . THR A 1 553 ? -60.390 47.489 59.037 1.00 46.06 553 THR A O 1
ATOM 4363 N N . GLU A 1 554 ? -58.679 48.095 60.357 1.00 44.44 554 GLU A N 1
ATOM 4364 C CA . GLU A 1 554 ? -59.423 48.915 61.324 1.00 44.44 554 GLU A CA 1
ATOM 4365 C C . GLU A 1 554 ? -58.580 50.148 61.681 1.00 44.44 554 GLU A C 1
ATOM 4367 O O . GLU A 1 554 ? -58.087 50.273 62.791 1.00 44.44 554 GLU A O 1
ATOM 4372 N N . GLU A 1 555 ? -58.371 51.056 60.721 1.00 43.16 555 GLU A N 1
ATOM 4373 C CA . GLU A 1 555 ? -57.994 52.450 61.020 1.00 43.16 555 GLU A CA 1
ATOM 4374 C C . GLU A 1 555 ? -58.183 53.365 59.791 1.00 43.16 555 GLU A C 1
ATOM 4376 O O . GLU A 1 555 ? -57.257 54.016 59.332 1.00 43.16 555 GLU A O 1
ATOM 4381 N N . GLU A 1 556 ? -59.388 53.402 59.203 1.00 41.69 556 GLU A N 1
ATOM 4382 C CA . GLU A 1 556 ? -59.792 54.518 58.314 1.00 41.69 556 GLU A CA 1
ATOM 4383 C C . GLU A 1 556 ? -61.326 54.622 58.139 1.00 41.69 556 GLU A C 1
ATOM 4385 O O . GLU A 1 556 ? -61.855 54.808 57.045 1.00 41.69 556 GLU A O 1
ATOM 4390 N N . ALA A 1 557 ? -62.071 54.492 59.243 1.00 38.12 557 ALA A N 1
ATOM 4391 C CA . ALA A 1 557 ? -63.521 54.734 59.290 1.00 38.12 557 ALA A CA 1
ATOM 4392 C C . ALA A 1 557 ? -63.932 55.728 60.393 1.00 38.12 557 ALA A C 1
ATOM 4394 O O . ALA A 1 557 ? -65.058 55.688 60.871 1.00 38.12 557 ALA A O 1
ATOM 4395 N N . ASP A 1 558 ? -63.040 56.653 60.747 1.00 43.56 558 ASP A N 1
ATOM 4396 C CA . ASP A 1 558 ? -63.361 57.859 61.510 1.00 43.56 558 ASP A CA 1
ATOM 4397 C C . ASP A 1 558 ? -62.714 59.038 60.782 1.00 43.56 558 ASP A C 1
ATOM 4399 O O . ASP A 1 558 ? -61.544 59.312 61.012 1.00 43.56 558 ASP A O 1
ATOM 4403 N N . LEU A 1 559 ? -63.445 59.663 59.841 1.00 46.88 559 LEU A N 1
ATOM 4404 C CA . LEU A 1 559 ? -63.301 61.078 59.428 1.00 46.88 559 LEU A CA 1
ATOM 4405 C C . LEU A 1 559 ? -64.163 61.495 58.211 1.00 46.88 559 LEU A C 1
ATOM 4407 O O . LEU A 1 559 ? -63.776 62.413 57.507 1.00 46.88 559 LEU A O 1
ATOM 4411 N N . VAL A 1 560 ? -65.359 60.942 57.949 1.00 45.00 560 VAL A N 1
ATOM 4412 C CA . VAL A 1 560 ? -66.339 61.645 57.074 1.00 45.00 560 VAL A CA 1
ATOM 4413 C C . VAL A 1 560 ? -67.792 61.390 57.502 1.00 45.00 560 VAL A C 1
ATOM 4415 O O . VAL A 1 560 ? -68.564 60.761 56.793 1.00 45.00 560 VAL A O 1
ATOM 4418 N N . THR A 1 561 ? -68.188 61.951 58.647 1.00 41.75 561 THR A N 1
ATOM 4419 C CA . THR A 1 561 ? -69.549 62.476 58.877 1.00 41.75 561 THR A CA 1
ATOM 4420 C C . THR A 1 561 ? -69.479 63.585 59.927 1.00 41.75 561 THR A C 1
ATOM 4422 O O . THR A 1 561 ? -69.612 63.318 61.116 1.00 41.75 561 THR A O 1
ATOM 4425 N N . ASN A 1 562 ? -69.216 64.823 59.492 1.00 36.25 562 ASN A N 1
ATOM 4426 C CA . ASN A 1 562 ? -69.737 66.059 60.098 1.00 36.25 562 ASN A CA 1
ATOM 4427 C C . ASN A 1 562 ? -69.291 67.283 59.279 1.00 36.25 562 ASN A C 1
ATOM 4429 O O . ASN A 1 562 ? -68.262 67.888 59.561 1.00 36.25 562 ASN A O 1
ATOM 4433 N N . SER A 1 563 ? -70.065 67.632 58.249 1.00 40.06 563 SER A N 1
ATOM 4434 C CA . SER A 1 563 ? -70.584 68.987 57.962 1.00 40.06 563 SER A CA 1
ATOM 4435 C C . SER A 1 563 ? -70.927 69.156 56.473 1.00 40.06 563 SER A C 1
ATOM 4437 O O . SER A 1 563 ? -70.041 69.227 55.634 1.00 40.06 563 SER A O 1
ATOM 4439 N N . PHE A 1 564 ? -72.247 69.184 56.239 1.00 39.12 564 PHE A N 1
ATOM 4440 C CA . PHE A 1 564 ? -73.043 69.808 55.168 1.00 39.12 564 PHE A CA 1
ATOM 4441 C C . PHE A 1 564 ? -72.617 69.710 53.700 1.00 39.12 564 PHE A C 1
ATOM 4443 O O . PHE A 1 564 ? -71.654 70.394 53.295 1.00 39.12 564 PHE A O 1
#

Secondary structure (DSSP, 8-state):
-TTTSEE----SGGGGTSPPPHHHHHHHTEE-HHHHHHHHHHHHHHTT-EEEEEEE-TTTGGGGGGSPP-TTS--EEEEEEEETTEEEEE-TTS-S--S-TTS-------EEEE-STT--S-EE----TT--EEEEEEEEEEESSSSS-EEEEEEEEEETHHHHHHHHHHHHS-HHHHHHHHHHHHHTT-TTEEEEEEEEEEEETTTTEEEEEEEEEES--PEEPSSSTTEEEEEE--HHHHHHS---S-SS-SS-EE---SEEEEEEEEEE-SS---PPPEEEEEE-SSEEEEEEEEEETTTTEEEEEEEEEESSSEE-TTTHHHHHHHHHHHHTT--EEEEEEHHHHHH--S-SB-HHHHHHHHHHHHHHHHHHHHHHT--PPPSSS--GGGPPPS-THHHHHHHHHHHHHHHHHHHHHHS-TTBHHHHHHHH-TTSTT--HHHHHHHHHHHHHHHHHHHHHHHHHHHHHTTBTTHHHHHHHHHHHHHHHHHHHHHHHHHTT----HHHHHHHHHHHHHHHHHHHHHHH-HHHHHH--B-SS----------SSSSSS-S--

pLDDT: mean 87.75, std 12.77, range [36.25, 98.75]

Radius of gyration: 39.7 Å; chains: 1; bounding box: 110×92×108 Å

InterPro domains:
  IPR002931 Transglutaminase-like [PF01841] (18-89)
  IPR002931 Transglutaminase-like [SM00460] (25-94)
  IPR019690 Protein of unknown function DUF2569 [PF10754] (397-540)
  IPR038765 Papain-like cysteine peptidase superfamily [SSF54001] (18-178)

Sequence (564 aa):
MQDEVRYLGFEAGIGGYKPRAPSEVFAKRFGDCKDKSLLLVTMLRALGIEAHPALVNSSSRGEIAQMLPSPYAFNHCIVQVKLWDKTYWYDPTISKQRGSYDAISLPHYKKALVIKPATKNLTDVTAPVAGHGKVKVQEAFFFNDIGGDVKLEVKTEYFGADADFQRSRFAATSLKETEKSFLNYYANSYPGIEVSRDLEFLDFPAENKFTTLEEYTISDLWEESEDTDGLLSASFYPQVLRSYISSPRVSKRTMPMHLSYPSQVEHSILLYLSEPWSITATNKKITDDVFTYSSDISYNSRSKLATLSYTYSTLQDHVLPEQMAAFVKHQKAVLDDMGYNLTYNQGLAATVTDAPVSWLVMVFALAVLALAAFGAYKLYHHDPAPIGSYTVAYGESIGGWLILVMIGLCLSPITSIVALLTNNYFNQSVWQGLITASSGSYSPALALVLVLEIAVNITFLVFNLVLAVLFIKRRTSVPSLMVIFYVCGFLLPVLEYAGMSALNLPVDNSDIRGMWRSFVTAAIWVPYLYKSQRVKNTFVVQLQPPVQQEEATEEEADLVTNSF

Organism: NCBI:txid2603253